Protein AF-A0ABD3SI43-F1 (afdb_monomer)

Mean predicted aligned error: 18.09 Å

Structure (mmCIF, N/CA/C/O backbone):
data_AF-A0ABD3SI43-F1
#
_entry.id   AF-A0ABD3SI43-F1
#
loop_
_atom_site.group_PDB
_atom_site.id
_atom_site.type_symbol
_atom_site.label_atom_id
_atom_site.label_alt_id
_atom_site.label_comp_id
_atom_site.label_asym_id
_atom_site.label_entity_id
_atom_site.label_seq_id
_atom_site.pdbx_PDB_ins_code
_atom_site.Cartn_x
_atom_site.Cartn_y
_atom_site.Cartn_z
_atom_site.occupancy
_atom_site.B_iso_or_equiv
_atom_site.auth_seq_id
_atom_site.auth_comp_id
_atom_site.auth_asym_id
_atom_site.auth_atom_id
_atom_site.pdbx_PDB_model_num
ATOM 1 N N . MET A 1 1 ? -56.851 2.142 -34.578 1.00 46.75 1 MET A N 1
ATOM 2 C CA . MET A 1 1 ? -56.904 3.595 -34.845 1.00 46.75 1 MET A CA 1
ATOM 3 C C . MET A 1 1 ? -57.727 4.233 -33.740 1.00 46.75 1 MET A C 1
ATOM 5 O O . MET A 1 1 ? -58.654 3.576 -33.290 1.00 46.75 1 MET A O 1
ATOM 9 N N . HIS A 1 2 ? -57.343 5.447 -33.327 1.00 30.67 2 HIS A N 1
ATOM 10 C CA . HIS A 1 2 ? -57.846 6.251 -32.196 1.00 30.67 2 HIS A CA 1
ATOM 11 C C . HIS A 1 2 ? -57.227 5.946 -30.823 1.00 30.67 2 HIS A C 1
ATOM 13 O O . HIS A 1 2 ? -57.849 5.326 -29.974 1.00 30.67 2 HIS A O 1
ATOM 19 N N . ASP A 1 3 ? -55.955 6.317 -30.638 1.00 35.25 3 ASP A N 1
ATOM 20 C CA . ASP A 1 3 ? -55.589 7.535 -29.888 1.00 35.25 3 ASP A CA 1
ATOM 21 C C . ASP A 1 3 ? -54.046 7.636 -29.813 1.00 35.25 3 ASP A C 1
ATOM 23 O O . ASP A 1 3 ? -53.387 6.908 -29.071 1.00 35.25 3 ASP A O 1
ATOM 27 N N . ILE A 1 4 ? -53.437 8.461 -30.674 1.00 37.94 4 ILE A N 1
ATOM 28 C CA . ILE A 1 4 ? -51.976 8.684 -30.728 1.00 37.94 4 ILE A CA 1
ATOM 29 C C . ILE A 1 4 ? -51.704 10.134 -30.310 1.00 37.94 4 ILE A C 1
ATOM 31 O O . ILE A 1 4 ? -51.164 10.924 -31.079 1.00 37.94 4 ILE A O 1
ATOM 35 N N . SER A 1 5 ? -52.103 10.507 -29.092 1.00 39.72 5 SER A N 1
ATOM 36 C CA . SER A 1 5 ? -51.704 11.797 -28.507 1.00 39.72 5 SER A CA 1
ATOM 37 C C . SER A 1 5 ? -51.399 11.768 -27.005 1.00 39.72 5 SER A C 1
ATOM 39 O O . SER A 1 5 ? -51.281 12.827 -26.394 1.00 39.72 5 SER A O 1
ATOM 41 N N . SER A 1 6 ? -51.223 10.601 -26.372 1.00 49.31 6 SER A N 1
ATOM 42 C CA . SER A 1 6 ? -50.840 10.569 -24.953 1.00 49.31 6 SER A CA 1
ATOM 43 C C . SER A 1 6 ? -49.326 10.731 -24.773 1.00 49.31 6 SER A C 1
ATOM 45 O O . SER A 1 6 ? -48.555 9.893 -25.241 1.00 49.31 6 SER A O 1
ATOM 47 N N . ASP A 1 7 ? -48.904 11.777 -24.062 1.00 51.19 7 ASP A N 1
ATOM 48 C CA . ASP A 1 7 ? -47.520 11.999 -23.629 1.00 51.19 7 ASP A CA 1
ATOM 49 C C . ASP A 1 7 ? -47.042 10.857 -22.707 1.00 51.19 7 ASP A C 1
ATOM 51 O O . ASP A 1 7 ? -47.444 10.737 -21.547 1.00 51.19 7 ASP A O 1
ATOM 55 N N . TRP A 1 8 ? -46.191 9.984 -23.250 1.00 49.34 8 TRP A N 1
ATOM 56 C CA . TRP A 1 8 ? -45.688 8.772 -22.594 1.00 49.34 8 TRP A CA 1
ATOM 57 C C . TRP A 1 8 ? -44.731 9.051 -21.431 1.00 49.34 8 TRP A C 1
ATOM 59 O O . TRP A 1 8 ? -44.456 8.149 -20.643 1.00 49.34 8 TRP A O 1
ATOM 69 N N . SER A 1 9 ? -44.242 10.286 -21.291 1.00 46.59 9 SER A N 1
ATOM 70 C CA . SER A 1 9 ? -43.282 10.659 -20.247 1.00 46.59 9 SER A CA 1
ATOM 71 C C . SER A 1 9 ? -43.864 10.643 -18.826 1.00 46.59 9 SER A C 1
ATOM 73 O O . SER A 1 9 ? -43.104 10.615 -17.858 1.00 46.59 9 SER A O 1
ATOM 75 N N . LYS A 1 10 ? -45.198 10.617 -18.688 1.00 46.09 10 LYS A N 1
ATOM 76 C CA . LYS A 1 10 ? -45.912 10.690 -17.400 1.00 46.09 10 LYS A CA 1
ATOM 77 C C . LYS A 1 10 ? -46.484 9.357 -16.900 1.00 46.09 10 LYS A C 1
ATOM 79 O O . LYS A 1 10 ? -47.106 9.339 -15.841 1.00 46.09 10 LYS A O 1
ATOM 84 N N . LYS A 1 11 ? -46.321 8.250 -17.635 1.00 52.97 11 LYS A N 1
ATOM 85 C CA . LYS A 1 11 ? -46.872 6.935 -17.247 1.00 52.97 11 LYS A CA 1
ATOM 86 C C . LYS A 1 11 ? -45.864 6.095 -16.460 1.00 52.97 11 LYS A C 1
ATOM 88 O O . LYS A 1 11 ? -44.658 6.192 -16.693 1.00 52.97 11 LYS A O 1
ATOM 93 N N . SER A 1 12 ? -46.360 5.263 -15.539 1.00 51.69 12 SER A N 1
ATOM 94 C CA . SER A 1 12 ? -45.512 4.337 -14.782 1.00 51.69 12 SER A CA 1
ATOM 95 C C . SER A 1 12 ? -45.011 3.197 -15.678 1.00 51.69 12 SER A C 1
ATOM 97 O O . SER A 1 12 ? -45.654 2.827 -16.663 1.00 51.69 12 SER A O 1
ATOM 99 N N . VAL A 1 13 ? -43.871 2.597 -15.320 1.00 48.25 13 VAL A N 1
ATOM 100 C CA . VAL A 1 13 ? -43.300 1.448 -16.050 1.00 48.25 13 VAL A CA 1
ATOM 101 C C . VAL A 1 13 ? -44.293 0.279 -16.112 1.00 48.25 13 VAL A C 1
ATOM 103 O O . VAL A 1 13 ? -44.376 -0.410 -17.127 1.00 48.25 13 VAL A O 1
ATOM 106 N N . HIS A 1 14 ? -45.100 0.096 -15.064 1.00 50.03 14 HIS A N 1
ATOM 107 C CA . HIS A 1 14 ? -46.129 -0.939 -15.004 1.00 50.03 14 HIS A CA 1
ATOM 108 C C . HIS A 1 14 ? -47.232 -0.725 -16.059 1.00 50.03 14 HIS A C 1
ATOM 110 O O . HIS A 1 14 ? -47.604 -1.662 -16.766 1.00 50.03 14 HIS A O 1
ATOM 116 N N . ASP A 1 15 ? -47.681 0.519 -16.253 1.00 52.25 15 ASP A N 1
ATOM 117 C CA . ASP A 1 15 ? -48.722 0.859 -17.236 1.00 52.25 15 ASP A CA 1
ATOM 118 C C . ASP A 1 15 ? -48.244 0.682 -18.683 1.00 52.25 15 ASP A C 1
ATOM 120 O O . ASP A 1 15 ? -49.002 0.247 -19.555 1.00 52.25 15 ASP A O 1
ATOM 124 N N . ILE A 1 16 ? -46.968 0.986 -18.942 1.00 55.47 16 ILE A N 1
ATOM 125 C CA . ILE A 1 16 ? -46.337 0.807 -20.257 1.00 55.47 16 ILE A CA 1
ATOM 126 C C . ILE A 1 16 ? -46.248 -0.687 -20.603 1.00 55.47 16 ILE A C 1
ATOM 128 O O . ILE A 1 16 ? -46.548 -1.080 -21.733 1.00 55.47 16 ILE A O 1
ATOM 132 N N . ILE A 1 17 ? -45.908 -1.531 -19.624 1.00 49.09 17 ILE A N 1
ATOM 133 C CA . ILE A 1 17 ? -45.832 -2.990 -19.787 1.00 49.09 17 ILE A CA 1
ATOM 134 C C . ILE A 1 17 ? -47.222 -3.592 -20.044 1.00 49.09 17 ILE A C 1
ATOM 136 O O . ILE A 1 17 ? -47.374 -4.400 -20.963 1.00 49.09 17 ILE A O 1
ATOM 140 N N . ILE A 1 18 ? -48.256 -3.169 -19.307 1.00 53.69 18 ILE A N 1
ATOM 141 C CA . ILE A 1 18 ? -49.637 -3.631 -19.536 1.00 53.69 18 ILE A CA 1
ATOM 142 C C . ILE A 1 18 ? -50.127 -3.238 -20.937 1.00 53.69 18 ILE A C 1
ATOM 144 O O . ILE A 1 18 ? -50.770 -4.044 -21.617 1.00 53.69 18 ILE A O 1
ATOM 148 N N . TYR A 1 19 ? -49.803 -2.030 -21.406 1.00 55.56 19 TYR A N 1
ATOM 149 C CA . TYR A 1 19 ? -50.163 -1.592 -22.755 1.00 55.56 19 TYR A CA 1
ATOM 150 C C . TYR A 1 19 ? -49.461 -2.424 -23.839 1.00 55.56 19 TYR A C 1
ATOM 152 O O . TYR A 1 19 ? -50.097 -2.838 -24.809 1.00 55.56 19 TYR A O 1
ATOM 160 N N . TYR A 1 20 ? -48.174 -2.735 -23.653 1.00 49.72 20 TYR A N 1
ATOM 161 C CA . TYR A 1 20 ? -47.409 -3.583 -24.569 1.00 49.72 20 TYR A CA 1
ATOM 162 C C . TYR A 1 20 ? -47.972 -5.010 -24.646 1.00 49.72 20 TYR A C 1
ATOM 164 O O . TYR A 1 20 ? -48.139 -5.553 -25.740 1.00 49.72 20 TYR A O 1
ATOM 172 N N . MET A 1 21 ? -48.353 -5.592 -23.504 1.00 45.28 21 MET A N 1
ATOM 173 C CA . MET A 1 21 ? -48.985 -6.916 -23.462 1.00 45.28 21 MET A CA 1
ATOM 174 C C . MET A 1 21 ? -50.360 -6.933 -24.144 1.00 45.28 21 MET A C 1
ATOM 176 O O . MET A 1 21 ? -50.696 -7.904 -24.815 1.00 45.28 21 MET A O 1
ATOM 180 N N . LYS A 1 22 ? -51.138 -5.846 -24.056 1.00 48.97 22 LYS A N 1
ATOM 181 C CA . LYS A 1 22 ? -52.411 -5.722 -24.790 1.00 48.97 22 LYS A CA 1
ATOM 182 C C . LYS A 1 22 ? -52.220 -5.528 -26.299 1.00 48.97 22 LYS A C 1
ATOM 184 O O . LYS A 1 22 ? -53.020 -6.042 -27.074 1.00 48.97 22 LYS A O 1
ATOM 189 N N . ALA A 1 23 ? -51.171 -4.822 -26.725 1.00 51.00 23 ALA A N 1
ATOM 190 C CA . ALA A 1 23 ? -50.883 -4.564 -28.140 1.00 51.00 23 ALA A CA 1
ATOM 191 C C . ALA A 1 23 ? -50.288 -5.775 -28.889 1.00 51.00 23 ALA A C 1
ATOM 193 O O . ALA A 1 23 ? -50.298 -5.798 -30.118 1.00 51.00 23 ALA A O 1
ATOM 194 N N . THR A 1 24 ? -49.768 -6.763 -28.156 1.00 42.84 24 THR A N 1
ATOM 195 C CA . THR A 1 24 ? -49.122 -7.973 -28.693 1.00 42.84 24 THR A CA 1
ATOM 196 C C . THR A 1 24 ? -50.013 -9.217 -28.648 1.00 42.84 24 THR A C 1
ATOM 198 O O . THR A 1 24 ? -49.591 -10.281 -29.104 1.00 42.84 24 THR A O 1
ATOM 201 N N . GLN A 1 25 ? -51.261 -9.102 -28.175 1.00 38.53 25 GLN A N 1
ATOM 202 C CA . GLN A 1 25 ? -52.241 -10.174 -28.346 1.00 38.53 25 GLN A CA 1
ATOM 203 C C . GLN A 1 25 ? -52.621 -10.323 -29.829 1.00 38.53 25 GLN A C 1
ATOM 205 O O . GLN A 1 25 ? -52.860 -9.316 -30.505 1.00 38.53 25 GLN A O 1
ATOM 210 N N . PRO A 1 26 ? -52.696 -11.556 -30.360 1.00 36.06 26 PRO A N 1
ATOM 211 C CA . PRO A 1 26 ? -52.974 -11.772 -31.768 1.00 36.06 26 PRO A CA 1
ATOM 212 C C . PRO A 1 26 ? -54.446 -11.461 -32.049 1.00 36.06 26 PRO A C 1
ATOM 214 O O . PRO A 1 26 ? -55.328 -12.254 -31.731 1.00 36.06 26 PRO A O 1
ATOM 217 N N . LYS A 1 27 ? -54.718 -10.304 -32.661 1.00 38.28 27 LYS A N 1
ATOM 218 C CA . LYS A 1 27 ? -55.961 -10.107 -33.413 1.00 38.28 27 LYS A CA 1
ATOM 219 C C . LYS A 1 27 ? -55.761 -10.623 -34.831 1.00 38.28 27 LYS A C 1
ATOM 221 O O . LYS A 1 27 ? -54.690 -10.469 -35.415 1.00 38.28 27 LYS A O 1
ATOM 226 N N . GLU A 1 28 ? -56.793 -11.299 -35.310 1.00 36.91 28 GLU A N 1
ATOM 227 C CA . GLU A 1 28 ? -56.824 -12.076 -36.539 1.00 36.91 28 GLU A CA 1
ATOM 228 C C . GLU A 1 28 ? -56.229 -11.367 -37.763 1.00 36.91 28 GLU A C 1
ATOM 230 O O . GLU A 1 28 ? -56.337 -10.156 -37.935 1.00 36.91 28 GLU A O 1
ATOM 235 N N . LYS A 1 29 ? -55.603 -12.211 -38.594 1.00 42.16 29 LYS A N 1
ATOM 236 C CA . LYS A 1 29 ? -55.283 -12.092 -40.024 1.00 42.16 29 LYS A CA 1
ATOM 237 C C . LYS A 1 29 ? -55.334 -10.676 -40.632 1.00 42.16 29 LYS A C 1
ATOM 239 O O . LYS A 1 29 ? -56.399 -10.113 -40.846 1.00 42.16 29 LYS A O 1
ATOM 244 N N . ASN A 1 30 ? -54.158 -10.239 -41.100 1.00 40.69 30 ASN A N 1
ATOM 245 C CA . ASN A 1 30 ? -53.905 -9.159 -42.073 1.00 40.69 30 ASN A CA 1
ATOM 246 C C . ASN A 1 30 ? -53.615 -7.746 -41.532 1.00 40.69 30 ASN A C 1
ATOM 248 O O . ASN A 1 30 ? -54.182 -6.767 -42.010 1.00 40.69 30 ASN A O 1
ATOM 252 N N . ALA A 1 31 ? -52.617 -7.602 -40.652 1.00 35.94 31 ALA A N 1
ATOM 253 C CA . ALA A 1 31 ? -51.952 -6.313 -40.436 1.00 35.94 31 ALA A CA 1
ATOM 254 C C . ALA A 1 31 ? -50.440 -6.415 -40.706 1.00 35.94 31 ALA A C 1
ATOM 256 O O . ALA A 1 31 ? -49.729 -7.245 -40.145 1.00 35.94 31 ALA A O 1
ATOM 257 N N . THR A 1 32 ? -49.960 -5.580 -41.623 1.00 39.75 32 THR A N 1
ATOM 258 C CA . THR A 1 32 ? -48.622 -5.579 -42.223 1.00 39.75 32 THR A CA 1
ATOM 259 C C . THR A 1 32 ? -47.488 -5.261 -41.236 1.00 39.75 32 THR A C 1
ATOM 261 O O . THR A 1 32 ? -47.564 -4.342 -40.420 1.00 39.75 32 THR A O 1
ATOM 264 N N . ASN A 1 33 ? -46.373 -5.981 -41.418 1.00 47.91 33 ASN A N 1
ATOM 265 C CA . ASN A 1 33 ? -45.111 -6.016 -40.653 1.00 47.91 33 ASN A CA 1
ATOM 266 C C . ASN A 1 33 ? -44.453 -4.658 -40.283 1.00 47.91 33 ASN A C 1
ATOM 268 O O . ASN A 1 33 ? -43.507 -4.621 -39.499 1.00 47.91 33 ASN A O 1
ATOM 272 N N . ARG A 1 34 ? -44.910 -3.527 -40.838 1.00 38.94 34 ARG A N 1
ATOM 273 C CA . ARG A 1 34 ? -44.328 -2.193 -40.586 1.00 38.94 34 ARG A CA 1
ATOM 274 C C . ARG A 1 34 ? -44.832 -1.531 -39.302 1.00 38.94 34 ARG A C 1
ATOM 276 O O . ARG A 1 34 ? -44.057 -0.825 -38.660 1.00 38.94 34 ARG A O 1
ATOM 283 N N . ASN A 1 35 ? -46.075 -1.782 -38.886 1.00 44.00 35 ASN A N 1
ATOM 284 C CA . ASN A 1 35 ? -46.643 -1.120 -37.703 1.00 44.00 35 ASN A CA 1
ATOM 285 C C . ASN A 1 35 ? -46.072 -1.680 -36.389 1.00 44.00 35 ASN A C 1
ATOM 287 O O . ASN A 1 35 ? -45.771 -0.914 -35.477 1.00 44.00 35 ASN A O 1
ATOM 291 N N . THR A 1 36 ? -45.807 -2.986 -36.318 1.00 47.62 36 THR A N 1
ATOM 292 C CA . THR A 1 36 ? -45.206 -3.643 -35.142 1.00 47.62 36 THR A CA 1
ATOM 293 C C . THR A 1 36 ? -43.758 -3.193 -34.906 1.00 47.62 36 THR A C 1
ATOM 295 O O . THR A 1 36 ? -43.339 -2.991 -33.766 1.00 47.62 36 THR A O 1
ATOM 298 N N . LEU A 1 37 ? -42.997 -2.954 -35.981 1.00 40.56 37 LEU A N 1
ATOM 299 C CA . LEU A 1 37 ? -41.616 -2.466 -35.904 1.00 40.56 37 LEU A CA 1
ATOM 300 C C . LEU A 1 37 ? -41.532 -0.999 -35.452 1.00 40.56 37 LEU A C 1
ATOM 302 O O . LEU A 1 37 ? -40.638 -0.644 -34.683 1.00 40.56 37 LEU A O 1
ATOM 306 N N . LEU A 1 38 ? -42.473 -0.154 -35.890 1.00 41.78 38 LEU A N 1
ATOM 307 C CA . LEU A 1 38 ? -42.519 1.262 -35.512 1.00 41.78 38 LEU A CA 1
ATOM 308 C C . LEU A 1 38 ? -42.953 1.451 -34.046 1.00 41.78 38 LEU A C 1
ATOM 310 O O . LEU A 1 38 ? -42.377 2.275 -33.335 1.00 41.78 38 LEU A O 1
ATOM 314 N N . ILE A 1 39 ? -43.908 0.638 -33.576 1.00 49.59 39 ILE A N 1
ATOM 315 C CA . ILE A 1 39 ? -44.343 0.602 -32.169 1.00 49.59 39 ILE A CA 1
ATOM 316 C C . ILE A 1 39 ? -43.186 0.157 -31.263 1.00 49.59 39 ILE A C 1
ATOM 318 O O . ILE A 1 39 ? -42.906 0.821 -30.264 1.00 49.59 39 ILE A O 1
ATOM 322 N N . ASN A 1 40 ? -42.446 -0.887 -31.653 1.00 49.78 40 ASN A N 1
ATOM 323 C CA . ASN A 1 40 ? -41.258 -1.330 -30.921 1.00 49.78 40 ASN A CA 1
ATOM 324 C C . ASN A 1 40 ? -40.195 -0.229 -30.833 1.00 49.78 40 ASN A C 1
ATOM 326 O O . ASN A 1 40 ? -39.694 0.045 -29.747 1.00 49.78 40 ASN A O 1
ATOM 330 N N . ARG A 1 41 ? -39.908 0.480 -31.932 1.00 45.97 41 ARG A N 1
ATOM 331 C CA . ARG A 1 41 ? -38.877 1.532 -31.940 1.00 45.97 41 ARG A CA 1
ATOM 332 C C . ARG A 1 41 ? -39.218 2.713 -31.026 1.00 45.97 41 ARG A C 1
ATOM 334 O O . ARG A 1 41 ? -38.334 3.234 -30.342 1.00 45.97 41 ARG A O 1
ATOM 341 N N . ASN A 1 42 ? -40.485 3.122 -30.982 1.00 49.69 42 ASN A N 1
ATOM 342 C CA . ASN A 1 42 ? -40.924 4.254 -30.162 1.00 49.69 42 ASN A CA 1
ATOM 343 C C . ASN A 1 42 ? -40.949 3.910 -28.665 1.00 49.69 42 ASN A C 1
ATOM 345 O O . ASN A 1 42 ? -40.532 4.730 -27.848 1.00 49.69 42 ASN A O 1
ATOM 349 N N . ILE A 1 43 ? -41.332 2.681 -28.310 1.00 52.72 43 ILE A N 1
ATOM 350 C CA . ILE A 1 43 ? -41.325 2.197 -26.922 1.00 52.72 43 ILE A CA 1
ATOM 351 C C . ILE A 1 43 ? -39.891 2.021 -26.412 1.00 52.72 43 ILE A C 1
ATOM 353 O O . ILE A 1 43 ? -39.570 2.486 -25.321 1.00 52.72 43 ILE A O 1
ATOM 357 N N . THR A 1 44 ? -38.988 1.459 -27.224 1.00 48.19 44 THR A N 1
ATOM 358 C CA . THR A 1 44 ? -37.562 1.361 -26.874 1.00 48.19 44 THR A CA 1
ATOM 359 C C . THR A 1 44 ? -36.940 2.745 -26.665 1.00 48.19 44 THR A C 1
ATOM 361 O O . THR A 1 44 ? -36.193 2.947 -25.712 1.00 48.19 44 THR A O 1
ATOM 364 N N . THR A 1 45 ? -37.296 3.732 -27.493 1.00 47.97 45 THR A N 1
ATOM 365 C CA . THR A 1 45 ? -36.779 5.106 -27.358 1.00 47.97 45 THR A CA 1
ATOM 366 C C . THR A 1 45 ? -37.319 5.809 -26.104 1.00 47.97 45 THR A C 1
ATOM 368 O O . THR A 1 45 ? -36.574 6.532 -25.441 1.00 47.97 45 THR A O 1
ATOM 371 N N . ALA A 1 46 ? -38.587 5.582 -25.743 1.00 49.72 46 ALA A N 1
ATOM 372 C CA . ALA A 1 46 ? -39.194 6.133 -24.530 1.00 49.72 46 ALA A CA 1
ATOM 373 C C . ALA A 1 46 ? -38.585 5.528 -23.252 1.00 49.72 46 ALA A C 1
ATOM 375 O O . ALA A 1 46 ? -38.215 6.273 -22.345 1.00 49.72 46 ALA A O 1
ATOM 376 N N . ILE A 1 47 ? -38.380 4.206 -23.222 1.00 49.59 47 ILE A N 1
ATOM 377 C CA . ILE A 1 47 ? -37.750 3.497 -22.096 1.00 49.59 47 ILE A CA 1
ATOM 378 C C . ILE A 1 47 ? -36.294 3.950 -21.917 1.00 49.59 47 ILE A C 1
ATOM 380 O O . ILE A 1 47 ? -35.879 4.234 -20.797 1.00 49.59 47 ILE A O 1
ATOM 384 N N . ILE A 1 48 ? -35.533 4.114 -23.007 1.00 48.59 48 ILE A N 1
ATOM 385 C CA . ILE A 1 48 ? -34.150 4.619 -22.952 1.00 48.59 48 ILE A CA 1
ATOM 386 C C . ILE A 1 48 ? -34.096 6.067 -22.435 1.00 48.59 48 ILE A C 1
ATOM 388 O O . ILE A 1 48 ? -33.217 6.401 -21.641 1.00 48.59 48 ILE A O 1
ATOM 392 N N . LYS A 1 49 ? -35.039 6.937 -22.828 1.00 45.06 49 LYS A N 1
ATOM 393 C CA . LYS A 1 49 ? -35.100 8.320 -22.317 1.00 45.06 49 LYS A CA 1
ATOM 394 C C . LYS A 1 49 ? -35.445 8.388 -20.827 1.00 45.06 49 LYS A C 1
ATOM 396 O O . LYS A 1 49 ? -34.853 9.197 -20.121 1.00 45.06 49 LYS A O 1
ATOM 401 N N . GLN A 1 50 ? -36.353 7.541 -20.342 1.00 44.75 50 GLN A N 1
ATOM 402 C CA . GLN A 1 50 ? -36.711 7.472 -18.918 1.00 44.75 50 GLN A CA 1
ATOM 403 C C . GLN A 1 50 ? -35.576 6.847 -18.077 1.00 44.75 50 GLN A C 1
ATOM 405 O O . GLN A 1 50 ? -35.324 7.275 -16.954 1.00 44.75 50 GLN A O 1
ATOM 410 N N . PHE A 1 51 ? -34.821 5.907 -18.660 1.00 47.25 51 PHE A N 1
ATOM 411 C CA . PHE A 1 51 ? -33.643 5.259 -18.070 1.00 47.25 51 PHE A CA 1
ATOM 412 C C . PHE A 1 51 ? -32.463 6.219 -17.849 1.00 47.25 51 PHE A C 1
ATOM 414 O O . PHE A 1 51 ? -31.803 6.158 -16.815 1.00 47.25 51 PHE A O 1
ATOM 421 N N . MET A 1 52 ? -32.230 7.158 -18.775 1.00 43.78 52 MET A N 1
ATOM 422 C CA . MET A 1 52 ? -31.162 8.167 -18.653 1.00 43.78 52 MET A CA 1
ATOM 423 C C . MET A 1 52 ? -31.405 9.181 -17.520 1.00 43.78 52 MET A C 1
ATOM 425 O O . MET A 1 52 ? -30.485 9.907 -17.150 1.00 43.78 52 MET A O 1
ATOM 429 N N . LEU A 1 53 ? -32.620 9.239 -16.961 1.00 42.72 53 LEU A N 1
ATOM 430 C CA . LEU A 1 53 ? -32.991 10.197 -15.916 1.00 42.72 53 LEU A CA 1
ATOM 431 C C . LEU A 1 53 ? -32.860 9.641 -14.487 1.00 42.72 53 LEU A C 1
ATOM 433 O O . LEU A 1 53 ? -32.659 10.432 -13.566 1.00 42.72 53 LEU A O 1
ATOM 437 N N . HIS A 1 54 ? -32.921 8.321 -14.266 1.00 44.44 54 HIS A N 1
ATOM 438 C CA . HIS A 1 54 ? -32.912 7.730 -12.918 1.00 44.44 54 HIS A CA 1
ATOM 439 C C . HIS A 1 54 ? -31.961 6.523 -12.804 1.00 44.44 54 HIS A C 1
ATOM 441 O O . HIS A 1 54 ? -32.343 5.376 -13.031 1.00 44.44 54 HIS A O 1
ATOM 447 N N . ASN A 1 55 ? -30.717 6.797 -12.385 1.00 46.38 55 ASN A N 1
ATOM 448 C CA . ASN A 1 55 ? -29.690 5.814 -12.007 1.00 46.38 55 ASN A CA 1
ATOM 449 C C . ASN A 1 55 ? -30.177 4.892 -10.869 1.00 46.38 55 ASN A C 1
ATOM 451 O O . ASN A 1 55 ? -29.957 5.183 -9.694 1.00 46.38 55 ASN A O 1
ATOM 455 N N . SER A 1 56 ? -30.818 3.765 -11.192 1.00 40.56 56 SER A N 1
ATOM 456 C CA . SER A 1 56 ? -31.197 2.759 -10.193 1.00 40.56 56 SER A CA 1
ATOM 457 C C . SER A 1 56 ? -31.016 1.320 -10.690 1.00 40.56 56 SER A C 1
ATOM 459 O O . SER A 1 56 ? -31.154 1.003 -11.871 1.00 40.56 56 SER A O 1
ATOM 461 N N . VAL A 1 57 ? -30.671 0.447 -9.740 1.00 38.12 57 VAL A N 1
ATOM 462 C CA . VAL A 1 57 ? -30.198 -0.948 -9.883 1.00 38.12 57 VAL A CA 1
ATOM 463 C C . VAL A 1 57 ? -31.227 -1.900 -10.529 1.00 38.12 57 VAL A C 1
ATOM 465 O O . VAL A 1 57 ? -30.877 -3.001 -10.940 1.00 38.12 57 VAL A O 1
ATOM 468 N N . ILE A 1 58 ? -32.470 -1.458 -10.726 1.00 39.84 58 ILE A N 1
ATOM 469 C CA . ILE A 1 58 ? -33.569 -2.239 -11.327 1.00 39.84 58 ILE A CA 1
ATOM 470 C C . ILE A 1 58 ? -33.366 -2.452 -12.850 1.00 39.84 58 ILE A C 1
ATOM 472 O O . ILE A 1 58 ? -33.982 -3.318 -13.467 1.00 39.84 58 ILE A O 1
ATOM 476 N N . GLY A 1 59 ? -32.439 -1.714 -13.474 1.00 39.72 59 GLY A N 1
ATOM 477 C CA . GLY A 1 59 ? -32.178 -1.764 -14.917 1.00 39.72 59 GLY A CA 1
ATOM 478 C C . GLY A 1 59 ? -31.672 -3.099 -15.482 1.00 39.72 59 GLY A C 1
ATOM 479 O O . GLY A 1 59 ? -31.885 -3.376 -16.661 1.00 39.72 59 GLY A O 1
ATOM 480 N N . PHE A 1 60 ? -31.016 -3.942 -14.680 1.00 40.88 60 PHE A N 1
ATOM 481 C CA . PHE A 1 60 ? -30.355 -5.152 -15.195 1.00 40.88 60 PHE A CA 1
ATOM 482 C C . PHE A 1 60 ? -31.312 -6.344 -15.376 1.00 40.88 60 PHE A C 1
ATOM 484 O O . PHE A 1 60 ? -31.158 -7.131 -16.316 1.00 40.88 60 PHE A O 1
ATOM 491 N N . GLU A 1 61 ? -32.342 -6.446 -14.531 1.00 41.19 61 GLU A N 1
ATOM 492 C CA . GLU A 1 61 ? -33.375 -7.488 -14.635 1.00 41.19 61 GLU A CA 1
ATOM 493 C C . GLU A 1 61 ? -34.265 -7.262 -15.865 1.00 41.19 61 GLU A C 1
ATOM 495 O O . GLU A 1 61 ? -34.572 -8.203 -16.596 1.00 41.19 61 GLU A O 1
ATOM 500 N N . ALA A 1 62 ? -34.580 -6.000 -16.175 1.00 45.12 62 ALA A N 1
ATOM 501 C CA . ALA A 1 62 ? -35.354 -5.635 -17.360 1.00 45.12 62 ALA A CA 1
ATOM 502 C C . ALA A 1 62 ? -34.599 -5.926 -18.671 1.00 45.12 62 ALA A C 1
ATOM 504 O O . ALA A 1 62 ? -35.186 -6.457 -19.612 1.00 45.12 62 ALA A O 1
ATOM 505 N N . ILE A 1 63 ? -33.289 -5.645 -18.734 1.00 46.19 63 ILE A N 1
ATOM 506 C CA . ILE A 1 63 ? -32.453 -5.950 -19.912 1.00 46.19 63 ILE A CA 1
ATOM 507 C C . ILE A 1 63 ? -32.346 -7.462 -20.131 1.00 46.19 63 ILE A C 1
ATOM 509 O O . ILE A 1 63 ? -32.433 -7.925 -21.269 1.00 46.19 63 ILE A O 1
ATOM 513 N N . SER A 1 64 ? -32.219 -8.234 -19.050 1.00 47.16 64 SER A N 1
ATOM 514 C CA . SER A 1 64 ? -32.168 -9.698 -19.113 1.00 47.16 64 SER A CA 1
ATOM 515 C C . SER A 1 64 ? -33.484 -10.283 -19.628 1.00 47.16 64 SER A C 1
ATOM 517 O O . SER A 1 64 ? -33.462 -11.170 -20.479 1.00 47.16 64 SER A O 1
ATOM 519 N N . LEU A 1 65 ? -34.628 -9.736 -19.197 1.00 46.84 65 LEU A N 1
ATOM 520 C CA . LEU A 1 65 ? -35.955 -10.157 -19.653 1.00 46.84 65 LEU A CA 1
ATOM 521 C C . LEU A 1 65 ? -36.220 -9.795 -21.126 1.00 46.84 65 LEU A C 1
ATOM 523 O O . LEU A 1 65 ? -36.804 -10.600 -21.854 1.00 46.84 65 LEU A O 1
ATOM 527 N N . ILE A 1 66 ? -35.752 -8.621 -21.577 1.00 51.34 66 ILE A N 1
ATOM 528 C CA . ILE A 1 66 ? -35.814 -8.170 -22.981 1.00 51.34 66 ILE A CA 1
ATOM 529 C C . ILE A 1 66 ? -34.966 -9.079 -23.878 1.00 51.34 66 ILE A C 1
ATOM 531 O O . ILE A 1 66 ? -35.425 -9.492 -24.941 1.00 51.34 66 ILE A O 1
ATOM 535 N N . PHE A 1 67 ? -33.754 -9.448 -23.449 1.00 49.41 67 PHE A N 1
ATOM 536 C CA . PHE A 1 67 ? -32.915 -10.392 -24.194 1.00 49.41 67 PHE A CA 1
ATOM 537 C C . PHE A 1 67 ? -33.548 -11.787 -24.252 1.00 49.41 67 PHE A C 1
ATOM 539 O O . PHE A 1 67 ? -33.540 -12.423 -25.306 1.00 49.41 67 PHE A O 1
ATOM 546 N N . PHE A 1 68 ? -34.158 -12.235 -23.149 1.00 48.22 68 PHE A N 1
ATOM 547 C CA . PHE A 1 68 ? -34.874 -13.510 -23.081 1.00 48.22 68 PHE A CA 1
ATOM 548 C C . PHE A 1 68 ? -36.051 -13.554 -24.063 1.00 48.22 68 PHE A C 1
ATOM 550 O O . PHE A 1 68 ? -36.172 -14.491 -24.850 1.00 48.22 68 PHE A O 1
ATOM 557 N N . THR A 1 69 ? -36.893 -12.518 -24.090 1.00 49.31 69 THR A N 1
ATOM 558 C CA . THR A 1 69 ? -38.047 -12.467 -25.005 1.00 49.31 69 THR A CA 1
ATOM 559 C C . THR A 1 69 ? -37.624 -12.336 -26.466 1.00 49.31 69 THR A C 1
ATOM 561 O O . THR A 1 69 ? -38.210 -12.993 -27.327 1.00 49.31 69 THR A O 1
ATOM 564 N N . TYR A 1 70 ? -36.569 -11.569 -26.758 1.00 49.00 70 TYR A N 1
ATOM 565 C CA . TYR A 1 70 ? -36.048 -11.432 -28.121 1.00 49.00 70 TYR A CA 1
ATOM 566 C C . TYR A 1 70 ? -35.428 -12.739 -28.638 1.00 49.00 70 TYR A C 1
ATOM 568 O O . TYR A 1 70 ? -35.617 -13.101 -29.800 1.00 49.00 70 TYR A O 1
ATOM 576 N N . PHE A 1 71 ? -34.720 -13.482 -27.782 1.00 48.62 71 PHE A N 1
ATOM 577 C CA . PHE A 1 71 ? -34.074 -14.741 -28.154 1.00 48.62 71 PHE A CA 1
ATOM 578 C C . PHE A 1 71 ? -35.088 -15.880 -28.339 1.00 48.62 71 PHE A C 1
ATOM 580 O O . PHE A 1 71 ? -35.078 -16.553 -29.370 1.00 48.62 71 PHE A O 1
ATOM 587 N N . PHE A 1 72 ? -36.026 -16.057 -27.402 1.00 46.28 72 PHE A N 1
ATOM 588 C CA . PHE A 1 72 ? -37.036 -17.119 -27.496 1.00 46.28 72 PHE A CA 1
ATOM 589 C C . PHE A 1 72 ? -38.125 -16.831 -28.538 1.00 46.28 72 PHE A C 1
ATOM 591 O O . PHE A 1 72 ? -38.594 -17.762 -29.194 1.00 46.28 72 PHE A O 1
ATOM 598 N N . GLY A 1 73 ? -38.475 -15.559 -28.769 1.00 45.16 73 GLY A N 1
ATOM 599 C CA . GLY A 1 73 ? -39.407 -15.170 -29.832 1.00 45.16 73 GLY A CA 1
ATOM 600 C C . GLY A 1 73 ? -38.896 -15.528 -31.232 1.00 45.16 73 GLY A C 1
ATOM 601 O O . GLY A 1 73 ? -39.661 -16.031 -32.057 1.00 45.16 73 GLY A O 1
ATOM 602 N N . ASN A 1 74 ? -37.590 -15.355 -31.472 1.00 46.47 74 ASN A N 1
ATOM 603 C CA . ASN A 1 74 ? -36.934 -15.762 -32.719 1.00 46.47 74 ASN A CA 1
ATOM 604 C C . ASN A 1 74 ? -36.730 -17.287 -32.808 1.00 46.47 74 ASN A C 1
ATOM 606 O O . ASN A 1 74 ? -36.846 -17.863 -33.889 1.00 46.47 74 ASN A O 1
ATOM 610 N N . LEU A 1 75 ? -36.493 -17.968 -31.680 1.00 41.62 75 LEU A N 1
ATOM 611 C CA . LEU A 1 75 ? -36.372 -19.429 -31.639 1.00 41.62 75 LEU A CA 1
ATOM 612 C C . LEU A 1 75 ? -37.701 -20.122 -32.002 1.00 41.62 75 LEU A C 1
ATOM 614 O O . LEU A 1 75 ? -37.707 -21.089 -32.761 1.00 41.62 75 LEU A O 1
ATOM 618 N N . TYR A 1 76 ? -38.837 -19.593 -31.535 1.00 41.28 76 TYR A N 1
ATOM 619 C CA . TYR A 1 76 ? -40.169 -20.133 -31.835 1.00 41.28 76 TYR A CA 1
ATOM 620 C C . TYR A 1 76 ? -40.578 -19.948 -33.309 1.00 41.28 76 TYR A C 1
ATOM 622 O O . TYR A 1 76 ? -41.181 -20.840 -33.908 1.00 41.28 76 TYR A O 1
ATOM 630 N N . THR A 1 77 ? -40.208 -18.820 -33.928 1.00 45.56 77 THR A N 1
ATOM 631 C CA . THR A 1 77 ? -40.450 -18.581 -35.365 1.00 45.56 77 THR A CA 1
ATOM 632 C C . THR A 1 77 ? -39.565 -19.454 -36.256 1.00 45.56 77 THR A C 1
ATOM 634 O O . THR A 1 77 ? -40.003 -19.864 -37.329 1.00 45.56 77 THR A O 1
ATOM 637 N N . TYR A 1 78 ? -38.358 -19.803 -35.804 1.00 41.66 78 TYR A N 1
ATOM 638 C CA . TYR A 1 78 ? -37.424 -20.635 -36.566 1.00 41.66 78 TYR A CA 1
ATOM 639 C C . TYR A 1 78 ? -37.764 -22.135 -36.505 1.00 41.66 78 TYR A C 1
ATOM 641 O O . TYR A 1 78 ? -37.651 -22.840 -37.506 1.00 41.66 78 TYR A O 1
ATOM 649 N N . VAL A 1 79 ? -38.248 -22.631 -35.358 1.00 43.16 79 VAL A N 1
ATOM 650 C CA . VAL A 1 79 ? -38.621 -24.051 -35.173 1.00 43.16 79 VAL A CA 1
ATOM 651 C C . VAL A 1 79 ? -39.847 -24.456 -36.009 1.00 43.16 79 VAL A C 1
ATOM 653 O O . VAL A 1 79 ? -39.963 -25.618 -36.399 1.00 43.16 79 VAL A O 1
ATOM 656 N N . ASN A 1 80 ? -40.714 -23.506 -36.374 1.00 44.59 80 ASN A N 1
ATOM 657 C CA . ASN A 1 80 ? -41.886 -23.758 -37.220 1.00 44.59 80 ASN A CA 1
ATOM 658 C C . ASN A 1 80 ? -41.625 -23.628 -38.735 1.00 44.59 80 ASN A C 1
ATOM 660 O O . ASN A 1 80 ? -42.544 -23.828 -39.532 1.00 44.59 80 ASN A O 1
ATOM 664 N N . PHE A 1 81 ? -40.389 -23.356 -39.171 1.00 42.22 81 PHE A N 1
ATOM 665 C CA . PHE A 1 81 ? -40.076 -23.156 -40.589 1.00 42.22 81 PHE A CA 1
ATOM 666 C C . PHE A 1 81 ? -39.452 -24.400 -41.255 1.00 42.22 81 PHE A C 1
ATOM 668 O O . PHE A 1 81 ? -38.243 -24.561 -41.375 1.00 42.22 81 PHE A O 1
ATOM 675 N N . SER A 1 82 ? -40.337 -25.259 -41.765 1.00 43.25 82 SER A N 1
ATOM 676 C CA . SER A 1 82 ? -40.121 -26.339 -42.744 1.00 43.25 82 SER A CA 1
ATOM 677 C C . SER A 1 82 ? -39.206 -27.529 -42.376 1.00 43.25 82 SER A C 1
ATOM 679 O O . SER A 1 82 ? -38.048 -27.434 -41.977 1.00 43.25 82 SER A O 1
ATOM 681 N N . ARG A 1 83 ? -39.732 -28.724 -42.657 1.00 45.72 83 ARG A N 1
ATOM 682 C CA . ARG A 1 83 ? -39.121 -30.052 -42.472 1.00 45.72 83 ARG A CA 1
ATOM 683 C C . ARG A 1 83 ? -37.923 -30.338 -43.407 1.00 45.72 83 ARG A C 1
ATOM 685 O O . ARG A 1 83 ? -37.382 -31.436 -43.357 1.00 45.72 83 ARG A O 1
ATOM 692 N N . LYS A 1 84 ? -37.509 -29.377 -44.249 1.00 41.66 84 LYS A N 1
ATOM 693 C CA . LYS A 1 84 ? -36.611 -29.584 -45.406 1.00 41.66 84 LYS A CA 1
ATOM 694 C C . LYS A 1 84 ? -35.172 -29.059 -45.228 1.00 41.66 84 LYS A C 1
ATOM 696 O O . LYS A 1 84 ? -34.352 -29.261 -46.109 1.00 41.66 84 LYS A O 1
ATOM 701 N N . MET A 1 85 ? -34.842 -28.443 -44.087 1.00 41.97 85 MET A N 1
ATOM 702 C CA . MET A 1 85 ? -33.496 -27.903 -43.782 1.00 41.97 85 MET A CA 1
ATOM 703 C C . MET A 1 85 ? -32.741 -28.662 -42.675 1.00 41.97 85 MET A C 1
ATOM 705 O O . MET A 1 85 ? -31.659 -28.256 -42.254 1.00 41.97 85 MET A O 1
ATOM 709 N N . ARG A 1 86 ? -33.294 -29.779 -42.185 1.00 46.84 86 ARG A N 1
ATOM 710 C CA . ARG A 1 86 ? -32.768 -30.488 -41.005 1.00 46.84 86 ARG A CA 1
ATOM 711 C C . ARG A 1 86 ? -31.491 -31.307 -41.275 1.00 46.84 86 ARG A C 1
ATOM 713 O O . ARG A 1 86 ? -30.795 -31.635 -40.324 1.00 46.84 86 ARG A O 1
ATOM 720 N N . SER A 1 87 ? -31.151 -31.597 -42.534 1.00 45.25 87 SER A N 1
ATOM 721 C CA . SER A 1 87 ? -29.983 -32.421 -42.898 1.00 45.25 87 SER A CA 1
ATOM 722 C C . SER A 1 87 ? -28.712 -31.633 -43.238 1.00 45.25 87 SER A C 1
ATOM 724 O O . SER A 1 87 ? -27.653 -32.239 -43.345 1.00 45.25 87 SER A O 1
ATOM 726 N N . THR A 1 88 ? -28.780 -30.305 -43.389 1.00 46.50 88 THR A N 1
ATOM 727 C CA . THR A 1 88 ? -27.648 -29.509 -43.916 1.00 46.50 88 THR A CA 1
ATOM 728 C C . THR A 1 88 ? -26.907 -28.697 -42.842 1.00 46.50 88 THR A C 1
ATOM 730 O O . THR A 1 88 ? -25.770 -28.297 -43.059 1.00 46.50 88 THR A O 1
ATOM 733 N N . PHE A 1 89 ? -27.503 -28.478 -41.662 1.00 44.06 89 PHE A N 1
ATOM 734 C CA . PHE A 1 89 ? -26.974 -27.548 -40.642 1.00 44.06 89 PHE A CA 1
ATOM 735 C C . PHE A 1 89 ? -26.756 -28.156 -39.242 1.00 44.06 89 PHE A C 1
ATOM 737 O O . PHE A 1 89 ? -26.553 -27.426 -38.269 1.00 44.06 89 PHE A O 1
ATOM 744 N N . ALA A 1 90 ? -26.754 -29.486 -39.116 1.00 45.44 90 ALA A N 1
ATOM 745 C CA . ALA A 1 90 ? -26.535 -30.169 -37.835 1.00 45.44 90 ALA A CA 1
ATOM 746 C C . ALA A 1 90 ? -25.214 -29.787 -37.111 1.00 45.44 90 ALA A C 1
ATOM 748 O O . ALA A 1 90 ? -25.257 -29.607 -35.891 1.00 45.44 90 ALA A O 1
ATOM 749 N N . PRO A 1 91 ? -24.068 -29.561 -37.796 1.00 44.09 91 PRO A N 1
ATOM 750 C CA . PRO A 1 91 ? -22.825 -29.164 -37.121 1.00 44.09 91 PRO A CA 1
ATOM 751 C C . PRO A 1 91 ? -22.868 -27.729 -36.570 1.00 44.09 91 PRO A C 1
ATOM 753 O O . PRO A 1 91 ? -22.298 -27.440 -35.520 1.00 44.09 91 PRO A O 1
ATOM 756 N N . SER A 1 92 ? -23.580 -26.821 -37.244 1.00 47.72 92 SER A N 1
ATOM 757 C CA . SER A 1 92 ? -23.660 -25.400 -36.875 1.00 47.72 92 SER A CA 1
ATOM 758 C C . SER A 1 92 ? -24.516 -25.164 -35.625 1.00 47.72 92 SER A C 1
ATOM 760 O O . SER A 1 92 ? -24.277 -24.217 -34.878 1.00 47.72 92 SER A O 1
ATOM 762 N N . PHE A 1 93 ? -25.482 -26.048 -35.359 1.00 47.78 93 PHE A N 1
ATOM 763 C CA . PHE A 1 93 ? -26.387 -25.943 -34.211 1.00 47.78 93 PHE A CA 1
ATOM 764 C C . PHE A 1 93 ? -25.694 -26.289 -32.882 1.00 47.78 93 PHE A C 1
ATOM 766 O O . PHE A 1 93 ? -25.922 -25.626 -31.872 1.00 47.78 93 PHE A O 1
ATOM 773 N N . HIS A 1 94 ? -24.781 -27.269 -32.886 1.00 52.06 94 HIS A N 1
ATOM 774 C CA . HIS A 1 94 ? -23.955 -27.594 -31.715 1.00 52.06 94 HIS A CA 1
ATOM 775 C C . HIS A 1 94 ? -22.987 -26.465 -31.355 1.00 52.06 94 HIS A C 1
ATOM 777 O O . HIS A 1 94 ? -22.824 -26.151 -30.176 1.00 52.06 94 HIS A O 1
ATOM 783 N N . VAL A 1 95 ? -22.395 -25.804 -32.354 1.00 50.31 95 VAL A N 1
ATOM 784 C CA . VAL A 1 95 ? -21.511 -24.652 -32.124 1.00 50.31 95 VAL A CA 1
ATOM 785 C C . VAL A 1 95 ? -22.290 -23.491 -31.504 1.00 50.31 95 VAL A C 1
ATOM 787 O O . VAL A 1 95 ? -21.833 -22.914 -30.523 1.00 50.31 95 VAL A O 1
ATOM 790 N N . LEU A 1 96 ? -23.498 -23.198 -31.992 1.00 49.28 96 LEU A N 1
ATOM 791 C CA . LEU A 1 96 ? -24.350 -22.135 -31.447 1.00 49.28 96 LEU A CA 1
ATOM 792 C C . LEU A 1 96 ? -24.817 -22.407 -30.010 1.00 49.28 96 LEU A C 1
ATOM 794 O O . LEU A 1 96 ? -24.766 -21.500 -29.184 1.00 49.28 96 LEU A O 1
ATOM 798 N N . ILE A 1 97 ? -25.204 -23.644 -29.680 1.00 53.41 97 ILE A N 1
ATOM 799 C CA . ILE A 1 97 ? -25.556 -24.026 -28.299 1.00 53.41 97 ILE A CA 1
ATOM 800 C C . ILE A 1 97 ? -24.329 -23.948 -27.385 1.00 53.41 97 ILE A C 1
ATOM 802 O O . ILE A 1 97 ? -24.424 -23.440 -26.271 1.00 53.41 97 ILE A O 1
ATOM 806 N N . THR A 1 98 ? -23.164 -24.387 -27.863 1.00 50.84 98 THR A N 1
ATOM 807 C CA . THR A 1 98 ? -21.915 -24.325 -27.091 1.00 50.84 98 THR A CA 1
ATOM 808 C C . THR A 1 98 ? -21.506 -22.879 -26.830 1.00 50.84 98 THR A C 1
ATOM 810 O O . THR A 1 98 ? -21.163 -22.544 -25.700 1.00 50.84 98 THR A O 1
ATOM 813 N N . VAL A 1 99 ? -21.603 -22.001 -27.832 1.00 52.62 99 VAL A N 1
ATOM 814 C CA . VAL A 1 99 ? -21.344 -20.562 -27.684 1.00 52.62 99 VAL A CA 1
ATOM 815 C C . VAL A 1 99 ? -22.359 -19.923 -26.738 1.00 52.62 99 VAL A C 1
ATOM 817 O O . VAL A 1 99 ? -21.957 -19.171 -25.858 1.00 52.62 99 VAL A O 1
ATOM 820 N N . ALA A 1 100 ? -23.646 -20.268 -26.831 1.00 52.31 100 ALA A N 1
ATOM 821 C CA . ALA A 1 100 ? -24.669 -19.762 -25.917 1.00 52.31 100 ALA A CA 1
ATOM 822 C C . ALA A 1 100 ? -24.426 -20.208 -24.464 1.00 52.31 100 ALA A C 1
ATOM 824 O O . ALA A 1 100 ? -24.496 -19.382 -23.558 1.00 52.31 100 ALA A O 1
ATOM 825 N N . LEU A 1 101 ? -24.064 -21.474 -24.233 1.00 54.31 101 LEU A N 1
ATOM 826 C CA . LEU A 1 101 ? -23.702 -21.985 -22.906 1.00 54.31 101 LEU A CA 1
ATOM 827 C C . LEU A 1 101 ? -22.422 -21.331 -22.366 1.00 54.31 101 LEU A C 1
ATOM 829 O O . LEU A 1 101 ? -22.369 -21.003 -21.183 1.00 54.31 101 LEU A O 1
ATOM 833 N N . HIS A 1 102 ? -21.426 -21.065 -23.218 1.00 54.44 102 HIS A N 1
ATOM 834 C CA . HIS A 1 102 ? -20.226 -20.317 -22.831 1.00 54.44 102 HIS A CA 1
ATOM 835 C C . HIS A 1 102 ? -20.544 -18.854 -22.516 1.00 54.44 102 HIS A C 1
ATOM 837 O O . HIS A 1 102 ? -20.025 -18.326 -21.541 1.00 54.44 102 HIS A O 1
ATOM 843 N N . CYS A 1 103 ? -21.430 -18.204 -23.274 1.00 49.59 103 CYS A N 1
ATOM 844 C CA . CYS A 1 103 ? -21.892 -16.851 -22.978 1.00 49.59 103 CYS A CA 1
ATOM 845 C C . CYS A 1 103 ? -22.694 -16.803 -21.671 1.00 49.59 103 CYS A C 1
ATOM 847 O O . CYS A 1 103 ? -22.486 -15.889 -20.883 1.00 49.59 103 CYS A O 1
ATOM 849 N N . ILE A 1 104 ? -23.545 -17.796 -21.391 1.00 52.00 104 ILE A N 1
ATOM 850 C CA . ILE A 1 104 ? -24.272 -17.916 -20.116 1.00 52.00 104 ILE A CA 1
ATOM 851 C C . ILE A 1 104 ? -23.291 -18.137 -18.956 1.00 52.00 104 ILE A C 1
ATOM 853 O O . ILE A 1 104 ? -23.386 -17.446 -17.946 1.00 52.00 104 ILE A O 1
ATOM 857 N N . ALA A 1 105 ? -22.301 -19.023 -19.102 1.00 47.88 105 ALA A N 1
ATOM 858 C CA . ALA A 1 105 ? -21.260 -19.247 -18.095 1.00 47.88 105 ALA A CA 1
ATOM 859 C C . ALA A 1 105 ? -20.375 -18.006 -17.872 1.00 47.88 105 ALA A C 1
ATOM 861 O O . ALA A 1 105 ? -19.986 -17.709 -16.741 1.00 47.88 105 ALA A O 1
ATOM 862 N N . MET A 1 106 ? -20.093 -17.252 -18.938 1.00 46.00 106 MET A N 1
ATOM 863 C CA . MET A 1 106 ? -19.335 -16.003 -18.899 1.00 46.00 106 MET A CA 1
ATOM 864 C C . MET A 1 106 ? -20.141 -14.887 -18.225 1.00 46.00 106 MET A C 1
ATOM 866 O O . MET A 1 106 ? -19.601 -14.183 -17.381 1.00 46.00 106 MET A O 1
ATOM 870 N N . VAL A 1 107 ? -21.443 -14.771 -18.502 1.00 46.31 107 VAL A N 1
ATOM 871 C CA . VAL A 1 107 ? -22.344 -13.821 -17.826 1.00 46.31 107 VAL A CA 1
ATOM 872 C C . VAL A 1 107 ? -22.530 -14.192 -16.352 1.00 46.31 107 VAL A C 1
ATOM 874 O O . VAL A 1 107 ? -22.433 -13.316 -15.501 1.00 46.31 107 VAL A O 1
ATOM 877 N N . LEU A 1 108 ? -22.677 -15.479 -16.014 1.00 40.75 108 LEU A N 1
ATOM 878 C CA . LEU A 1 108 ? -22.720 -15.950 -14.622 1.00 40.75 108 LEU A CA 1
ATOM 879 C C . LEU A 1 108 ? -21.395 -15.704 -13.875 1.00 40.75 108 LEU A C 1
ATOM 881 O O . LEU A 1 108 ? -21.415 -15.410 -12.684 1.00 40.75 108 LEU A O 1
ATOM 885 N N . SER A 1 109 ? -20.257 -15.749 -14.576 1.00 42.66 109 SER A N 1
ATOM 886 C CA . SER A 1 109 ? -18.929 -15.444 -14.019 1.00 42.66 109 SER A CA 1
ATOM 887 C C . SER A 1 109 ? -18.651 -13.937 -13.901 1.00 42.66 109 SER A C 1
ATOM 889 O O . SER A 1 109 ? -17.918 -13.526 -13.008 1.00 42.66 109 SER A O 1
ATOM 891 N N . ILE A 1 110 ? -19.257 -13.099 -14.750 1.00 39.62 110 ILE A N 1
ATOM 892 C CA . ILE A 1 110 ? -19.202 -11.625 -14.664 1.00 39.62 110 ILE A CA 1
ATOM 893 C C . ILE A 1 110 ? -20.188 -11.096 -13.601 1.00 39.62 110 ILE A C 1
ATOM 895 O O . ILE A 1 110 ? -19.942 -10.057 -12.991 1.00 39.62 110 ILE A O 1
ATOM 899 N N . CYS A 1 111 ? -21.272 -11.830 -13.327 1.00 31.47 111 CYS A N 1
ATOM 900 C CA . CYS A 1 111 ? -22.222 -11.560 -12.243 1.00 31.47 111 CYS A CA 1
ATOM 901 C C . CYS A 1 111 ? -21.811 -12.160 -10.891 1.00 31.47 111 CYS A C 1
ATOM 903 O O . CYS A 1 111 ? -22.487 -11.902 -9.891 1.00 31.47 111 CYS A O 1
ATOM 905 N N . ALA A 1 112 ? -20.708 -12.911 -10.822 1.00 29.84 112 ALA A N 1
ATOM 906 C CA . ALA A 1 112 ? -20.076 -13.215 -9.551 1.00 29.84 112 ALA A CA 1
ATOM 907 C C . ALA A 1 112 ? -19.510 -11.906 -8.993 1.00 29.84 112 ALA A C 1
ATOM 909 O O . ALA A 1 112 ? -18.367 -11.525 -9.248 1.00 29.84 112 ALA A O 1
ATOM 910 N N . VAL A 1 113 ? -20.346 -11.199 -8.226 1.00 30.05 113 VAL A N 1
ATOM 911 C CA . VAL A 1 113 ? -19.887 -10.244 -7.219 1.00 30.05 113 VAL A CA 1
ATOM 912 C C . VAL A 1 113 ? -18.682 -10.909 -6.553 1.00 30.05 113 VAL A C 1
ATOM 914 O O . VAL A 1 113 ? -18.826 -12.064 -6.131 1.00 30.05 113 VAL A O 1
ATOM 917 N N . PRO A 1 114 ? -17.497 -10.263 -6.506 1.00 30.58 114 PRO A N 1
ATOM 918 C CA . PRO A 1 114 ? -16.362 -10.845 -5.804 1.00 30.58 114 PRO A CA 1
ATOM 919 C C . PRO A 1 114 ? -16.881 -11.291 -4.441 1.00 30.58 114 PRO A C 1
ATOM 921 O O . PRO A 1 114 ? -17.603 -10.502 -3.816 1.00 30.58 114 PRO A O 1
ATOM 924 N N . PRO A 1 115 ? -16.631 -12.544 -4.017 1.00 28.69 115 PRO A N 1
ATOM 925 C CA . PRO A 1 115 ? -17.203 -13.040 -2.781 1.00 28.69 115 PRO A CA 1
ATOM 926 C C . PRO A 1 115 ? -16.924 -11.986 -1.707 1.00 28.69 115 PRO A C 1
ATOM 928 O O . PRO A 1 115 ? -15.767 -11.565 -1.576 1.00 28.69 115 PRO A O 1
ATOM 931 N N . PRO A 1 116 ? -17.954 -11.470 -1.007 1.00 34.69 116 PRO A N 1
ATOM 932 C CA . PRO A 1 116 ? -17.704 -10.576 0.107 1.00 34.69 116 PRO A CA 1
ATOM 933 C C . PRO A 1 116 ? -16.708 -11.300 1.001 1.00 34.69 116 PRO A C 1
ATOM 935 O O . PRO A 1 116 ? -16.909 -12.488 1.259 1.00 34.69 116 PRO A O 1
ATOM 938 N N . LEU A 1 117 ? -15.628 -10.598 1.370 1.00 40.84 117 LEU A N 1
ATOM 939 C CA . LEU A 1 117 ? -14.565 -11.046 2.274 1.00 40.84 117 LEU A CA 1
ATOM 940 C C . LEU A 1 117 ? -15.130 -12.135 3.191 1.00 40.84 117 LEU A C 1
ATOM 942 O O . LEU A 1 117 ? -16.018 -11.799 3.973 1.00 40.84 117 LEU A O 1
ATOM 946 N N . SER A 1 118 ? -14.758 -13.405 2.961 1.00 42.03 118 SER A N 1
ATOM 947 C CA . SER A 1 118 ? -15.494 -14.605 3.411 1.00 42.03 118 SER A CA 1
ATOM 948 C C . SER A 1 118 ? -16.266 -14.344 4.708 1.00 42.03 118 SER A C 1
ATOM 950 O O . SER A 1 118 ? -15.652 -14.282 5.777 1.00 42.03 118 SER A O 1
ATOM 952 N N . ARG A 1 119 ? -17.578 -14.070 4.612 1.00 55.84 119 ARG A N 1
ATOM 953 C CA . ARG A 1 119 ? -18.364 -13.645 5.781 1.00 55.84 119 ARG A CA 1
ATOM 954 C C . ARG A 1 119 ? -18.247 -14.737 6.838 1.00 55.84 119 ARG A C 1
ATOM 956 O O . ARG A 1 119 ? -18.600 -15.882 6.571 1.00 55.84 119 ARG A O 1
ATOM 963 N N . LEU A 1 120 ? -17.705 -14.388 8.007 1.00 70.19 120 LEU A N 1
ATOM 964 C CA . LEU A 1 120 ? -17.554 -15.318 9.123 1.00 70.19 120 LEU A CA 1
ATOM 965 C C . LEU A 1 120 ? -18.915 -15.957 9.425 1.00 70.19 120 LEU A C 1
ATOM 967 O O . LEU A 1 120 ? -19.903 -15.238 9.600 1.00 70.19 120 LEU A O 1
ATOM 971 N N . THR A 1 121 ? -18.969 -17.286 9.504 1.00 84.38 121 THR A N 1
ATOM 972 C CA . THR A 1 121 ? -20.199 -17.995 9.868 1.00 84.38 121 THR A CA 1
ATOM 973 C C . THR A 1 121 ? -20.622 -17.572 11.280 1.00 84.38 121 THR A C 1
ATOM 975 O O . THR A 1 121 ? -19.840 -17.745 12.223 1.00 84.38 121 THR A O 1
ATOM 978 N N . PRO A 1 122 ? -21.810 -16.965 11.457 1.00 91.81 122 PRO A N 1
ATOM 979 C CA . PRO A 1 122 ? -22.250 -16.510 12.765 1.00 91.81 122 PRO A CA 1
ATOM 980 C C . PRO A 1 122 ? -22.736 -17.684 13.618 1.00 91.81 122 PRO A C 1
ATOM 982 O O . PRO A 1 122 ? -23.378 -18.603 13.122 1.00 91.81 122 PRO A O 1
ATOM 985 N N . HIS A 1 123 ? -22.454 -17.616 14.915 1.00 94.75 123 HIS A N 1
ATOM 986 C CA . HIS A 1 123 ? -23.019 -18.509 15.928 1.00 94.75 123 HIS A CA 1
ATOM 987 C C . HIS A 1 123 ? -24.393 -18.007 16.374 1.00 94.75 123 HIS A C 1
ATOM 989 O O . HIS A 1 123 ? -25.295 -18.795 16.632 1.00 94.75 123 HIS A O 1
ATOM 995 N N . ILE A 1 124 ? -24.540 -16.681 16.455 1.00 96.38 124 ILE A N 1
ATOM 996 C CA . ILE A 1 124 ? -25.775 -15.994 16.824 1.00 96.38 124 ILE A CA 1
ATOM 997 C C . ILE A 1 124 ? -26.042 -14.869 15.825 1.00 96.38 124 ILE A C 1
ATOM 999 O O . ILE A 1 124 ? -25.130 -14.139 15.433 1.00 96.38 124 ILE A O 1
ATOM 1003 N N . ILE A 1 125 ? -27.310 -14.700 15.460 1.00 97.44 125 ILE A N 1
ATOM 1004 C CA . ILE A 1 125 ? -27.819 -13.570 14.688 1.00 97.44 125 ILE A CA 1
ATOM 1005 C C . ILE A 1 125 ? -28.666 -12.688 15.607 1.00 97.44 125 ILE A C 1
ATOM 1007 O O . ILE A 1 125 ? -29.588 -13.165 16.266 1.00 97.44 125 ILE A O 1
ATOM 1011 N N . VAL A 1 126 ? -28.376 -11.391 15.620 1.00 98.12 126 VAL A N 1
ATOM 1012 C CA . VAL A 1 126 ? -29.170 -10.363 16.292 1.00 98.12 126 VAL A CA 1
ATOM 1013 C C . VAL A 1 126 ? -29.909 -9.558 15.235 1.00 98.12 126 VAL A C 1
ATOM 1015 O O . VAL A 1 126 ? -29.285 -8.972 14.350 1.00 98.12 126 VAL A O 1
ATOM 1018 N N . ALA A 1 127 ? -31.234 -9.508 15.324 1.00 97.06 127 ALA A N 1
ATOM 1019 C CA . ALA A 1 127 ? -32.074 -8.815 14.358 1.00 97.06 127 ALA A CA 1
ATOM 1020 C C . ALA A 1 127 ? -33.240 -8.116 15.059 1.00 97.06 127 ALA A C 1
ATOM 1022 O O . ALA A 1 127 ? -34.053 -8.758 15.723 1.00 97.06 127 ALA A O 1
ATOM 1023 N N . LYS A 1 128 ? -33.320 -6.788 14.915 1.00 89.50 128 LYS A N 1
ATOM 1024 C CA . LYS A 1 128 ? -34.346 -5.975 15.585 1.00 89.50 128 LYS A CA 1
ATOM 1025 C C . LYS A 1 128 ? -35.767 -6.299 15.099 1.00 89.50 128 LYS A C 1
ATOM 1027 O O . LYS A 1 128 ? -36.717 -6.138 15.853 1.00 89.50 128 LYS A O 1
ATOM 1032 N N . ASP A 1 129 ? -35.893 -6.792 13.869 1.00 91.06 129 ASP A N 1
ATOM 1033 C CA . ASP A 1 129 ? -37.146 -7.235 13.243 1.00 91.06 129 ASP A CA 1
ATOM 1034 C C . ASP A 1 129 ? -37.621 -8.631 13.704 1.00 91.06 129 ASP A C 1
ATOM 1036 O O . ASP A 1 129 ? -38.648 -9.112 13.236 1.00 91.06 129 ASP A O 1
ATOM 1040 N N . GLY A 1 130 ? -36.880 -9.297 14.597 1.00 94.12 130 GLY A N 1
ATOM 1041 C CA . GLY A 1 130 ? -37.203 -10.639 15.089 1.00 94.12 130 GLY A CA 1
ATOM 1042 C C . GLY A 1 130 ? -36.754 -11.787 14.177 1.00 94.12 130 GLY A C 1
ATOM 1043 O O . GLY A 1 130 ? -36.925 -12.944 14.539 1.00 94.12 130 GLY A O 1
ATOM 1044 N N . SER A 1 131 ? -36.117 -11.510 13.035 1.00 94.81 131 SER A N 1
ATOM 1045 C CA . SER A 1 131 ? -35.647 -12.534 12.081 1.00 94.81 131 SER A CA 1
ATOM 1046 C C . SER A 1 131 ? -34.331 -13.232 12.478 1.00 94.81 131 SER A C 1
ATOM 1048 O O . SER A 1 131 ? -33.692 -13.888 11.651 1.00 94.81 131 SER A O 1
ATOM 1050 N N . GLY A 1 132 ? -33.876 -13.036 13.716 1.00 95.38 132 GLY A N 1
ATOM 1051 C CA . GLY A 1 132 ? -32.636 -13.571 14.277 1.00 95.38 132 GLY A CA 1
ATOM 1052 C C . GLY A 1 132 ? -32.896 -14.329 15.577 1.00 95.38 132 GLY A C 1
ATOM 1053 O O . GLY A 1 132 ? -34.031 -14.454 16.022 1.00 95.38 132 GLY A O 1
ATOM 1054 N N . ASN A 1 133 ? -31.837 -14.819 16.214 1.00 98.00 133 ASN A N 1
ATOM 1055 C CA . ASN A 1 133 ? -31.940 -15.521 17.495 1.00 98.00 133 ASN A CA 1
ATOM 1056 C C . ASN A 1 133 ? -32.326 -14.578 18.645 1.00 98.00 133 ASN A C 1
ATOM 1058 O O . ASN A 1 133 ? -33.035 -14.983 19.561 1.00 98.00 133 ASN A O 1
ATOM 1062 N N . PHE A 1 134 ? -31.853 -13.327 18.604 1.00 98.06 134 PHE A N 1
ATOM 1063 C CA . PHE A 1 134 ? -32.155 -12.305 19.608 1.00 98.06 134 PHE A CA 1
ATOM 1064 C C . PHE A 1 134 ? -32.513 -10.975 18.949 1.00 98.06 134 PHE A C 1
ATOM 1066 O O . PHE A 1 134 ? -32.032 -10.652 17.864 1.00 98.06 134 PHE A O 1
ATOM 1073 N N . THR A 1 135 ? -33.316 -10.168 19.639 1.00 97.12 135 THR A N 1
ATOM 1074 C CA . THR A 1 135 ? -33.653 -8.800 19.214 1.00 97.12 135 THR A CA 1
ATOM 1075 C C . THR A 1 135 ? -32.698 -7.743 19.766 1.00 97.12 135 THR A C 1
ATOM 1077 O O . THR A 1 135 ? -32.662 -6.631 19.245 1.00 97.12 135 THR A O 1
ATOM 1080 N N . THR A 1 136 ? -31.906 -8.090 20.785 1.00 97.62 136 THR A N 1
ATOM 1081 C CA . THR A 1 136 ? -30.962 -7.189 21.455 1.00 97.62 136 THR A CA 1
ATOM 1082 C C . THR A 1 136 ? -29.566 -7.795 21.532 1.00 97.62 136 THR A C 1
ATOM 1084 O O . THR A 1 136 ? -29.392 -9.018 21.569 1.00 97.62 136 THR A O 1
ATOM 1087 N N . ILE A 1 137 ? -28.555 -6.931 21.564 1.00 98.00 137 ILE A N 1
ATOM 1088 C CA . ILE A 1 137 ? -27.144 -7.332 21.598 1.00 98.00 137 ILE A CA 1
ATOM 1089 C C . ILE A 1 137 ? -26.796 -7.891 22.975 1.00 98.00 137 ILE A C 1
ATOM 1091 O O . ILE A 1 137 ? -26.096 -8.897 23.073 1.00 98.00 137 ILE A O 1
ATOM 1095 N N . SER A 1 138 ? -27.329 -7.282 24.035 1.00 97.69 138 SER A N 1
ATOM 1096 C CA . SER A 1 138 ? -27.065 -7.702 25.414 1.00 97.69 138 SER A CA 1
ATOM 1097 C C . SER A 1 138 ? -27.509 -9.150 25.658 1.00 97.69 138 SER A C 1
ATOM 1099 O O . SER A 1 138 ? -26.723 -9.955 26.150 1.00 97.69 138 SER A O 1
ATOM 1101 N N . LYS A 1 139 ? -28.701 -9.538 25.174 1.00 97.44 139 LYS A N 1
ATOM 1102 C CA . LYS A 1 139 ? -29.188 -10.928 25.272 1.00 97.44 139 LYS A CA 1
ATOM 1103 C C . LYS A 1 139 ? -28.321 -11.915 24.488 1.00 97.44 139 LYS A C 1
ATOM 1105 O O . LYS A 1 139 ? -28.090 -13.028 24.948 1.00 97.44 139 LYS A O 1
ATOM 1110 N N . ALA A 1 140 ? -27.822 -11.512 23.319 1.00 97.56 140 ALA A N 1
ATOM 1111 C CA . ALA A 1 140 ? -26.912 -12.344 22.538 1.00 97.56 140 ALA A CA 1
ATOM 1112 C C . ALA A 1 140 ? -25.563 -12.557 23.237 1.00 97.56 140 ALA A C 1
ATOM 1114 O O . ALA A 1 140 ? -24.997 -13.645 23.147 1.00 97.56 140 ALA A O 1
ATOM 1115 N N . LEU A 1 141 ? -25.056 -11.545 23.946 1.00 97.44 141 LEU A N 1
ATOM 1116 C CA . LEU A 1 141 ? -23.847 -11.669 24.758 1.00 97.44 141 LEU A CA 1
ATOM 1117 C C 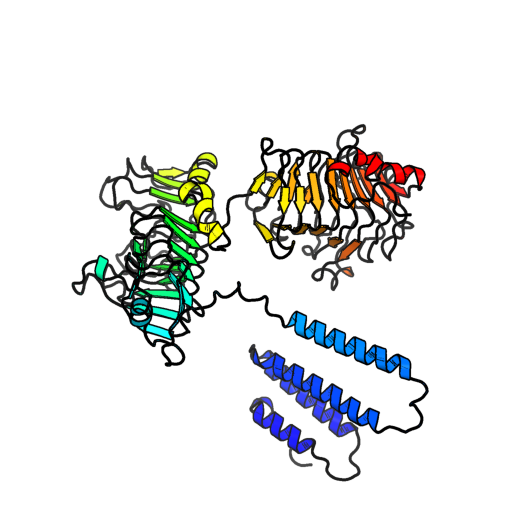. LEU A 1 141 ? -24.074 -12.561 25.986 1.00 97.44 141 LEU A C 1
ATOM 1119 O O . LEU A 1 141 ? -23.227 -13.404 26.277 1.00 97.44 141 LEU A O 1
ATOM 1123 N N . ASP A 1 142 ? -25.216 -12.430 26.665 1.00 96.38 142 ASP A N 1
ATOM 1124 C CA . ASP A 1 142 ? -25.580 -13.272 27.815 1.00 96.38 142 ASP A CA 1
ATOM 1125 C C . ASP A 1 142 ? -25.712 -14.756 27.440 1.00 96.38 142 ASP A C 1
ATOM 1127 O O . ASP A 1 142 ? -25.436 -15.638 28.256 1.00 96.38 142 ASP A O 1
ATOM 1131 N N . ALA A 1 143 ? -26.082 -15.038 26.188 1.00 95.81 143 ALA A N 1
ATOM 1132 C CA . ALA A 1 143 ? -26.193 -16.387 25.643 1.00 95.81 143 ALA A CA 1
ATOM 1133 C C . ALA A 1 143 ? -24.844 -17.035 25.276 1.00 95.81 143 ALA A C 1
ATOM 1135 O O . ALA A 1 143 ? -24.809 -18.227 24.959 1.00 95.81 143 ALA A O 1
ATOM 1136 N N . ILE A 1 144 ? -23.726 -16.295 25.315 1.00 94.62 144 ILE A N 1
ATOM 1137 C CA . ILE A 1 144 ? -22.405 -16.872 25.040 1.00 94.62 144 ILE A CA 1
ATOM 1138 C C . ILE A 1 144 ? -22.086 -17.928 26.113 1.00 94.62 144 ILE A C 1
ATOM 1140 O O . ILE A 1 144 ? -22.118 -17.623 27.312 1.00 94.62 144 ILE A O 1
ATOM 1144 N N . PRO A 1 145 ? -21.719 -19.165 25.721 1.00 93.00 145 PRO A N 1
ATOM 1145 C CA . PRO A 1 145 ? -21.403 -20.217 26.672 1.00 93.00 145 PRO A CA 1
ATOM 1146 C C . PRO A 1 145 ? -20.333 -19.803 27.679 1.00 93.00 145 PRO A C 1
ATOM 1148 O O . PRO A 1 145 ? -19.321 -19.182 27.351 1.00 93.00 145 PRO A O 1
ATOM 1151 N N . ARG A 1 146 ? -20.524 -20.238 28.929 1.00 88.12 146 ARG A N 1
ATOM 1152 C CA . ARG A 1 146 ? -19.613 -19.952 30.045 1.00 88.12 146 ARG A CA 1
ATOM 1153 C C . ARG A 1 146 ? -18.154 -20.331 29.767 1.00 88.12 146 ARG A C 1
ATOM 1155 O O . ARG A 1 146 ? -17.269 -19.687 30.334 1.00 88.12 146 ARG A O 1
ATOM 1162 N N . LYS A 1 147 ? -17.944 -21.375 28.960 1.00 85.19 147 LYS A N 1
ATOM 1163 C CA . LYS A 1 147 ? -16.665 -21.843 28.422 1.00 85.19 147 LYS A CA 1
ATOM 1164 C C . LYS A 1 147 ? -16.836 -21.997 26.910 1.00 85.19 147 LYS A C 1
ATOM 1166 O O . LYS A 1 147 ? -17.717 -22.734 26.479 1.00 85.19 147 LYS A O 1
ATOM 1171 N N . TYR A 1 148 ? -16.001 -21.322 26.130 1.00 86.38 148 TYR A N 1
ATOM 1172 C CA . TYR A 1 148 ? -15.968 -21.444 24.676 1.00 86.38 148 TYR A CA 1
ATOM 1173 C C . TYR A 1 148 ? -14.517 -21.352 24.199 1.00 86.38 148 TYR A C 1
ATOM 1175 O O . TYR A 1 148 ? -13.766 -20.491 24.661 1.00 86.38 148 TYR A O 1
ATOM 1183 N N . THR A 1 149 ? -14.112 -22.250 23.303 1.00 83.56 149 THR A N 1
ATOM 1184 C CA . THR A 1 149 ? -12.778 -22.264 22.697 1.00 83.56 149 THR A CA 1
ATOM 1185 C C . THR A 1 149 ? -12.858 -21.739 21.266 1.00 83.56 149 THR A C 1
ATOM 1187 O O . THR A 1 149 ? -13.717 -22.137 20.488 1.00 83.56 149 THR A O 1
ATOM 1190 N N . GLY A 1 150 ? -11.954 -20.828 20.903 1.00 84.50 150 GLY A N 1
ATOM 1191 C CA . GLY A 1 150 ? -11.943 -20.192 19.582 1.00 84.50 150 GLY A CA 1
ATOM 1192 C C . GLY A 1 150 ? -12.629 -18.823 19.557 1.00 84.50 150 GLY A C 1
ATOM 1193 O O . GLY A 1 150 ? -12.671 -18.123 20.568 1.00 84.50 150 GLY A O 1
ATOM 1194 N N . ARG A 1 151 ? -13.103 -18.411 18.373 1.00 88.31 151 ARG A N 1
ATOM 1195 C CA . ARG A 1 151 ? -13.729 -17.102 18.114 1.00 88.31 151 ARG A CA 1
ATOM 1196 C C . ARG A 1 151 ? -15.245 -17.251 18.033 1.00 88.31 151 ARG A C 1
ATOM 1198 O O . ARG A 1 151 ? -15.739 -18.000 17.195 1.00 88.31 151 ARG A O 1
ATOM 1205 N N . TYR A 1 152 ? -15.966 -16.551 18.905 1.00 93.00 152 TYR A N 1
ATOM 1206 C CA . TYR A 1 152 ? -17.430 -16.564 18.926 1.00 93.00 152 TYR A CA 1
ATOM 1207 C C . TYR A 1 152 ? -17.953 -15.420 18.060 1.00 93.00 152 TYR A C 1
ATOM 1209 O O . TYR A 1 152 ? -17.532 -14.278 18.234 1.00 93.00 152 TYR A O 1
ATOM 1217 N N . VAL A 1 153 ? -18.827 -15.708 17.100 1.00 94.38 153 VAL A N 1
ATOM 1218 C CA . VAL A 1 153 ? -19.210 -14.750 16.048 1.00 94.38 153 VAL A CA 1
ATOM 1219 C C . VAL A 1 153 ? -20.686 -14.393 16.163 1.00 94.38 153 VAL A C 1
ATOM 1221 O O . VAL A 1 153 ? -21.540 -15.273 16.105 1.00 94.38 153 VAL A O 1
ATOM 1224 N N . ILE A 1 154 ? -20.977 -13.101 16.276 1.00 96.62 154 ILE A N 1
ATOM 1225 C CA . ILE A 1 154 ? -22.319 -12.526 16.304 1.00 96.62 154 ILE A CA 1
ATOM 1226 C C . ILE A 1 154 ? -22.521 -11.711 15.023 1.00 96.62 154 ILE A C 1
ATOM 1228 O O . ILE A 1 154 ? -21.722 -10.829 14.705 1.00 96.62 154 ILE A O 1
ATOM 1232 N N . TYR A 1 155 ? -23.597 -11.993 14.294 1.00 96.88 155 TYR A N 1
ATOM 1233 C CA . TYR A 1 155 ? -24.040 -11.175 13.168 1.00 96.88 155 TYR A CA 1
ATOM 1234 C C . TYR A 1 155 ? -25.133 -10.212 13.626 1.00 96.88 155 TYR A C 1
ATOM 1236 O O . TYR A 1 155 ? -26.173 -10.643 14.114 1.00 96.88 155 TYR A O 1
ATOM 1244 N N . LEU A 1 156 ? -24.900 -8.912 13.467 1.00 97.19 156 LEU A N 1
ATOM 1245 C CA . LEU A 1 156 ? -25.839 -7.846 13.786 1.00 97.19 156 LEU A CA 1
ATOM 1246 C C . LEU A 1 156 ? -26.487 -7.330 12.497 1.00 97.19 156 LEU A C 1
ATOM 1248 O O . LEU A 1 156 ? -25.867 -6.573 11.748 1.00 97.19 156 LEU A O 1
ATOM 1252 N N . LYS A 1 157 ? -27.737 -7.715 12.231 1.00 96.50 157 LYS A N 1
ATOM 1253 C CA . LYS A 1 157 ? -28.464 -7.214 11.057 1.00 96.50 157 LYS A CA 1
ATOM 1254 C C . LYS A 1 157 ? -28.625 -5.691 11.097 1.00 96.50 157 LYS A C 1
ATOM 1256 O O . LYS A 1 157 ? -28.403 -5.034 12.114 1.00 96.50 157 LYS A O 1
ATOM 1261 N N . SER A 1 158 ? -28.981 -5.123 9.953 1.00 96.06 158 SER A N 1
ATOM 1262 C CA . SER A 1 158 ? -29.317 -3.708 9.808 1.00 96.06 158 SER A CA 1
ATOM 1263 C C . SER A 1 158 ? -30.393 -3.294 10.820 1.00 96.06 158 SER A C 1
ATOM 1265 O O . SER A 1 158 ? -31.406 -3.970 10.980 1.00 96.06 158 SER A O 1
ATOM 1267 N N . GLY A 1 159 ? -30.178 -2.167 11.492 1.00 94.19 159 GLY A N 1
ATOM 1268 C CA . GLY A 1 159 ? -31.057 -1.646 12.528 1.00 94.19 159 GLY A CA 1
ATOM 1269 C C . GLY A 1 159 ? -30.347 -0.634 13.428 1.00 94.19 159 GLY A C 1
ATOM 1270 O O . GLY A 1 159 ? -29.118 -0.586 13.495 1.00 94.19 159 GLY A O 1
ATOM 1271 N N . ILE A 1 160 ? -31.141 0.173 14.134 1.00 97.81 160 ILE A N 1
ATOM 1272 C CA . ILE A 1 160 ? -30.668 1.067 15.198 1.00 97.81 160 ILE A CA 1
ATOM 1273 C C . ILE A 1 160 ? -30.946 0.385 16.538 1.00 97.81 160 ILE A C 1
ATOM 1275 O O . ILE A 1 160 ? -32.103 0.177 16.893 1.00 97.81 160 ILE A O 1
ATOM 1279 N N . TYR A 1 161 ? -29.903 0.025 17.270 1.00 98.12 161 TYR A N 1
ATOM 1280 C CA . TYR A 1 161 ? -29.945 -0.679 18.547 1.00 98.12 161 TYR A CA 1
ATOM 1281 C C . TYR A 1 161 ? -29.659 0.319 19.670 1.00 98.12 161 TYR A C 1
ATOM 1283 O O . TYR A 1 161 ? -28.521 0.748 19.856 1.00 98.12 161 TYR A O 1
ATOM 1291 N N . GLU A 1 162 ? -30.710 0.726 20.380 1.00 98.06 162 GLU A N 1
ATOM 1292 C CA . GLU A 1 162 ? -30.641 1.667 21.504 1.00 98.06 162 GLU A CA 1
ATOM 1293 C C . GLU A 1 162 ? -30.307 0.908 22.790 1.00 98.06 162 GLU A C 1
ATOM 1295 O O . GLU A 1 162 ? -31.189 0.504 23.544 1.00 98.06 162 GLU A O 1
ATOM 1300 N N . GLU A 1 163 ? -29.018 0.640 22.998 1.00 95.81 163 GLU A N 1
ATOM 1301 C CA . GLU A 1 163 ? -28.518 -0.173 24.107 1.00 95.81 163 GLU A CA 1
ATOM 1302 C C . GLU A 1 163 ? -27.154 0.337 24.591 1.00 95.81 163 GLU A C 1
ATOM 1304 O O . GLU A 1 163 ? -26.282 0.671 23.788 1.00 95.81 163 GLU A O 1
ATOM 1309 N N . ASN A 1 164 ? -26.932 0.309 25.910 1.00 97.31 164 ASN A N 1
ATOM 1310 C CA . ASN A 1 164 ? -25.587 0.383 26.481 1.00 97.31 164 ASN A CA 1
ATOM 1311 C C . ASN A 1 164 ? -25.041 -1.037 26.658 1.00 97.31 164 ASN A C 1
ATOM 1313 O O . ASN A 1 164 ? -25.504 -1.774 27.525 1.00 97.31 164 ASN A O 1
ATOM 1317 N N . VAL A 1 165 ? -24.055 -1.415 25.850 1.00 98.38 165 VAL A N 1
ATOM 1318 C CA . VAL A 1 165 ? -23.565 -2.797 25.768 1.00 98.38 165 VAL A CA 1
ATOM 1319 C C . VAL A 1 165 ? -22.180 -2.926 26.394 1.00 98.38 165 VAL A C 1
ATOM 1321 O O . VAL A 1 165 ? -21.293 -2.115 26.128 1.00 98.38 165 VAL A O 1
ATOM 1324 N N . VAL A 1 166 ? -21.960 -3.986 27.178 1.00 98.44 166 VAL A N 1
ATOM 1325 C CA . VAL A 1 166 ? -20.652 -4.307 27.767 1.00 98.44 166 VAL A CA 1
ATOM 1326 C C . VAL A 1 166 ? -20.220 -5.720 27.378 1.00 98.44 166 VAL A C 1
ATOM 1328 O O . VAL A 1 166 ? -20.797 -6.708 27.821 1.00 98.44 166 VAL A O 1
ATOM 1331 N N . VAL A 1 167 ? -19.141 -5.827 26.602 1.00 98.06 167 VAL A N 1
ATOM 1332 C CA . VAL A 1 167 ? -18.442 -7.096 26.360 1.00 98.06 167 VAL A CA 1
ATOM 1333 C C . VAL A 1 167 ? -17.470 -7.324 27.512 1.00 98.06 167 VAL A C 1
ATOM 1335 O O . VAL A 1 167 ? -16.397 -6.720 27.566 1.00 98.06 167 VAL A O 1
ATOM 1338 N N . THR A 1 168 ? -17.862 -8.159 28.469 1.00 97.19 168 THR A N 1
ATOM 1339 C CA . THR A 1 168 ? -17.114 -8.373 29.718 1.00 97.19 168 THR A CA 1
ATOM 1340 C C . THR A 1 168 ? -15.767 -9.076 29.498 1.00 97.19 168 THR A C 1
ATOM 1342 O O . THR A 1 168 ? -15.525 -9.695 28.464 1.00 97.19 168 THR A O 1
ATOM 1345 N N . SER A 1 169 ? -14.881 -9.041 30.499 1.00 94.25 169 SER A N 1
ATOM 1346 C CA . SER A 1 169 ? -13.575 -9.723 30.456 1.00 94.25 169 SER A CA 1
ATOM 1347 C C . SER A 1 169 ? -13.676 -11.248 30.320 1.00 94.25 169 SER A C 1
ATOM 1349 O O . SER A 1 169 ? -12.715 -11.889 29.908 1.00 94.25 169 SER A O 1
ATOM 1351 N N . ARG A 1 170 ? -14.842 -11.830 30.623 1.00 93.62 170 ARG A N 1
ATOM 1352 C CA . ARG A 1 170 ? -15.149 -13.252 30.421 1.00 93.62 170 ARG A CA 1
ATOM 1353 C C . ARG A 1 170 ? -15.300 -13.620 28.938 1.00 93.62 170 ARG A C 1
ATOM 1355 O O . ARG A 1 170 ? -15.165 -14.782 28.569 1.00 93.62 170 ARG A O 1
ATOM 1362 N N . MET A 1 171 ? -15.625 -12.650 28.090 1.00 94.88 171 MET A N 1
ATOM 1363 C CA . MET A 1 171 ? -15.993 -12.858 26.692 1.00 94.88 171 MET A CA 1
ATOM 1364 C C . MET A 1 171 ? -14.754 -12.733 25.793 1.00 94.88 171 MET A C 1
ATOM 1366 O O . MET A 1 171 ? -14.498 -11.690 25.192 1.00 94.88 171 MET A O 1
ATOM 1370 N N . PHE A 1 172 ? -13.957 -13.802 25.726 1.00 92.75 172 PHE A N 1
ATOM 1371 C CA . PHE A 1 172 ? -12.741 -13.863 24.907 1.00 92.75 172 PHE A CA 1
ATOM 1372 C C . PHE A 1 172 ? -13.065 -14.068 23.424 1.00 92.75 172 PHE A C 1
ATOM 1374 O O . PHE A 1 172 ? -13.938 -14.857 23.072 1.00 92.75 172 PHE A O 1
ATOM 1381 N N . ASN A 1 173 ? -12.310 -13.400 22.547 1.00 90.88 173 ASN A N 1
ATOM 1382 C CA . ASN A 1 173 ? -12.366 -13.564 21.091 1.00 90.88 173 ASN A CA 1
ATOM 1383 C C . ASN A 1 173 ? -13.777 -13.422 20.492 1.00 90.88 173 ASN A C 1
ATOM 1385 O O . ASN A 1 173 ? -14.111 -14.103 19.523 1.00 90.88 173 ASN A O 1
ATOM 1389 N N . VAL A 1 174 ? -14.613 -12.539 21.039 1.00 95.25 174 VAL A N 1
ATOM 1390 C CA . VAL A 1 174 ? -15.922 -12.244 20.443 1.00 95.25 174 VAL A CA 1
ATOM 1391 C C . VAL A 1 174 ? -15.744 -11.385 19.194 1.00 95.25 174 VAL A C 1
ATOM 1393 O O . VAL A 1 174 ? -14.980 -10.422 19.192 1.00 95.25 174 VAL A O 1
ATOM 1396 N N . THR A 1 175 ? -16.448 -11.737 18.123 1.00 94.88 175 THR A N 1
ATOM 1397 C CA . THR A 1 175 ? -16.571 -10.931 16.905 1.00 94.88 175 THR A CA 1
ATOM 1398 C C . THR A 1 175 ? -18.005 -10.505 16.731 1.00 94.88 175 THR A C 1
ATOM 1400 O O . THR A 1 175 ? -18.883 -11.359 16.767 1.00 94.88 175 THR A O 1
ATOM 1403 N N . ILE A 1 176 ? -18.237 -9.225 16.476 1.00 95.94 176 ILE A N 1
ATOM 1404 C CA . ILE A 1 176 ? -19.540 -8.733 16.036 1.00 95.94 176 ILE A CA 1
ATOM 1405 C C . ILE A 1 176 ? -19.355 -8.096 14.662 1.00 95.94 176 ILE A C 1
ATOM 1407 O O . ILE A 1 176 ? -18.504 -7.221 14.503 1.00 95.94 176 ILE A O 1
ATOM 1411 N N . TYR A 1 177 ? -20.115 -8.529 13.659 1.00 93.44 177 TYR A N 1
ATOM 1412 C CA . TYR A 1 177 ? -20.122 -7.867 12.354 1.00 93.44 177 TYR A CA 1
ATOM 1413 C C . TYR A 1 177 ? -21.521 -7.419 11.953 1.00 93.44 177 TYR A C 1
ATOM 1415 O O . TYR A 1 177 ? -22.498 -8.093 12.267 1.00 93.44 177 TYR A O 1
ATOM 1423 N N . GLY A 1 178 ? -21.602 -6.273 11.281 1.00 90.12 178 GLY A N 1
ATOM 1424 C CA . GLY A 1 178 ? -22.847 -5.684 10.802 1.00 90.12 178 GLY A CA 1
ATOM 1425 C C . GLY A 1 178 ? -23.009 -5.726 9.284 1.00 90.12 178 GLY A C 1
ATOM 1426 O O . GLY A 1 178 ? -22.124 -6.172 8.554 1.00 90.12 178 GLY A O 1
ATOM 1427 N N . ASP A 1 179 ? -24.133 -5.199 8.802 1.00 84.56 179 ASP A N 1
ATOM 1428 C CA . ASP A 1 179 ? -24.424 -5.029 7.368 1.00 84.56 179 ASP A CA 1
ATOM 1429 C C . ASP A 1 179 ? -23.764 -3.780 6.750 1.00 84.56 179 ASP A C 1
ATOM 1431 O O . ASP A 1 179 ? -23.869 -3.536 5.543 1.00 84.56 179 ASP A O 1
ATOM 1435 N N . GLY A 1 180 ? -23.119 -2.955 7.575 1.00 75.88 180 GLY A N 1
ATOM 1436 C CA . GLY A 1 180 ? -22.544 -1.666 7.204 1.00 75.88 180 GLY A CA 1
ATOM 1437 C C . GLY A 1 180 ? -22.561 -0.709 8.392 1.00 75.88 180 GLY A C 1
ATOM 1438 O O . GLY A 1 180 ? -23.537 -0.671 9.141 1.00 75.88 180 GLY A O 1
ATOM 1439 N N . TYR A 1 181 ? -21.519 0.114 8.550 1.00 85.25 181 TYR A N 1
ATOM 1440 C CA . TYR A 1 181 ? -21.396 1.023 9.701 1.00 85.25 181 TYR A CA 1
ATOM 1441 C C . TYR A 1 181 ? -22.509 2.081 9.791 1.00 85.25 181 TYR A C 1
ATOM 1443 O O . TYR A 1 181 ? -22.708 2.691 10.837 1.00 85.25 181 TYR A O 1
ATOM 1451 N N . ASN A 1 182 ? -23.218 2.326 8.687 1.00 84.44 182 ASN A N 1
ATOM 1452 C CA . ASN A 1 182 ? -24.370 3.221 8.592 1.00 84.44 182 ASN A CA 1
ATOM 1453 C C . ASN A 1 182 ? -25.717 2.475 8.562 1.00 84.44 182 ASN A C 1
ATOM 1455 O O . ASN A 1 182 ? -26.750 3.116 8.394 1.00 84.44 182 ASN A O 1
ATOM 1459 N N . LYS A 1 183 ? -25.709 1.144 8.696 1.00 88.38 183 LYS A N 1
ATOM 1460 C CA . LYS A 1 183 ? -26.900 0.285 8.685 1.00 88.38 183 LYS A CA 1
ATOM 1461 C C . LYS A 1 183 ? -27.111 -0.413 10.021 1.00 88.38 183 LYS A C 1
ATOM 1463 O O . LYS A 1 183 ? -28.221 -0.387 10.535 1.00 88.38 183 LYS A O 1
ATOM 1468 N N . SER A 1 184 ? -26.060 -1.006 10.582 1.00 95.62 184 SER A N 1
ATOM 1469 C CA . SER A 1 184 ? -26.066 -1.640 11.904 1.00 95.62 184 SER A CA 1
ATOM 1470 C C . SER A 1 184 ? -25.454 -0.666 12.910 1.00 95.62 184 SER A C 1
ATOM 1472 O O . SER A 1 184 ? -24.230 -0.543 13.004 1.00 95.62 184 SER A O 1
ATOM 1474 N N . ILE A 1 185 ? -26.304 0.081 13.612 1.00 98.25 185 ILE A N 1
ATOM 1475 C CA . ILE A 1 185 ? -25.907 1.189 14.487 1.00 98.25 185 ILE A CA 1
ATOM 1476 C C . ILE A 1 185 ? -26.276 0.850 15.926 1.00 98.25 185 ILE A C 1
ATOM 1478 O O . ILE A 1 185 ? -27.432 0.570 16.209 1.00 98.25 185 ILE A O 1
ATOM 1482 N N . ILE A 1 186 ? -25.315 0.936 16.837 1.00 98.62 186 ILE A N 1
ATOM 1483 C CA . ILE A 1 186 ? -25.515 0.856 18.283 1.00 98.62 186 ILE A CA 1
ATOM 1484 C C . ILE A 1 186 ? -25.436 2.279 18.826 1.00 98.62 186 ILE A C 1
ATOM 1486 O O . ILE A 1 186 ? -24.453 2.977 18.566 1.00 98.62 186 ILE A O 1
ATOM 1490 N N . THR A 1 187 ? -26.468 2.725 19.536 1.00 98.56 187 THR A N 1
ATOM 1491 C CA . THR A 1 187 ? -26.597 4.121 19.961 1.00 98.56 187 THR A CA 1
ATOM 1492 C C . THR A 1 187 ? -27.022 4.253 21.421 1.00 98.56 187 THR A C 1
ATOM 1494 O O . THR A 1 187 ? -27.798 3.451 21.931 1.00 98.56 187 THR A O 1
ATOM 1497 N N . GLY A 1 188 ? -26.524 5.297 22.078 1.00 98.06 188 GLY A N 1
ATOM 1498 C CA . GLY A 1 188 ? -26.892 5.706 23.431 1.00 98.06 188 GLY A CA 1
ATOM 1499 C C . GLY A 1 188 ? -26.706 7.215 23.609 1.00 98.06 188 GLY A C 1
ATOM 1500 O O . GLY A 1 188 ? -26.287 7.903 22.682 1.00 98.06 188 GLY A O 1
ATOM 1501 N N . ASN A 1 189 ? -27.032 7.752 24.784 1.00 98.25 189 ASN A N 1
ATOM 1502 C CA . ASN A 1 189 ? -26.985 9.199 25.058 1.00 98.25 189 ASN A CA 1
ATOM 1503 C C . ASN A 1 189 ? -26.525 9.557 26.488 1.00 98.25 189 ASN A C 1
ATOM 1505 O O . ASN A 1 189 ? -26.682 10.701 26.926 1.00 98.25 189 ASN A O 1
ATOM 1509 N N . LYS A 1 190 ? -25.964 8.593 27.231 1.00 98.44 190 LYS A N 1
ATOM 1510 C CA . LYS A 1 190 ? -25.431 8.831 28.581 1.00 98.44 190 LYS A CA 1
ATOM 1511 C C . LYS A 1 190 ? -24.241 9.790 28.525 1.00 98.44 190 LYS A C 1
ATOM 1513 O O . LYS A 1 190 ? -23.425 9.711 27.606 1.00 98.44 190 LYS A O 1
ATOM 1518 N N . ASN A 1 191 ? -24.155 10.687 29.504 1.00 98.44 191 ASN A N 1
ATOM 1519 C CA . ASN A 1 191 ? -23.194 11.789 29.533 1.00 98.44 191 ASN A CA 1
ATOM 1520 C C . ASN A 1 191 ? -22.943 12.290 30.965 1.00 98.44 191 ASN A C 1
ATOM 1522 O O . ASN A 1 191 ? -23.779 12.084 31.847 1.00 98.44 191 ASN A O 1
ATOM 1526 N N . CYS A 1 192 ? -21.814 12.964 31.182 1.00 97.38 192 CYS A N 1
ATOM 1527 C CA . CYS A 1 192 ? -21.427 13.442 32.512 1.00 97.38 192 CYS A CA 1
ATOM 1528 C C . CYS A 1 192 ? -22.339 14.541 33.068 1.00 97.38 192 CYS A C 1
ATOM 1530 O O . CYS A 1 192 ? -22.584 14.580 34.273 1.00 97.38 192 CYS A O 1
ATOM 1532 N N . LYS A 1 193 ? -22.883 15.408 32.207 1.00 96.81 193 LYS A N 1
ATOM 1533 C CA . LYS A 1 193 ? -23.741 16.519 32.639 1.00 96.81 193 LYS A CA 1
ATOM 1534 C C . LYS A 1 193 ? -25.048 16.059 33.283 1.00 96.81 193 LYS A C 1
ATOM 1536 O O . LYS A 1 193 ? -25.552 16.721 34.183 1.00 96.81 193 LYS A O 1
ATOM 1541 N N . ASP A 1 194 ? -25.561 14.911 32.854 1.00 97.69 194 ASP A N 1
ATOM 1542 C CA . ASP A 1 194 ? -26.755 14.281 33.421 1.00 97.69 194 ASP A CA 1
ATOM 1543 C C . ASP A 1 194 ? -26.432 13.367 34.624 1.00 97.69 194 ASP A C 1
ATOM 1545 O O . ASP A 1 194 ? -27.266 12.566 35.038 1.00 97.69 194 ASP A O 1
ATOM 1549 N N . GLY A 1 195 ? -25.226 13.474 35.197 1.00 96.50 195 GLY A N 1
ATOM 1550 C CA . GLY A 1 195 ? -24.832 12.808 36.444 1.00 96.50 195 GLY A CA 1
ATOM 1551 C C . GLY A 1 195 ? -24.177 11.433 36.285 1.00 96.50 195 GLY A C 1
ATOM 1552 O O . GLY A 1 195 ? -23.822 10.814 37.289 1.00 96.50 195 GLY A O 1
ATOM 1553 N N . PHE A 1 196 ? -23.976 10.939 35.057 1.00 97.69 196 PHE A N 1
ATOM 1554 C CA . PHE A 1 196 ? -23.248 9.684 34.841 1.00 97.69 196 PHE A CA 1
ATOM 1555 C C . PHE A 1 196 ? -21.745 9.877 35.045 1.00 97.69 196 PHE A C 1
ATOM 1557 O O . PHE A 1 196 ? -21.164 10.869 34.618 1.00 97.69 196 PHE A O 1
ATOM 1564 N N . GLN A 1 197 ? -21.075 8.890 35.634 1.00 96.94 197 GLN A N 1
ATOM 1565 C CA . GLN A 1 197 ? -19.614 8.880 35.642 1.00 96.94 197 GLN A CA 1
ATOM 1566 C C . GLN A 1 197 ? -19.094 8.557 34.237 1.00 96.94 197 GLN A C 1
ATOM 1568 O O . GLN A 1 197 ? -19.704 7.775 33.508 1.00 96.94 197 GLN A O 1
ATOM 1573 N N . LEU A 1 198 ? -17.933 9.105 33.860 1.00 95.06 198 LEU A N 1
ATOM 1574 C CA . LEU A 1 198 ? -17.360 8.943 32.515 1.00 95.06 198 LEU A CA 1
ATOM 1575 C C . LEU A 1 198 ? -17.341 7.477 32.010 1.00 95.06 198 LEU A C 1
ATOM 1577 O O . LEU A 1 198 ? -17.777 7.244 30.880 1.00 95.06 198 LEU A O 1
ATOM 1581 N N . PRO A 1 199 ? -16.912 6.468 32.806 1.00 95.69 199 PRO A N 1
ATOM 1582 C CA . PRO A 1 199 ? -17.024 5.043 32.466 1.00 95.69 199 PRO A CA 1
ATOM 1583 C C . PRO A 1 199 ? -18.400 4.579 31.988 1.00 95.69 199 PRO A C 1
ATOM 1585 O O . PRO A 1 199 ? -18.462 3.742 31.085 1.00 95.69 199 PRO A O 1
ATOM 1588 N N . ASP A 1 200 ? -19.455 5.120 32.593 1.00 96.56 200 ASP A N 1
ATOM 1589 C CA . ASP A 1 200 ? -20.847 4.703 32.427 1.00 96.56 200 ASP A CA 1
ATOM 1590 C C . ASP A 1 200 ? -21.540 5.448 31.281 1.00 96.56 200 ASP A C 1
ATOM 1592 O O . ASP A 1 200 ? -22.635 5.070 30.863 1.00 96.56 200 ASP A O 1
ATOM 1596 N N . THR A 1 201 ? -20.883 6.474 30.726 1.00 98.25 201 THR A N 1
ATOM 1597 C CA . THR A 1 201 ? -21.352 7.180 29.524 1.00 98.25 201 THR A CA 1
ATOM 1598 C C . THR A 1 201 ? -21.203 6.350 28.247 1.00 98.25 201 THR A C 1
ATOM 1600 O O . THR A 1 201 ? -21.860 6.638 27.248 1.00 98.25 201 THR A O 1
ATOM 1603 N N . ALA A 1 202 ? -20.362 5.309 28.267 1.00 98.44 202 ALA A N 1
ATOM 1604 C CA . ALA A 1 202 ? -20.051 4.501 27.096 1.00 98.44 202 ALA A CA 1
ATOM 1605 C C . ALA A 1 202 ? -21.296 3.801 26.529 1.00 98.44 202 ALA A C 1
ATOM 1607 O O . ALA A 1 202 ? -21.942 2.992 27.199 1.00 98.44 202 ALA A O 1
ATOM 1608 N N . THR A 1 203 ? -21.601 4.060 25.256 1.00 98.75 203 THR A N 1
ATOM 1609 C CA . THR A 1 203 ? -22.630 3.300 24.523 1.00 98.75 203 THR A CA 1
ATOM 1610 C C . THR A 1 203 ? -22.195 1.849 24.327 1.00 98.75 203 THR A C 1
ATOM 1612 O O . THR A 1 203 ? -22.972 0.928 24.552 1.00 98.75 203 THR A O 1
ATOM 1615 N N . PHE A 1 204 ? -20.929 1.626 23.977 1.00 98.81 204 PHE A N 1
ATOM 1616 C CA . PHE A 1 204 ? -20.369 0.285 23.856 1.00 98.81 204 PHE A CA 1
ATOM 1617 C C . PHE A 1 204 ? -19.035 0.196 24.598 1.00 98.81 204 PHE A C 1
ATOM 1619 O O . PHE A 1 204 ? -18.128 0.990 24.344 1.00 98.81 204 PHE A O 1
ATOM 1626 N N . ALA A 1 205 ? -18.897 -0.766 25.508 1.00 98.75 205 ALA A N 1
ATOM 1627 C CA . ALA A 1 205 ? -17.681 -0.991 26.281 1.00 98.75 205 ALA A CA 1
ATOM 1628 C C . ALA A 1 205 ? -17.100 -2.386 26.022 1.00 98.75 205 ALA A C 1
ATOM 1630 O O . ALA A 1 205 ? -17.786 -3.398 26.141 1.00 98.75 205 ALA A O 1
ATOM 1631 N N . VAL A 1 206 ? -15.806 -2.447 25.712 1.00 98.62 206 VAL A N 1
ATOM 1632 C CA . VAL A 1 206 ? -15.071 -3.688 25.441 1.00 98.62 206 VAL A CA 1
ATOM 1633 C C . VAL A 1 206 ? -14.033 -3.925 26.526 1.00 98.62 206 VAL A C 1
ATOM 1635 O O . VAL A 1 206 ? -13.079 -3.158 26.650 1.00 98.62 206 VAL A O 1
ATOM 1638 N N . LEU A 1 207 ? -14.204 -5.006 27.283 1.00 98.12 207 LEU A N 1
ATOM 1639 C CA . LEU A 1 207 ? -13.279 -5.477 28.319 1.00 98.12 207 LEU A CA 1
ATOM 1640 C C . LEU A 1 207 ? -12.653 -6.844 27.971 1.00 98.12 207 LEU A C 1
ATOM 1642 O O . LEU A 1 207 ? -11.644 -7.229 28.559 1.00 98.12 207 LEU A O 1
ATOM 1646 N N . GLY A 1 208 ? -13.254 -7.592 27.040 1.00 93.06 208 GLY A N 1
ATOM 1647 C CA . GLY A 1 208 ? -12.806 -8.922 26.614 1.00 93.06 208 GLY A CA 1
ATOM 1648 C C . GLY A 1 208 ? -11.590 -8.901 25.682 1.00 93.06 208 GLY A C 1
ATOM 1649 O O . GLY A 1 208 ? -11.529 -8.121 24.731 1.00 93.06 208 GLY A O 1
ATOM 1650 N N . PHE A 1 209 ? -10.621 -9.787 25.930 1.00 94.38 209 PHE A N 1
ATOM 1651 C CA . PHE A 1 209 ? -9.435 -9.962 25.083 1.00 94.38 209 PHE A CA 1
ATOM 1652 C C . PHE A 1 209 ? -9.807 -10.444 23.674 1.00 94.38 209 PHE A C 1
ATOM 1654 O O . PHE A 1 209 ? -10.659 -11.319 23.516 1.00 94.38 209 PHE A O 1
ATOM 1661 N N . GLY A 1 210 ? -9.121 -9.935 22.648 1.00 89.62 210 GLY A N 1
ATOM 1662 C CA . GLY A 1 210 ? -9.256 -10.428 21.273 1.00 89.62 210 GLY A CA 1
ATOM 1663 C C . GLY A 1 210 ? -10.570 -10.045 20.583 1.00 89.62 210 GLY A C 1
ATOM 1664 O O . GLY A 1 210 ? -10.922 -10.646 19.559 1.00 89.62 210 GLY A O 1
ATOM 1665 N N . PHE A 1 211 ? -11.313 -9.087 21.148 1.00 96.44 211 PHE A N 1
ATOM 1666 C CA . PHE A 1 211 ? -12.565 -8.593 20.582 1.00 96.44 211 PHE A CA 1
ATOM 1667 C C . PHE A 1 211 ? -12.372 -8.044 19.164 1.00 96.44 211 PHE A C 1
ATOM 1669 O O . PHE A 1 211 ? -11.365 -7.402 18.862 1.00 96.44 211 PHE A O 1
ATOM 1676 N N . MET A 1 212 ? -13.356 -8.262 18.296 1.00 95.19 212 MET A N 1
ATOM 1677 C CA . MET A 1 212 ? -13.373 -7.698 16.954 1.00 95.19 212 MET A CA 1
ATOM 1678 C C . MET A 1 212 ? -14.747 -7.134 16.597 1.00 95.19 212 MET A C 1
ATOM 1680 O O . MET A 1 212 ? -15.759 -7.803 16.782 1.00 95.19 212 MET A O 1
ATOM 1684 N N . ALA A 1 213 ? -14.772 -5.943 16.005 1.00 94.88 213 ALA A N 1
ATOM 1685 C CA . ALA A 1 213 ? -15.959 -5.391 15.361 1.00 94.88 213 ALA A CA 1
ATOM 1686 C C . ALA A 1 213 ? -15.706 -5.125 13.873 1.00 94.88 213 ALA A C 1
ATOM 1688 O O . ALA A 1 213 ? -14.631 -4.642 13.506 1.00 94.88 213 ALA A O 1
ATOM 1689 N N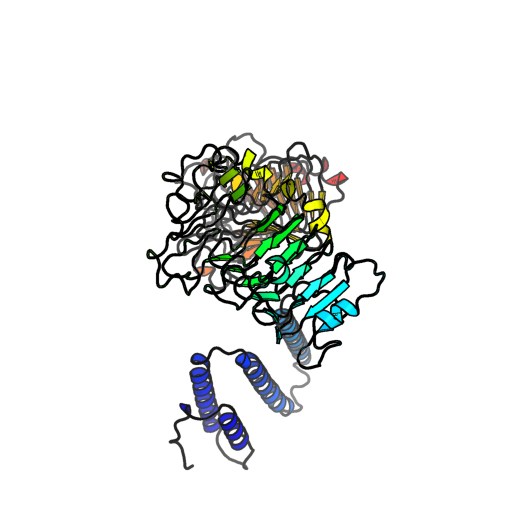 . GLN A 1 214 ? -16.694 -5.411 13.021 1.00 90.12 214 GLN A N 1
ATOM 1690 C CA . GLN A 1 214 ? -16.638 -5.091 11.593 1.00 90.12 214 GLN A CA 1
ATOM 1691 C C . GLN A 1 214 ? -17.945 -4.470 11.100 1.00 90.12 214 GLN A C 1
ATOM 1693 O O . GLN A 1 214 ? -19.009 -4.998 11.396 1.00 90.12 214 GLN A O 1
ATOM 1698 N N . TYR A 1 215 ? -17.883 -3.406 10.298 1.00 88.00 215 TYR A N 1
ATOM 1699 C CA . TYR A 1 215 ? -19.069 -2.838 9.633 1.00 88.00 215 TYR A CA 1
ATOM 1700 C C . TYR A 1 215 ? -20.204 -2.433 10.596 1.00 88.00 215 TYR A C 1
ATOM 1702 O O . TYR A 1 215 ? -21.378 -2.653 10.305 1.00 88.00 215 TYR A O 1
ATOM 1710 N N . ILE A 1 216 ? -19.857 -1.847 11.746 1.00 93.88 216 ILE A N 1
ATOM 1711 C CA . ILE A 1 216 ? -20.805 -1.400 12.782 1.00 93.88 216 ILE A CA 1
ATOM 1712 C C . ILE A 1 216 ? -20.567 0.077 13.099 1.00 93.88 216 ILE A C 1
ATOM 1714 O O . ILE A 1 216 ? -19.425 0.544 13.094 1.00 93.88 216 ILE A O 1
ATOM 1718 N N . GLY A 1 217 ? -21.645 0.812 13.366 1.00 98.00 217 GLY A N 1
ATOM 1719 C CA . GLY A 1 217 ? -21.589 2.163 13.918 1.00 98.00 217 GLY A CA 1
ATOM 1720 C C . GLY A 1 217 ? -21.811 2.171 15.427 1.00 98.00 217 GLY A C 1
ATOM 1721 O O . GLY A 1 217 ? -22.775 1.587 15.904 1.00 98.00 217 GLY A O 1
ATOM 1722 N N . PHE A 1 218 ? -20.951 2.861 16.168 1.00 98.81 218 PHE A N 1
ATOM 1723 C CA . PHE A 1 218 ? -21.093 3.152 17.593 1.00 98.81 218 PHE A CA 1
ATOM 1724 C C . PHE A 1 218 ? -21.348 4.649 17.751 1.00 98.81 218 PHE A C 1
ATOM 1726 O O . PHE A 1 218 ? -20.515 5.458 17.331 1.00 98.81 218 PHE A O 1
ATOM 1733 N N . LYS A 1 219 ? -22.491 5.026 18.328 1.00 98.56 219 LYS A N 1
ATOM 1734 C CA . LYS A 1 219 ? -22.904 6.427 18.441 1.00 98.56 219 LYS A CA 1
ATOM 1735 C C . LYS A 1 219 ? -23.242 6.821 19.870 1.00 98.56 219 LYS A C 1
ATOM 1737 O O . LYS A 1 219 ? -23.950 6.090 20.549 1.00 98.56 219 LYS A O 1
ATOM 1742 N N . ASN A 1 220 ? -22.808 8.009 20.282 1.00 98.44 220 ASN A N 1
ATOM 1743 C CA . ASN A 1 220 ? -23.375 8.695 21.439 1.00 98.44 220 ASN A CA 1
ATOM 1744 C C . ASN A 1 220 ? -24.033 10.011 20.993 1.00 98.44 220 ASN A C 1
ATOM 1746 O O . ASN A 1 220 ? -23.372 10.896 20.447 1.00 98.44 220 ASN A O 1
ATOM 1750 N N . THR A 1 221 ? -25.344 10.128 21.196 1.00 97.81 221 THR A N 1
ATOM 1751 C CA . THR A 1 221 ? -26.178 11.228 20.690 1.00 97.81 221 THR A CA 1
ATOM 1752 C C . THR A 1 221 ? -26.436 12.331 21.717 1.00 97.81 221 THR A C 1
ATOM 1754 O O . THR A 1 221 ? -27.277 13.191 21.468 1.00 97.81 221 THR A O 1
ATOM 1757 N N . ALA A 1 222 ? -25.724 12.353 22.852 1.00 97.25 222 ALA A N 1
ATOM 1758 C CA . ALA A 1 222 ? -25.928 13.350 23.910 1.00 97.25 222 ALA A CA 1
ATOM 1759 C C . ALA A 1 222 ? -25.783 14.808 23.421 1.00 97.25 222 ALA A C 1
ATOM 1761 O O . ALA A 1 222 ? -26.505 15.700 23.866 1.00 97.25 222 ALA A O 1
ATOM 1762 N N . GLY A 1 223 ? -24.879 15.054 22.470 1.00 93.31 223 GLY A N 1
ATOM 1763 C CA . GLY A 1 223 ? -24.638 16.387 21.916 1.00 93.31 223 GLY A CA 1
ATOM 1764 C C . GLY A 1 223 ? -23.559 17.186 22.664 1.00 93.31 223 GLY A C 1
ATOM 1765 O O . GLY A 1 223 ? -23.137 16.814 23.756 1.00 93.31 223 GLY A O 1
ATOM 1766 N N . PRO A 1 224 ? -23.103 18.320 22.105 1.00 91.56 224 PRO A N 1
ATOM 1767 C CA . PRO A 1 224 ? -21.937 19.047 22.615 1.00 91.56 224 PRO A CA 1
ATOM 1768 C C . PRO A 1 224 ? -22.206 19.839 23.906 1.00 91.56 224 PRO A C 1
ATOM 1770 O O . PRO A 1 224 ? -21.266 20.246 24.581 1.00 91.56 224 PRO A O 1
ATOM 1773 N N . ILE A 1 225 ? -23.478 20.074 24.252 1.00 93.06 225 ILE A N 1
ATOM 1774 C CA . ILE A 1 225 ? -23.897 20.770 25.486 1.00 93.06 225 ILE A CA 1
ATOM 1775 C C . ILE A 1 225 ? -23.796 19.849 26.711 1.00 93.06 225 ILE A C 1
ATOM 1777 O O . ILE A 1 225 ? -23.766 20.341 27.841 1.00 93.06 225 ILE A O 1
ATOM 1781 N N . LYS A 1 226 ? -23.768 18.531 26.482 1.00 95.38 226 LYS A N 1
ATOM 1782 C CA . LYS A 1 226 ? -23.802 17.476 27.500 1.00 95.38 226 LYS A CA 1
ATOM 1783 C C . LYS A 1 226 ? -22.418 17.037 27.993 1.00 95.38 226 LYS A C 1
ATOM 1785 O O . LYS A 1 226 ? -22.329 16.096 28.773 1.00 95.38 226 LYS A O 1
ATOM 1790 N N . GLU A 1 227 ? -21.371 17.759 27.595 1.00 92.88 227 GLU A N 1
ATOM 1791 C CA . GLU A 1 227 ? -19.982 17.495 27.992 1.00 92.88 227 GLU A CA 1
ATOM 1792 C C . GLU A 1 227 ? -19.531 16.085 27.565 1.00 92.88 227 GLU A C 1
ATOM 1794 O O . GLU A 1 227 ? -19.849 15.665 26.450 1.00 92.88 227 GLU A O 1
ATOM 1799 N N . GLN A 1 228 ? -18.754 15.370 28.385 1.00 97.31 228 GLN A N 1
ATOM 1800 C CA . GLN A 1 228 ? -18.172 14.080 28.012 1.00 97.31 228 GLN A CA 1
ATOM 1801 C C . GLN A 1 228 ? -19.252 13.008 27.810 1.00 97.31 228 GLN A C 1
ATOM 1803 O O . GLN A 1 228 ? -20.078 12.759 28.695 1.00 97.31 228 GLN A O 1
ATOM 1808 N N . ALA A 1 229 ? -19.217 12.345 26.651 1.00 98.25 229 ALA A N 1
ATOM 1809 C CA . ALA A 1 229 ? -20.191 11.326 26.281 1.00 98.25 229 ALA A CA 1
ATOM 1810 C C . ALA A 1 229 ? -19.568 10.285 25.334 1.00 98.25 229 ALA A C 1
ATOM 1812 O O . ALA A 1 229 ? -19.434 10.499 24.126 1.00 98.25 229 ALA A O 1
ATOM 1813 N N . VAL A 1 230 ? -19.191 9.127 25.884 1.00 98.75 230 VAL A N 1
ATOM 1814 C CA . VAL A 1 230 ? -18.405 8.125 25.152 1.00 98.75 230 VAL A CA 1
ATOM 1815 C C . VAL A 1 230 ? -19.289 7.279 24.226 1.00 98.75 230 VAL A C 1
ATOM 1817 O O . VAL A 1 230 ? -20.285 6.686 24.646 1.00 98.75 230 VAL A O 1
ATOM 1820 N N . ALA A 1 231 ? -18.916 7.166 22.950 1.00 98.75 231 ALA A N 1
ATOM 1821 C CA . ALA A 1 231 ? -19.561 6.247 22.006 1.00 98.75 231 ALA A CA 1
ATOM 1822 C C . ALA A 1 231 ? -18.971 4.837 22.129 1.00 98.75 231 ALA A C 1
ATOM 1824 O O . ALA A 1 231 ? -19.702 3.855 22.255 1.00 98.75 231 ALA A O 1
ATOM 1825 N N . LEU A 1 232 ? -17.641 4.737 22.157 1.00 98.88 232 LEU A N 1
ATOM 1826 C CA . LEU A 1 232 ? -16.931 3.468 22.276 1.00 98.88 232 LEU A CA 1
ATOM 1827 C C . LEU A 1 232 ? -15.812 3.568 23.314 1.00 98.88 232 LEU A C 1
ATOM 1829 O O . LEU A 1 232 ? -14.926 4.414 23.211 1.00 98.88 232 LEU A O 1
ATOM 1833 N N . ARG A 1 233 ? -15.822 2.653 24.285 1.00 98.75 233 ARG A N 1
ATOM 1834 C CA . ARG A 1 233 ? -14.757 2.475 25.276 1.00 98.75 233 ARG A CA 1
ATOM 1835 C C . ARG A 1 233 ? -14.087 1.122 25.091 1.00 98.75 233 ARG A C 1
ATOM 1837 O O . ARG A 1 233 ? -14.755 0.094 25.111 1.00 98.75 233 ARG A O 1
ATOM 1844 N N . VAL A 1 234 ? -12.760 1.101 25.000 1.00 98.69 234 VAL A N 1
ATOM 1845 C CA . VAL A 1 234 ? -11.994 -0.139 24.804 1.00 98.69 234 VAL A CA 1
ATOM 1846 C C . VAL A 1 234 ? -10.899 -0.260 25.853 1.00 98.69 234 VAL A C 1
ATOM 1848 O O . VAL A 1 234 ? -9.917 0.478 25.839 1.00 98.69 234 VAL A O 1
ATOM 1851 N N . LYS A 1 235 ? -11.068 -1.216 26.767 1.00 98.25 235 LYS A N 1
ATOM 1852 C CA . LYS A 1 235 ? -10.108 -1.616 27.802 1.00 98.25 235 LYS A CA 1
ATOM 1853 C C . LYS A 1 235 ? -9.769 -3.097 27.603 1.00 98.25 235 LYS A C 1
ATOM 1855 O O . LYS A 1 235 ? -10.113 -3.939 28.427 1.00 98.25 235 LYS A O 1
ATOM 1860 N N . ALA A 1 236 ? -9.141 -3.413 26.474 1.00 95.31 236 ALA A N 1
ATOM 1861 C CA . ALA A 1 236 ? -8.881 -4.785 26.056 1.00 95.31 236 ALA A CA 1
ATOM 1862 C C . ALA A 1 236 ? -7.584 -4.897 25.251 1.00 95.31 236 ALA A C 1
ATOM 1864 O O . ALA A 1 236 ? -7.239 -4.013 24.468 1.00 95.31 236 ALA A O 1
ATOM 1865 N N . ASN A 1 237 ? -6.891 -6.024 25.420 1.00 94.25 237 ASN A N 1
ATOM 1866 C CA . ASN A 1 237 ? -5.768 -6.397 24.568 1.00 94.25 237 ASN A CA 1
ATOM 1867 C C . ASN A 1 237 ? -6.258 -7.084 23.293 1.00 94.25 237 ASN A C 1
ATOM 1869 O O . ASN A 1 237 ? -7.212 -7.864 23.318 1.00 94.25 237 ASN A O 1
ATOM 1873 N N . ASN A 1 238 ? -5.544 -6.829 22.201 1.00 91.75 238 ASN A N 1
ATOM 1874 C CA . ASN A 1 238 ? -5.780 -7.386 20.874 1.00 91.75 238 ASN A CA 1
ATOM 1875 C C . ASN A 1 238 ? -7.179 -7.068 20.318 1.00 91.75 238 ASN A C 1
ATOM 1877 O O . ASN A 1 238 ? -7.784 -7.899 19.641 1.00 91.75 238 ASN A O 1
ATOM 1881 N N . ALA A 1 239 ? -7.699 -5.873 20.611 1.00 95.81 239 ALA A N 1
ATOM 1882 C CA . ALA A 1 239 ? -8.987 -5.422 20.093 1.00 95.81 239 ALA A CA 1
ATOM 1883 C C . ALA A 1 239 ? -8.847 -4.875 18.660 1.00 95.81 239 ALA A C 1
ATOM 1885 O O . ALA A 1 239 ? -7.939 -4.088 18.379 1.00 95.81 239 ALA A O 1
ATOM 1886 N N . VAL A 1 240 ? -9.748 -5.274 17.757 1.00 94.25 240 VAL A N 1
ATOM 1887 C CA . VAL A 1 240 ? -9.713 -4.900 16.332 1.00 94.25 240 VAL A CA 1
ATOM 1888 C C . VAL A 1 240 ? -11.033 -4.278 15.882 1.00 94.25 240 VAL A C 1
ATOM 1890 O O . VAL A 1 240 ? -12.102 -4.825 16.137 1.00 94.25 240 VAL A O 1
ATOM 1893 N N . PHE A 1 241 ? -10.964 -3.179 15.135 1.00 95.88 241 PHE A N 1
ATOM 1894 C CA . PHE A 1 241 ? -12.130 -2.520 14.544 1.00 95.88 241 PHE A CA 1
ATOM 1895 C C . PHE A 1 241 ? -11.892 -2.283 13.051 1.00 95.88 241 PHE A C 1
ATOM 1897 O O . PHE A 1 241 ? -10.912 -1.629 12.687 1.00 95.88 241 PHE A O 1
ATOM 1904 N N . LEU A 1 242 ? -12.765 -2.820 12.191 1.00 85.88 242 LEU A N 1
ATOM 1905 C CA . LEU A 1 242 ? -12.631 -2.757 10.730 1.00 85.88 242 LEU A CA 1
ATOM 1906 C C . LEU A 1 242 ? -13.865 -2.136 10.081 1.00 85.88 242 LEU A C 1
ATOM 1908 O O . LEU A 1 242 ? -14.969 -2.657 10.222 1.00 85.88 242 LEU A O 1
ATOM 1912 N N . ASN A 1 243 ? -13.681 -1.078 9.293 1.00 83.38 243 ASN A N 1
ATOM 1913 C CA . ASN A 1 243 ? -14.789 -0.419 8.588 1.00 83.38 243 ASN A CA 1
ATOM 1914 C C . ASN A 1 243 ? -15.926 0.006 9.540 1.00 83.38 243 ASN A C 1
ATOM 1916 O O . ASN A 1 243 ? -17.101 -0.129 9.203 1.00 83.38 243 ASN A O 1
ATOM 1920 N N . CYS A 1 244 ? -15.579 0.452 10.750 1.00 93.44 244 CYS A N 1
ATOM 1921 C CA . CYS A 1 244 ? -16.539 0.888 11.762 1.00 93.44 244 CYS A CA 1
ATOM 1922 C C . CYS A 1 244 ? -16.689 2.413 11.772 1.00 93.44 244 CYS A C 1
ATOM 1924 O O . CYS A 1 244 ? -15.791 3.142 11.345 1.00 93.44 244 CYS A O 1
ATOM 1926 N N . LEU A 1 245 ? -17.805 2.890 12.315 1.00 97.50 245 LEU A N 1
ATOM 1927 C CA . LEU A 1 245 ? -18.035 4.300 12.616 1.00 97.50 245 LEU A CA 1
ATOM 1928 C C . LEU A 1 245 ? -18.020 4.494 14.134 1.00 97.50 245 LEU A C 1
ATOM 1930 O O . LEU A 1 245 ? -18.689 3.755 14.848 1.00 97.50 245 LEU A O 1
ATOM 1934 N N . MET A 1 246 ? -17.295 5.496 14.618 1.00 98.50 246 MET A N 1
ATOM 1935 C CA . MET A 1 246 ? -17.398 6.005 15.983 1.00 98.50 246 MET A CA 1
ATOM 1936 C C . MET A 1 246 ? -17.829 7.465 15.899 1.00 98.50 246 MET A C 1
ATOM 1938 O O . MET A 1 246 ? -17.118 8.286 15.319 1.00 98.50 246 MET A O 1
ATOM 1942 N N . GLU A 1 247 ? -18.999 7.786 16.437 1.00 97.69 247 GLU A N 1
ATOM 1943 C CA . GLU A 1 247 ? -19.600 9.111 16.292 1.00 97.69 247 GLU A CA 1
ATOM 1944 C C . GLU A 1 247 ? -20.113 9.647 17.629 1.00 97.69 247 GLU A C 1
ATOM 1946 O O . GLU A 1 247 ? -20.927 9.020 18.303 1.00 97.69 247 GLU A O 1
ATOM 1951 N N . GLY A 1 248 ? -19.657 10.841 17.993 1.00 96.50 248 GLY A N 1
ATOM 1952 C CA . GLY A 1 248 ? -20.076 11.548 19.197 1.00 96.50 248 GLY A CA 1
ATOM 1953 C C . GLY A 1 248 ? -19.674 13.016 19.125 1.00 96.50 248 GLY A C 1
ATOM 1954 O O . GLY A 1 248 ? -19.493 13.562 18.037 1.00 96.50 248 GLY A O 1
ATOM 1955 N N . TYR A 1 249 ? -19.556 13.679 20.270 1.00 95.75 249 TYR A N 1
ATOM 1956 C CA . TYR A 1 249 ? -19.006 15.033 20.359 1.00 95.75 249 TYR A CA 1
ATOM 1957 C C . TYR A 1 249 ? -17.731 14.989 21.201 1.00 95.75 249 TYR A C 1
ATOM 1959 O O . TYR A 1 249 ? -16.692 14.547 20.702 1.00 95.75 249 TYR A O 1
ATOM 1967 N N . GLN A 1 250 ? -17.808 15.394 22.466 1.00 96.94 250 GLN A N 1
ATOM 1968 C CA . GLN A 1 250 ? -16.691 15.304 23.394 1.00 96.94 250 GLN A CA 1
ATOM 1969 C C . GLN A 1 250 ? -16.495 13.850 23.855 1.00 96.94 250 GLN A C 1
ATOM 1971 O O . GLN A 1 250 ? -17.470 13.164 24.159 1.00 96.94 250 GLN A O 1
ATOM 1976 N N . ASP A 1 251 ? -15.241 13.391 23.890 1.00 97.44 251 ASP A N 1
ATOM 1977 C CA . ASP A 1 251 ? -14.832 12.067 24.391 1.00 97.44 251 ASP A CA 1
ATOM 1978 C C . ASP A 1 251 ? -15.408 10.867 23.599 1.00 97.44 251 ASP A C 1
ATOM 1980 O O . ASP A 1 251 ? -15.688 9.805 24.149 1.00 97.44 251 ASP A O 1
ATOM 1984 N N . THR A 1 252 ? -15.565 10.997 22.275 1.00 98.56 252 THR A N 1
ATOM 1985 C CA . THR A 1 252 ? -16.206 9.973 21.415 1.00 98.56 252 THR A CA 1
ATOM 1986 C C . THR A 1 252 ? -15.595 8.565 21.544 1.00 98.56 252 THR A C 1
ATOM 1988 O O . THR A 1 252 ? -16.326 7.586 21.724 1.00 98.56 252 THR A O 1
ATOM 1991 N N . LEU A 1 253 ? -14.270 8.441 21.424 1.00 98.69 253 LEU A N 1
ATOM 1992 C CA . LEU A 1 253 ? -13.533 7.180 21.476 1.00 98.69 253 LEU A CA 1
ATOM 1993 C C . LEU A 1 253 ? -12.563 7.173 22.656 1.00 98.69 253 LEU A C 1
ATOM 1995 O O . LEU A 1 253 ? -11.501 7.798 22.616 1.00 98.69 253 LEU A O 1
ATOM 1999 N N . TRP A 1 254 ? -12.887 6.362 23.661 1.00 98.56 254 TRP A N 1
ATOM 2000 C CA . TRP A 1 254 ? -11.995 6.081 24.774 1.00 98.56 254 TRP A CA 1
ATOM 2001 C C . TRP A 1 254 ? -11.168 4.819 24.504 1.00 98.56 254 TRP A C 1
ATOM 2003 O O . TRP A 1 254 ? -11.534 3.705 24.903 1.00 98.56 254 TRP A O 1
ATOM 2013 N N . ALA A 1 255 ? -10.014 4.992 23.859 1.00 98.06 255 ALA A N 1
ATOM 2014 C CA . ALA A 1 255 ? -8.979 3.968 23.712 1.00 98.06 255 ALA A CA 1
ATOM 2015 C C . ALA A 1 255 ? -8.237 3.781 25.052 1.00 98.06 255 ALA A C 1
ATOM 2017 O O . ALA A 1 255 ? -7.087 4.179 25.227 1.00 98.06 255 ALA A O 1
ATOM 2018 N N . ASN A 1 256 ? -8.945 3.220 26.036 1.00 97.56 256 ASN A N 1
ATOM 2019 C CA . ASN A 1 256 ? -8.583 3.234 27.452 1.00 97.56 256 ASN A CA 1
ATOM 2020 C C . ASN A 1 256 ? -7.242 2.537 27.741 1.00 97.56 256 ASN A C 1
ATOM 2022 O O . ASN A 1 256 ? -6.330 3.196 28.221 1.00 97.56 256 ASN A O 1
ATOM 2026 N N . THR A 1 257 ? -7.095 1.243 27.433 1.00 96.94 257 THR A N 1
ATOM 2027 C CA . THR A 1 257 ? -5.819 0.521 27.614 1.00 96.94 257 THR A CA 1
ATOM 2028 C C . THR A 1 257 ? -5.713 -0.708 26.705 1.00 96.94 257 THR A C 1
ATOM 2030 O O . THR A 1 257 ? -6.703 -1.130 26.098 1.00 96.94 257 THR A O 1
ATOM 2033 N N . GLY A 1 258 ? -4.523 -1.308 26.659 1.00 95.56 258 GLY A N 1
ATOM 2034 C CA . GLY A 1 258 ? -4.210 -2.516 25.896 1.00 95.56 258 GLY A CA 1
ATOM 2035 C C . GLY A 1 258 ? -3.806 -2.255 24.442 1.00 95.56 258 GLY A C 1
ATOM 2036 O O . GLY A 1 258 ? -3.723 -1.108 24.003 1.00 95.56 258 GLY A O 1
ATOM 2037 N N . TYR A 1 259 ? -3.521 -3.328 23.700 1.00 94.62 259 TYR A N 1
ATOM 2038 C CA . TYR A 1 259 ? -3.223 -3.268 22.264 1.00 94.62 259 TYR A CA 1
ATOM 2039 C C . TYR A 1 259 ? -4.496 -3.180 21.424 1.00 94.62 259 TYR A C 1
ATOM 2041 O O . TYR A 1 259 ? -5.348 -4.068 21.491 1.00 94.62 259 TYR A O 1
ATOM 2049 N N . GLN A 1 260 ? -4.604 -2.139 20.599 1.00 97.44 260 GLN A N 1
ATOM 2050 C CA . GLN A 1 260 ? -5.797 -1.880 19.792 1.00 97.44 260 GLN A CA 1
ATOM 2051 C C . GLN A 1 260 ? -5.432 -1.507 18.353 1.00 97.44 260 GLN A C 1
ATOM 2053 O O . GLN A 1 260 ? -4.458 -0.792 18.109 1.00 97.44 260 GLN A O 1
ATOM 2058 N N . PHE A 1 261 ? -6.226 -1.969 17.390 1.00 94.56 261 PHE A N 1
ATOM 2059 C CA . PHE A 1 261 ? -6.025 -1.670 15.975 1.00 94.56 261 PHE A CA 1
ATOM 2060 C C . PHE A 1 261 ? -7.335 -1.261 15.300 1.00 94.56 261 PHE A C 1
ATOM 2062 O O . PHE A 1 261 ? -8.306 -2.016 15.302 1.00 94.56 261 PHE A O 1
ATOM 2069 N N . TYR A 1 262 ? -7.341 -0.076 14.694 1.00 95.12 262 TYR A N 1
ATOM 2070 C CA . TYR A 1 262 ? -8.484 0.478 13.972 1.00 95.12 262 TYR A CA 1
ATOM 2071 C C . TYR A 1 262 ? -8.087 0.665 12.511 1.00 95.12 262 TYR A C 1
ATOM 2073 O O . TYR A 1 262 ? -7.072 1.308 12.228 1.00 95.12 262 TYR A O 1
ATOM 2081 N N . ARG A 1 263 ? -8.868 0.111 11.579 1.00 84.50 263 ARG A N 1
ATOM 2082 C CA . ARG A 1 263 ? -8.569 0.198 10.148 1.00 84.50 263 ARG A CA 1
ATOM 2083 C C . ARG A 1 263 ? -9.798 0.493 9.308 1.00 84.50 263 ARG A C 1
ATOM 2085 O O . ARG A 1 263 ? -10.827 -0.161 9.467 1.00 84.50 263 ARG A O 1
ATOM 2092 N N . ASN A 1 264 ? -9.655 1.424 8.363 1.00 80.69 264 ASN A N 1
ATOM 2093 C CA . ASN A 1 264 ? -10.751 1.884 7.502 1.00 80.69 264 ASN A CA 1
ATOM 2094 C C . ASN A 1 264 ? -11.951 2.409 8.303 1.00 80.69 264 ASN A C 1
ATOM 2096 O O . ASN A 1 264 ? -13.085 2.343 7.840 1.00 80.69 264 ASN A O 1
ATOM 2100 N N . CYS A 1 265 ? -11.722 2.877 9.529 1.00 86.88 265 CYS A N 1
ATOM 2101 C CA . CYS A 1 265 ? -12.783 3.397 10.378 1.00 86.88 265 CYS A CA 1
ATOM 2102 C C . CYS A 1 265 ? -12.995 4.886 10.120 1.00 86.88 265 CYS A C 1
ATOM 2104 O O . CYS A 1 265 ? -12.069 5.597 9.730 1.00 86.88 265 CYS A O 1
ATOM 2106 N N . ARG A 1 266 ? -14.201 5.361 10.420 1.00 93.06 266 ARG A N 1
ATOM 2107 C CA . ARG A 1 266 ? -14.514 6.784 10.514 1.00 93.06 266 ARG A CA 1
ATOM 2108 C C . ARG A 1 266 ? -14.725 7.156 11.972 1.00 93.06 266 ARG A C 1
ATOM 2110 O O . ARG A 1 266 ? -15.512 6.508 12.654 1.00 93.06 266 ARG A O 1
ATOM 2117 N N . ILE A 1 267 ? -14.030 8.182 12.445 1.00 97.69 267 ILE A N 1
ATOM 2118 C CA . ILE A 1 267 ? -14.121 8.661 13.826 1.00 97.69 267 ILE A CA 1
ATOM 2119 C C . ILE A 1 267 ? -14.440 10.148 13.782 1.00 97.69 267 ILE A C 1
ATOM 2121 O O . ILE A 1 267 ? -13.705 10.910 13.154 1.00 97.69 267 ILE A O 1
ATOM 2125 N N . THR A 1 268 ? -15.528 10.556 14.433 1.00 95.12 268 THR A N 1
ATOM 2126 C CA . THR A 1 268 ? -15.957 11.955 14.447 1.00 95.12 268 THR A CA 1
ATOM 2127 C C . THR A 1 268 ? -16.336 12.458 15.832 1.00 95.12 268 THR A C 1
ATOM 2129 O O . THR A 1 268 ? -17.020 11.766 16.583 1.00 95.12 268 THR A O 1
ATOM 2132 N N . GLY A 1 269 ? -15.890 13.674 16.153 1.00 94.94 269 GLY A N 1
ATOM 2133 C CA . GLY A 1 269 ? -16.117 14.325 17.439 1.00 94.94 269 GLY A CA 1
ATOM 2134 C C . GLY A 1 269 ? -15.585 15.760 17.488 1.00 94.94 269 GLY A C 1
ATOM 2135 O O . GLY A 1 269 ? -15.248 16.345 16.455 1.00 94.94 269 GLY A O 1
ATOM 2136 N N . THR A 1 270 ? -15.557 16.341 18.689 1.00 92.88 270 THR A N 1
ATOM 2137 C CA . THR A 1 270 ? -15.136 17.731 18.944 1.00 92.88 270 THR A CA 1
ATOM 2138 C C . THR A 1 270 ? -13.899 17.808 19.844 1.00 92.88 270 THR A C 1
ATOM 2140 O O . THR A 1 270 ? -12.780 17.938 19.350 1.00 92.88 270 THR A O 1
ATOM 2143 N N . ILE A 1 271 ? -14.094 17.724 21.160 1.00 92.38 271 ILE A N 1
ATOM 2144 C CA . ILE A 1 271 ? -13.061 17.872 22.192 1.00 92.38 271 ILE A CA 1
ATOM 2145 C C . ILE A 1 271 ? -12.606 16.485 22.638 1.00 92.38 271 ILE A C 1
ATOM 2147 O O . ILE A 1 271 ? -13.447 15.646 22.949 1.00 92.38 271 ILE A O 1
ATOM 2151 N N . ASP A 1 272 ? -11.293 16.253 22.671 1.00 93.56 272 ASP A N 1
ATOM 2152 C CA . ASP A 1 272 ? -10.636 15.030 23.154 1.00 93.56 272 ASP A CA 1
ATOM 2153 C C . ASP A 1 272 ? -11.277 13.743 22.607 1.00 93.56 272 ASP A C 1
ATOM 2155 O O . ASP A 1 272 ? -11.332 12.703 23.260 1.00 93.56 272 ASP A O 1
ATOM 2159 N N . PHE A 1 273 ? -11.791 13.796 21.376 1.00 96.50 273 PHE A N 1
ATOM 2160 C CA . PHE A 1 273 ? -12.692 12.759 20.879 1.00 96.50 273 PHE A CA 1
ATOM 2161 C C . PHE A 1 273 ? -11.991 11.429 20.569 1.00 96.50 273 PHE A C 1
ATOM 2163 O O . PHE A 1 273 ? -12.661 10.428 20.326 1.00 96.50 273 PHE A O 1
ATOM 2170 N N . ILE A 1 274 ? -10.658 11.407 20.605 1.00 98.06 274 ILE A N 1
ATOM 2171 C CA . ILE A 1 274 ? -9.840 10.202 20.730 1.00 98.06 274 ILE A CA 1
ATOM 2172 C C . ILE A 1 274 ? -8.922 10.416 21.932 1.00 98.06 274 ILE A C 1
ATOM 2174 O O . ILE A 1 274 ? -8.062 11.298 21.894 1.00 98.06 274 ILE A O 1
ATOM 2178 N N . PHE A 1 275 ? -9.085 9.607 22.978 1.00 97.75 275 PHE A N 1
ATOM 2179 C CA . PHE A 1 275 ? -8.326 9.746 24.223 1.00 97.75 275 PHE A CA 1
ATOM 2180 C C . PHE A 1 275 ? -8.104 8.401 24.930 1.00 97.75 275 PHE A C 1
ATOM 2182 O O . PHE A 1 275 ? -8.798 7.416 24.665 1.00 97.75 275 PHE A O 1
ATOM 2189 N N . GLY A 1 276 ? -7.133 8.358 25.848 1.00 96.31 276 GLY A N 1
ATOM 2190 C CA . GLY A 1 276 ? -6.813 7.188 26.673 1.00 96.31 276 GLY A CA 1
ATOM 2191 C C . GLY A 1 276 ? -5.323 6.833 26.690 1.00 96.31 276 GLY A C 1
ATOM 2192 O O . GLY A 1 276 ? -4.481 7.642 26.307 1.00 96.31 276 GLY A O 1
ATOM 2193 N N . GLU A 1 277 ? -5.008 5.627 27.167 1.00 96.56 277 GLU A N 1
ATOM 2194 C CA . GLU A 1 277 ? -3.641 5.149 27.439 1.00 96.56 277 GLU A CA 1
ATOM 2195 C C . GLU A 1 277 ? -3.302 3.858 26.666 1.00 96.56 277 GLU A C 1
ATOM 2197 O O . GLU A 1 277 ? -2.303 3.188 26.937 1.00 96.56 277 GLU A O 1
ATOM 2202 N N . ALA A 1 278 ? -4.137 3.462 25.701 1.00 97.38 278 ALA A N 1
ATOM 2203 C CA . ALA A 1 278 ? -3.891 2.278 24.888 1.00 97.38 278 ALA A CA 1
ATOM 2204 C C . ALA A 1 278 ? -2.639 2.407 24.007 1.00 97.38 278 ALA A C 1
ATOM 2206 O O . ALA A 1 278 ? -2.311 3.468 23.477 1.00 97.38 278 ALA A O 1
ATOM 2207 N N . SER A 1 279 ? -1.999 1.267 23.744 1.00 97.25 279 SER A N 1
ATOM 2208 C CA . SER A 1 279 ? -1.100 1.138 22.598 1.00 97.25 279 SER A CA 1
ATOM 2209 C C . SER A 1 279 ? -1.962 0.920 21.358 1.00 97.25 279 SER A C 1
ATOM 2211 O O . SER A 1 279 ? -2.408 -0.197 21.090 1.00 97.25 279 SER A O 1
ATOM 2213 N N . VAL A 1 280 ? -2.239 1.998 20.625 1.00 97.31 280 VAL A N 1
ATOM 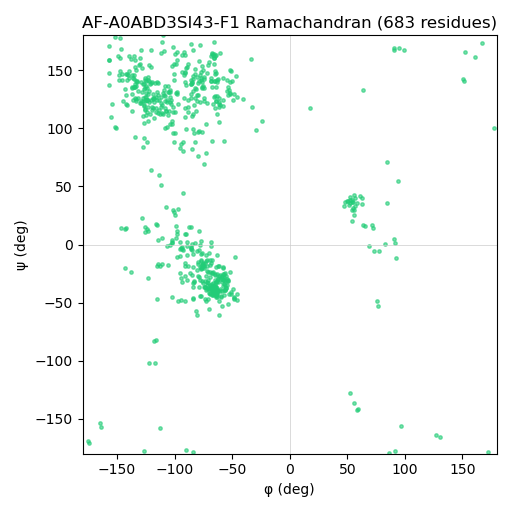2214 C CA . VAL A 1 280 ? -3.212 2.005 19.527 1.00 97.31 280 VAL A CA 1
ATOM 2215 C C . VAL A 1 280 ? -2.612 2.505 18.214 1.00 97.31 280 VAL A C 1
ATOM 2217 O O . VAL A 1 280 ? -1.821 3.445 18.199 1.00 97.31 280 VAL A O 1
ATOM 2220 N N . VAL A 1 281 ? -3.000 1.877 17.096 1.00 95.94 281 VAL A N 1
ATOM 2221 C CA . VAL A 1 281 ? -2.737 2.389 15.739 1.00 95.94 281 VAL A CA 1
ATOM 2222 C C . VAL A 1 281 ? -4.048 2.539 14.975 1.00 95.94 281 VAL A C 1
ATOM 2224 O O . VAL A 1 281 ? -4.834 1.594 14.878 1.00 95.94 281 VAL A O 1
ATOM 2227 N N . PHE A 1 282 ? -4.231 3.719 14.384 1.00 94.81 282 PHE A N 1
ATOM 2228 C CA . PHE A 1 282 ? -5.274 4.024 13.409 1.00 94.81 282 PHE A CA 1
ATOM 2229 C C . PHE A 1 282 ? -4.644 3.991 12.012 1.00 94.81 282 PHE A C 1
ATOM 2231 O O . PHE A 1 282 ? -3.763 4.795 11.713 1.00 94.81 282 PHE A O 1
ATOM 2238 N N . GLN A 1 283 ? -5.042 3.040 11.166 1.00 83.19 283 GLN A N 1
ATOM 2239 C CA . GLN A 1 283 ? -4.482 2.863 9.823 1.00 83.19 283 GLN A CA 1
ATOM 2240 C C . GLN A 1 283 ? -5.566 3.066 8.765 1.00 83.19 283 GLN A C 1
ATOM 2242 O O . GLN A 1 283 ? -6.555 2.340 8.741 1.00 83.19 283 GLN A O 1
ATOM 2247 N N . ASN A 1 284 ? -5.347 4.009 7.846 1.00 78.12 284 ASN A N 1
ATOM 2248 C CA . ASN A 1 284 ? -6.306 4.339 6.787 1.00 78.12 284 ASN A CA 1
ATOM 2249 C C . ASN A 1 284 ? -7.699 4.709 7.338 1.00 78.12 284 ASN A C 1
ATOM 2251 O O . ASN A 1 284 ? -8.710 4.231 6.840 1.00 78.12 284 ASN A O 1
ATOM 2255 N N . CYS A 1 285 ? -7.746 5.498 8.413 1.00 80.69 285 CYS A N 1
ATOM 2256 C CA . CYS A 1 285 ? -8.995 5.967 9.012 1.00 80.69 285 CYS A CA 1
ATOM 2257 C C . CYS A 1 285 ? -9.304 7.408 8.592 1.00 80.69 285 CYS A C 1
ATOM 2259 O O . CYS A 1 285 ? -8.395 8.232 8.491 1.00 80.69 285 CYS A O 1
ATOM 2261 N N . ASP A 1 286 ? -10.593 7.711 8.459 1.00 83.12 286 ASP A N 1
ATOM 2262 C CA . ASP A 1 286 ? -11.099 9.078 8.375 1.00 83.12 286 ASP A CA 1
ATOM 2263 C C . ASP A 1 286 ? -11.276 9.611 9.799 1.00 83.12 286 ASP A C 1
ATOM 2265 O O . ASP A 1 286 ? -12.155 9.160 10.537 1.00 83.12 286 ASP A O 1
ATOM 2269 N N . ILE A 1 287 ? -10.445 10.567 10.198 1.00 91.50 287 ILE A N 1
ATOM 2270 C CA . ILE A 1 287 ? -10.573 11.265 11.478 1.00 91.50 287 ILE A CA 1
ATOM 2271 C C . ILE A 1 287 ? -11.104 12.661 11.160 1.00 91.50 287 ILE A C 1
ATOM 2273 O O . ILE A 1 287 ? -10.418 13.430 10.482 1.00 91.50 287 ILE A O 1
ATOM 2277 N N . LEU A 1 288 ? -12.353 12.917 11.566 1.00 86.06 288 LEU A N 1
ATOM 2278 C CA . LEU A 1 288 ? -13.167 14.044 11.110 1.00 86.06 288 LEU A CA 1
ATOM 2279 C C . LEU A 1 288 ? -13.681 14.873 12.290 1.00 86.06 288 LEU A C 1
ATOM 2281 O O . LEU A 1 288 ? -14.516 14.415 13.072 1.00 86.06 288 LEU A O 1
ATOM 2285 N N . MET A 1 289 ? -13.267 16.130 12.388 1.00 83.62 289 MET A N 1
ATOM 2286 C CA . MET A 1 289 ? -13.883 17.043 13.352 1.00 83.62 289 MET A CA 1
ATOM 2287 C C . MET A 1 289 ? -15.256 17.492 12.906 1.00 83.62 289 MET A C 1
ATOM 2289 O O . MET A 1 289 ? -15.454 17.848 11.746 1.00 83.62 289 MET A O 1
ATOM 2293 N N . ARG A 1 290 ? -16.129 17.651 13.893 1.00 84.56 290 ARG A N 1
ATOM 2294 C CA . ARG A 1 290 ? -17.425 18.294 13.723 1.00 84.56 290 ARG A CA 1
ATOM 2295 C C . ARG A 1 290 ? -17.493 19.660 14.388 1.00 84.56 290 ARG A C 1
ATOM 2297 O O . ARG A 1 290 ? -16.621 20.029 15.182 1.00 84.56 290 ARG A O 1
ATOM 2304 N N . LYS A 1 291 ? -18.525 20.429 14.047 1.00 81.56 291 LYS A N 1
ATOM 2305 C CA . LYS A 1 291 ? -18.747 21.771 14.596 1.00 81.56 291 LYS A CA 1
ATOM 2306 C C . LYS A 1 291 ? -18.936 21.723 16.128 1.00 81.56 291 LYS A C 1
ATOM 2308 O O . LYS A 1 291 ? -19.872 21.064 16.590 1.00 81.56 291 LYS A O 1
ATOM 2313 N N . PRO A 1 292 ? -18.092 22.418 16.918 1.00 79.31 292 PRO A N 1
ATOM 2314 C CA . PRO A 1 292 ? -18.264 22.527 18.364 1.00 79.31 292 PRO A CA 1
ATOM 2315 C C . PRO A 1 292 ? -19.130 23.743 18.744 1.00 79.31 292 PRO A C 1
ATOM 2317 O O . PRO A 1 292 ? -19.628 24.468 17.879 1.00 79.31 292 PRO A O 1
ATOM 2320 N N . LEU A 1 293 ? -19.313 23.996 20.045 1.00 75.75 293 LEU A N 1
ATOM 2321 C CA . LEU A 1 293 ? -19.923 25.245 20.523 1.00 75.75 293 LEU A CA 1
ATOM 2322 C C . LEU A 1 293 ? -18.975 26.444 20.309 1.00 75.75 293 LEU A C 1
ATOM 2324 O O . LEU A 1 293 ? -17.759 26.280 20.249 1.00 75.75 293 LEU A O 1
ATOM 2328 N N . LYS A 1 294 ? -19.522 27.672 20.245 1.00 59.16 294 LYS A N 1
ATOM 2329 C CA . LYS A 1 294 ? -18.825 28.926 19.855 1.00 59.16 294 LYS A CA 1
ATOM 2330 C C . LYS A 1 294 ? -17.508 29.226 20.609 1.00 59.16 294 LYS A C 1
ATOM 2332 O O . LYS A 1 294 ? -16.666 29.935 20.071 1.00 59.16 294 LYS A O 1
ATOM 2337 N N . TYR A 1 295 ? -17.316 28.685 21.815 1.00 63.06 295 TYR A N 1
ATOM 2338 C CA . TYR A 1 295 ? -16.147 28.931 22.681 1.00 63.06 295 TYR A CA 1
ATOM 2339 C C . TYR A 1 295 ? -15.257 27.698 22.908 1.00 63.06 295 TYR A C 1
ATOM 2341 O O . TYR A 1 295 ? -14.306 27.750 23.684 1.00 63.06 295 TYR A O 1
ATOM 2349 N N . GLN A 1 296 ? -15.563 26.581 22.252 1.00 63.00 296 GLN A N 1
ATOM 2350 C CA . GLN A 1 296 ? -14.824 25.332 22.393 1.00 63.00 296 GLN A CA 1
ATOM 2351 C C . GLN A 1 296 ? -13.714 25.228 21.337 1.00 63.00 296 GLN A C 1
ATOM 2353 O O . GLN A 1 296 ? -13.861 25.691 20.205 1.00 63.00 296 GLN A O 1
ATOM 2358 N N . GLN A 1 297 ? -12.597 24.606 21.716 1.00 57.75 297 GLN A N 1
ATOM 2359 C CA . GLN A 1 297 ? -11.481 24.305 20.818 1.00 57.75 297 GLN A CA 1
ATOM 2360 C C . GLN A 1 297 ? -11.408 22.798 20.593 1.00 57.75 297 GLN A C 1
ATOM 2362 O O . GLN A 1 297 ? -11.411 22.029 21.552 1.00 57.75 297 GLN A O 1
ATOM 2367 N N . ASN A 1 298 ? -11.324 22.389 19.330 1.00 61.16 298 ASN A N 1
ATOM 2368 C CA . ASN A 1 298 ? -11.254 20.980 18.962 1.00 61.16 298 ASN A CA 1
ATOM 2369 C C . ASN A 1 298 ? -9.804 20.488 18.909 1.00 61.16 298 ASN A C 1
ATOM 2371 O O . ASN A 1 298 ? -8.884 21.250 18.591 1.00 61.16 298 ASN A O 1
ATOM 2375 N N . ASN A 1 299 ? -9.595 19.194 19.134 1.00 46.88 299 ASN A N 1
ATOM 2376 C CA . ASN A 1 299 ? -8.293 18.552 18.976 1.00 46.88 299 ASN A CA 1
ATOM 2377 C C . ASN A 1 299 ? -8.421 17.089 18.494 1.00 46.88 299 ASN A C 1
ATOM 2379 O O . ASN A 1 299 ? -9.521 16.556 18.499 1.00 46.88 299 ASN A O 1
ATOM 2383 N N . CYS A 1 300 ? -7.309 16.463 18.075 1.00 48.72 300 CYS A N 1
ATOM 2384 C CA . CYS A 1 300 ? -7.196 15.071 17.585 1.00 48.72 300 CYS A CA 1
ATOM 2385 C C . CYS A 1 300 ? -7.508 14.810 16.092 1.00 48.72 300 CYS A C 1
ATOM 2387 O O . CYS A 1 300 ? -8.046 13.752 15.785 1.00 48.72 300 CYS A O 1
ATOM 2389 N N . ASN A 1 301 ? -7.173 15.706 15.144 1.00 54.22 301 ASN A N 1
ATOM 2390 C CA . ASN A 1 301 ? -7.802 15.671 13.808 1.00 54.22 301 ASN A CA 1
ATOM 2391 C C . ASN A 1 301 ? -6.901 15.717 12.544 1.00 54.22 301 ASN A C 1
ATOM 2393 O O . ASN A 1 301 ? -5.771 16.194 12.580 1.00 54.22 301 ASN A O 1
ATOM 2397 N N . PHE A 1 302 ? -7.464 15.285 11.402 1.00 48.50 302 PHE A N 1
ATOM 2398 C CA . PHE A 1 302 ? -6.894 15.402 10.053 1.00 48.50 302 PHE A CA 1
ATOM 2399 C C . PHE A 1 302 ? -7.786 16.144 9.042 1.00 48.50 302 PHE A C 1
ATOM 2401 O O . PHE A 1 302 ? -7.234 16.753 8.131 1.00 48.50 302 PHE A O 1
ATOM 2408 N N . LEU A 1 303 ? -9.122 16.134 9.163 1.00 37.62 303 LEU A N 1
ATOM 2409 C CA . LEU A 1 303 ? -10.055 16.693 8.160 1.00 37.62 303 LEU A CA 1
ATOM 2410 C C . LEU A 1 303 ? -11.336 17.268 8.802 1.00 37.62 303 LEU A C 1
ATOM 2412 O O . LEU A 1 303 ? -11.668 16.929 9.935 1.00 37.62 303 LEU A O 1
ATOM 2416 N N . ALA A 1 304 ? -12.071 18.141 8.108 1.00 46.03 304 ALA A N 1
ATOM 2417 C CA . ALA A 1 304 ? -13.397 18.573 8.569 1.00 46.03 304 ALA A CA 1
ATOM 2418 C C . ALA A 1 304 ? -14.466 17.550 8.167 1.00 46.03 304 ALA A C 1
ATOM 2420 O O . ALA A 1 304 ? -14.332 16.900 7.131 1.00 46.03 304 ALA A O 1
ATOM 2421 N N . ASP A 1 305 ? -15.544 17.447 8.940 1.00 66.62 305 ASP A N 1
ATOM 2422 C CA . ASP A 1 305 ? -16.802 16.886 8.451 1.00 66.62 305 ASP A CA 1
ATOM 2423 C C . ASP A 1 305 ? -17.672 17.956 7.758 1.00 66.62 305 ASP A C 1
ATOM 2425 O O . ASP A 1 305 ? -17.390 19.160 7.811 1.00 66.62 305 ASP A O 1
ATOM 2429 N N . ASP A 1 306 ? -18.773 17.514 7.145 1.00 53.56 306 ASP A N 1
ATOM 2430 C CA . ASP A 1 306 ? -19.710 18.378 6.413 1.00 53.56 306 ASP A CA 1
ATOM 2431 C C . ASP A 1 306 ? -20.311 19.507 7.275 1.00 53.56 306 ASP A C 1
ATOM 2433 O O . ASP A 1 306 ? -20.716 20.547 6.747 1.00 53.56 306 ASP A O 1
ATOM 2437 N N . THR A 1 307 ? -20.378 19.326 8.600 1.00 62.22 307 THR A N 1
ATOM 2438 C CA . THR A 1 307 ? -20.912 20.335 9.528 1.00 62.22 307 THR A CA 1
ATOM 2439 C C . THR A 1 307 ? -19.921 21.468 9.770 1.00 62.22 307 THR A C 1
ATOM 2441 O O . THR A 1 307 ? -20.340 22.607 9.982 1.00 62.22 307 THR A O 1
ATOM 2444 N N . LEU A 1 308 ? -18.618 21.173 9.723 1.00 70.94 308 LEU A N 1
ATOM 2445 C CA . LEU A 1 308 ? -17.554 22.140 9.970 1.00 70.94 308 LEU A CA 1
ATOM 2446 C C . LEU A 1 308 ? -17.018 22.788 8.686 1.00 70.94 308 LEU A C 1
ATOM 2448 O O . LEU A 1 308 ? -16.613 23.949 8.745 1.00 70.94 308 LEU A O 1
ATOM 2452 N N . GLU A 1 309 ? -17.057 22.113 7.529 1.00 66.12 309 GLU A N 1
ATOM 2453 C CA . GLU A 1 309 ? -16.597 22.704 6.254 1.00 66.12 309 GLU A CA 1
ATOM 2454 C C . GLU A 1 309 ? -17.288 24.046 5.944 1.00 66.12 309 GLU A C 1
ATOM 2456 O O . GLU A 1 309 ? -16.659 24.975 5.442 1.00 66.12 309 GLU A O 1
ATOM 2461 N N . ARG A 1 310 ? -18.568 24.202 6.313 1.00 60.12 310 ARG A N 1
ATOM 2462 C CA . ARG A 1 310 ? -19.345 25.437 6.077 1.00 60.12 310 ARG A CA 1
ATOM 2463 C C . ARG A 1 310 ? -18.948 26.618 6.972 1.00 60.12 310 ARG A C 1
ATOM 2465 O O . ARG A 1 310 ? -19.347 27.746 6.698 1.00 60.12 310 ARG A O 1
ATOM 2472 N N . GLU A 1 311 ? -18.186 26.381 8.040 1.00 62.78 311 GLU A N 1
ATOM 2473 C CA . GLU A 1 311 ? -17.768 27.400 9.023 1.00 62.78 311 GLU A CA 1
ATOM 2474 C C . GLU A 1 311 ? -16.252 27.410 9.259 1.00 62.78 311 GLU A C 1
ATOM 2476 O O . GLU A 1 311 ? -15.741 27.881 10.283 1.00 62.78 311 GLU A O 1
ATOM 2481 N N . LYS A 1 312 ? -15.523 26.892 8.277 1.00 63.41 312 LYS A N 1
ATOM 2482 C CA . LYS A 1 312 ? -14.072 26.833 8.246 1.00 63.41 312 LYS A CA 1
ATOM 2483 C C . LYS A 1 312 ? -13.442 28.201 8.518 1.00 63.41 312 LYS A C 1
ATOM 2485 O O . LYS A 1 312 ? -13.837 29.209 7.942 1.00 63.41 312 LYS A O 1
ATOM 2490 N N . GLY A 1 313 ? -12.479 28.239 9.440 1.00 63.19 313 GLY A N 1
ATOM 2491 C CA . GLY A 1 313 ? -11.804 29.471 9.872 1.00 63.19 313 GLY A CA 1
ATOM 2492 C C . GLY A 1 313 ? -12.427 30.178 11.084 1.00 63.19 313 GLY A C 1
ATOM 2493 O O . GLY A 1 313 ? -11.773 31.035 11.671 1.00 63.19 313 GLY A O 1
ATOM 2494 N N . ARG A 1 314 ? -13.637 29.796 11.527 1.00 70.69 314 ARG A N 1
ATOM 2495 C CA . ARG A 1 314 ? -14.246 30.335 12.764 1.00 70.69 314 ARG A CA 1
ATOM 2496 C C . ARG A 1 314 ? -13.790 29.627 14.042 1.00 70.69 314 ARG A C 1
ATOM 2498 O O . ARG A 1 314 ? -13.911 30.194 15.124 1.00 70.69 314 ARG A O 1
ATOM 2505 N N . PHE A 1 315 ? -13.253 28.413 13.921 1.00 74.94 315 PHE A N 1
ATOM 2506 C CA . PHE A 1 315 ? -12.842 27.574 15.047 1.00 74.94 315 PHE A CA 1
ATOM 2507 C C . PHE A 1 315 ? -11.379 27.160 14.921 1.00 74.94 315 PHE A C 1
ATOM 2509 O O . PHE A 1 315 ? -10.919 26.767 13.847 1.00 74.94 315 PHE A O 1
ATOM 2516 N N . LYS A 1 316 ? -10.647 27.232 16.037 1.00 81.06 316 LYS A N 1
ATOM 2517 C CA . LYS A 1 316 ? -9.266 26.746 16.119 1.00 81.06 316 LYS A CA 1
ATOM 2518 C C . LYS A 1 316 ? -9.254 25.254 16.417 1.00 81.06 316 LYS A C 1
ATOM 2520 O O . LYS A 1 316 ? -10.026 24.774 17.247 1.00 81.06 316 LYS A O 1
ATOM 2525 N N . SER A 1 317 ? -8.336 24.560 15.756 1.00 86.94 317 SER A N 1
ATOM 2526 C CA . SER A 1 317 ? -8.277 23.104 15.760 1.00 86.94 317 SER A CA 1
ATOM 2527 C C . SER A 1 317 ? -6.846 22.614 15.859 1.00 86.94 317 SER A C 1
ATOM 2529 O O . SER A 1 317 ? -5.945 23.217 15.272 1.00 86.94 317 SER A O 1
ATOM 2531 N N . TYR A 1 318 ? -6.641 21.522 16.585 1.00 94.12 318 TYR A N 1
ATOM 2532 C CA . TYR A 1 318 ? -5.312 21.028 16.931 1.00 94.12 318 TYR A CA 1
ATOM 2533 C C . TYR A 1 318 ? -5.203 19.507 16.738 1.00 94.12 318 TYR A C 1
ATOM 2535 O O . TYR A 1 318 ? -6.194 18.788 16.655 1.00 94.12 318 TYR A O 1
ATOM 2543 N N . LEU A 1 319 ? -3.984 18.987 16.663 1.00 93.69 319 LEU A N 1
ATOM 2544 C CA . LEU A 1 319 ? -3.690 17.557 16.561 1.00 93.69 319 LEU A CA 1
ATOM 2545 C C . LEU A 1 319 ? -3.845 16.831 17.902 1.00 93.69 319 LEU A C 1
ATOM 2547 O O . LEU A 1 319 ? -4.035 15.623 17.913 1.00 93.69 319 LEU A O 1
ATOM 2551 N N . GLY A 1 320 ? -3.786 17.542 19.029 1.00 95.56 320 GLY A N 1
ATOM 2552 C CA . GLY A 1 320 ? -3.899 16.952 20.364 1.00 95.56 320 GLY A CA 1
ATOM 2553 C C . GLY A 1 320 ? -3.477 17.916 21.473 1.00 95.56 320 GLY A C 1
ATOM 2554 O O . GLY A 1 320 ? -2.972 19.008 21.188 1.00 95.56 320 GLY A O 1
ATOM 2555 N N . ARG A 1 321 ? -3.679 17.490 22.726 1.00 95.31 321 ARG A N 1
ATOM 2556 C CA . ARG A 1 321 ? -3.214 18.166 23.948 1.00 95.31 321 ARG A CA 1
ATOM 2557 C C . ARG A 1 321 ? -2.836 17.158 25.046 1.00 95.31 321 ARG A C 1
ATOM 2559 O O . ARG A 1 321 ? -3.471 16.103 25.130 1.00 95.31 321 ARG A O 1
ATOM 2566 N N . PRO A 1 322 ? -1.834 17.449 25.895 1.00 96.12 322 PRO A N 1
ATOM 2567 C CA . PRO A 1 322 ? -1.278 16.466 26.821 1.00 96.12 322 PRO A CA 1
ATOM 2568 C C . PRO A 1 322 ? -2.111 16.332 28.102 1.00 96.12 322 PRO A C 1
ATOM 2570 O O . PRO A 1 322 ? -1.819 16.964 29.110 1.00 96.12 322 PRO A O 1
ATOM 2573 N N . TRP A 1 323 ? -3.119 15.453 28.097 1.00 93.38 323 TRP A N 1
ATOM 2574 C CA . TRP A 1 323 ? -3.917 15.148 29.300 1.00 93.38 323 TRP A CA 1
ATOM 2575 C C . TRP A 1 323 ? -3.068 14.645 30.489 1.00 93.38 323 TRP A C 1
ATOM 2577 O O . TRP A 1 323 ? -3.424 14.836 31.653 1.00 93.38 323 TRP A O 1
ATOM 2587 N N . LYS A 1 324 ? -1.926 14.005 30.205 1.00 93.88 324 LYS A N 1
ATOM 2588 C CA . LYS A 1 324 ? -0.954 13.490 31.182 1.00 93.88 324 LYS A CA 1
ATOM 2589 C C . LYS A 1 324 ? 0.459 13.935 30.802 1.00 93.88 324 LYS A C 1
ATOM 2591 O O . LYS A 1 324 ? 0.740 14.128 29.621 1.00 93.88 324 LYS A O 1
ATOM 2596 N N . ASN A 1 325 ? 1.359 14.023 31.786 1.00 93.94 325 ASN A N 1
ATOM 2597 C CA . ASN A 1 325 ? 2.704 14.593 31.605 1.00 93.94 325 ASN A CA 1
ATOM 2598 C C . ASN A 1 325 ? 3.525 13.884 30.509 1.00 93.94 325 ASN A C 1
ATOM 2600 O O . ASN A 1 325 ? 4.158 14.538 29.694 1.00 93.94 325 ASN A O 1
ATOM 2604 N N . TYR A 1 326 ? 3.433 12.555 30.414 1.00 96.25 326 TYR A N 1
ATOM 2605 C CA . TYR A 1 326 ? 4.162 11.749 29.424 1.00 96.25 326 TYR A CA 1
ATOM 2606 C C . TYR A 1 326 ? 3.324 11.408 28.177 1.00 96.25 326 TYR A C 1
ATOM 2608 O O . TYR A 1 326 ? 3.484 10.342 27.576 1.00 96.25 326 TYR A O 1
ATOM 2616 N N . SER A 1 327 ? 2.383 12.282 27.799 1.00 97.00 327 SER A N 1
ATOM 2617 C CA . SER A 1 327 ? 1.500 12.060 26.647 1.00 97.00 327 SER A CA 1
ATOM 2618 C C . SER A 1 327 ? 2.307 11.768 25.378 1.00 97.00 327 SER A C 1
ATOM 2620 O O . SER A 1 327 ? 3.268 12.469 25.067 1.00 97.00 327 SER A O 1
ATOM 2622 N N . THR A 1 328 ? 1.925 10.726 24.638 1.00 97.19 328 THR A N 1
ATOM 2623 C CA . THR A 1 328 ? 2.614 10.305 23.414 1.00 97.19 328 THR A CA 1
ATOM 2624 C C . THR A 1 328 ? 1.623 10.198 22.265 1.00 97.19 328 THR A C 1
ATOM 2626 O O . THR A 1 328 ? 0.715 9.374 22.312 1.00 97.19 328 THR A O 1
ATOM 2629 N N . THR A 1 329 ? 1.842 10.985 21.212 1.00 97.69 329 THR A N 1
ATOM 2630 C CA . THR A 1 329 ? 1.017 10.981 19.998 1.00 97.69 329 THR A CA 1
ATOM 2631 C C . THR A 1 329 ? 1.910 11.179 18.783 1.00 97.69 329 THR A C 1
ATOM 2633 O O . THR A 1 329 ? 2.702 12.118 18.722 1.00 97.69 329 THR A O 1
ATOM 2636 N N . VAL A 1 330 ? 1.781 10.299 17.790 1.00 97.69 330 VAL A N 1
ATOM 2637 C CA . VAL A 1 330 ? 2.537 10.387 16.537 1.00 97.69 330 VAL A CA 1
ATOM 2638 C C . VAL A 1 330 ? 1.569 10.427 15.367 1.00 97.69 330 VAL A C 1
ATOM 2640 O O . VAL A 1 330 ? 0.758 9.522 15.196 1.00 97.69 330 VAL A O 1
ATOM 2643 N N . VAL A 1 331 ? 1.690 11.464 14.545 1.00 97.06 331 VAL A N 1
ATOM 2644 C CA . VAL A 1 331 ? 0.962 11.612 13.286 1.00 97.06 331 VAL A CA 1
ATOM 2645 C C . VAL A 1 331 ? 1.940 11.385 12.143 1.00 97.06 331 VAL A C 1
ATOM 2647 O O . VAL A 1 331 ? 2.872 12.172 11.960 1.00 97.06 331 VAL A O 1
ATOM 2650 N N . MET A 1 332 ? 1.750 10.323 11.364 1.00 90.00 332 MET A N 1
ATOM 2651 C CA . MET A 1 332 ? 2.690 9.978 10.302 1.00 90.00 332 MET A CA 1
ATOM 2652 C C . MET A 1 332 ? 2.026 9.471 9.029 1.00 90.00 332 MET A C 1
ATOM 2654 O O . MET A 1 332 ? 1.071 8.705 9.094 1.00 90.00 332 MET A O 1
ATOM 2658 N N . GLU A 1 333 ? 2.587 9.869 7.884 1.00 81.88 333 GLU A N 1
ATOM 2659 C CA . GLU A 1 333 ? 2.128 9.500 6.538 1.00 81.88 333 GLU A CA 1
ATOM 2660 C C . GLU A 1 333 ? 0.634 9.809 6.296 1.00 81.88 333 GLU A C 1
ATOM 2662 O O . GLU A 1 333 ? -0.037 9.155 5.494 1.00 81.88 333 GLU A O 1
ATOM 2667 N N . SER A 1 334 ? 0.117 10.844 6.966 1.00 80.88 334 SER A N 1
ATOM 2668 C CA . SER A 1 334 ? -1.287 11.264 6.909 1.00 80.88 334 SER A CA 1
ATOM 2669 C C . SER A 1 334 ? -1.497 12.465 5.985 1.00 80.88 334 SER A C 1
ATOM 2671 O O . SER A 1 334 ? -0.595 13.276 5.769 1.00 80.88 334 SER A O 1
ATOM 2673 N N . TYR A 1 335 ? -2.717 12.613 5.460 1.00 81.88 335 TYR A N 1
ATOM 2674 C CA . TYR A 1 335 ? -3.177 13.889 4.908 1.00 81.88 335 TYR A CA 1
ATOM 2675 C C . TYR A 1 335 ? -3.759 14.748 6.034 1.00 81.88 335 TYR A C 1
ATOM 2677 O O . TYR A 1 335 ? -4.609 14.263 6.767 1.00 81.88 335 TYR A O 1
ATOM 2685 N N . ILE A 1 336 ? -3.324 16.000 6.156 1.00 88.12 336 ILE A N 1
ATOM 2686 C CA . ILE A 1 336 ? -3.793 16.972 7.145 1.00 88.12 336 ILE A CA 1
ATOM 2687 C C . ILE A 1 336 ? -4.389 18.169 6.397 1.00 88.12 336 ILE A C 1
ATOM 2689 O O . ILE A 1 336 ? -3.692 18.888 5.677 1.00 88.12 336 ILE A O 1
ATOM 2693 N N . GLY A 1 337 ? -5.689 18.376 6.566 1.00 81.56 337 GLY A N 1
ATOM 2694 C CA . GLY A 1 337 ? -6.428 19.522 6.059 1.00 81.56 337 GLY A CA 1
ATOM 2695 C C . GLY A 1 337 ? -6.018 20.831 6.732 1.00 81.56 337 GLY A C 1
ATOM 2696 O O . GLY A 1 337 ? -5.429 20.869 7.807 1.00 81.56 337 GLY A O 1
ATOM 2697 N N . ASP A 1 338 ? -6.380 21.926 6.090 1.00 85.25 338 ASP A N 1
ATOM 2698 C CA . ASP A 1 338 ? -6.126 23.334 6.428 1.00 85.25 338 ASP A CA 1
ATOM 2699 C C . ASP A 1 338 ? -6.859 23.828 7.683 1.00 85.25 338 ASP A C 1
ATOM 2701 O O . ASP A 1 338 ? -6.679 24.970 8.096 1.00 85.25 338 ASP A O 1
ATOM 2705 N N . LEU A 1 339 ? -7.662 22.978 8.325 1.00 85.19 339 LEU A N 1
ATOM 2706 C CA . LEU A 1 339 ? -8.270 23.287 9.618 1.00 85.19 339 LEU A CA 1
ATOM 2707 C C . LEU A 1 339 ? -7.271 23.333 10.772 1.00 85.19 339 LEU A C 1
ATOM 2709 O O . LEU A 1 339 ? -7.537 23.987 11.783 1.00 85.19 339 LEU A O 1
ATOM 2713 N N . ILE A 1 340 ? -6.175 22.582 10.670 1.00 89.25 340 ILE A N 1
ATOM 2714 C CA . ILE A 1 340 ? -5.217 22.469 11.765 1.00 89.25 340 ILE A CA 1
ATOM 2715 C C . ILE A 1 340 ? -4.452 23.781 11.896 1.00 89.25 340 ILE A C 1
ATOM 2717 O O . ILE A 1 340 ? -3.794 24.241 10.965 1.00 89.25 340 ILE A O 1
ATOM 2721 N N . SER A 1 341 ? -4.537 24.372 13.089 1.00 92.56 341 SER A N 1
ATOM 2722 C CA . SER A 1 341 ? -3.799 25.572 13.467 1.00 92.56 341 SER A CA 1
ATOM 2723 C C . SER A 1 341 ? -2.312 25.404 13.144 1.00 92.56 341 SER A C 1
ATOM 2725 O O . SER A 1 341 ? -1.760 24.342 13.436 1.00 92.56 341 SER A O 1
ATOM 2727 N N . PRO A 1 342 ? -1.608 26.438 12.644 1.00 94.31 342 PRO A N 1
ATOM 2728 C CA . PRO A 1 342 ? -0.167 26.357 12.394 1.00 94.31 342 PRO A CA 1
ATOM 2729 C C . PRO A 1 342 ? 0.650 25.914 13.619 1.00 94.31 342 PRO A C 1
ATOM 2731 O O . PRO A 1 342 ? 1.639 25.199 13.451 1.00 94.31 342 PRO A O 1
ATOM 2734 N N . LYS A 1 343 ? 0.182 26.234 14.842 1.00 95.38 343 LYS A N 1
ATOM 2735 C CA . LYS A 1 343 ? 0.753 25.735 16.109 1.00 95.38 343 LYS A CA 1
ATOM 2736 C C . LYS A 1 343 ? 0.774 24.200 16.186 1.00 95.38 343 LYS A C 1
ATOM 2738 O O . LYS A 1 343 ? 1.662 23.627 16.815 1.00 95.38 343 LYS A O 1
ATOM 2743 N N . GLY A 1 344 ? -0.178 23.532 15.539 1.00 95.94 344 GLY A N 1
ATOM 2744 C CA . GLY A 1 344 ? -0.351 22.080 15.484 1.00 95.94 344 GLY A CA 1
ATOM 2745 C C . GLY A 1 344 ? -0.947 21.502 16.759 1.00 95.94 344 GLY A C 1
ATOM 2746 O O . GLY A 1 344 ? -1.968 20.834 16.699 1.00 95.94 344 GLY A O 1
ATOM 2747 N N . TRP A 1 345 ? -0.358 21.798 17.913 1.00 96.56 345 TRP A N 1
ATOM 2748 C CA . TRP A 1 345 ? -0.684 21.182 19.201 1.00 96.56 345 TRP A CA 1
ATOM 2749 C C . TRP A 1 345 ? -1.153 22.239 20.208 1.00 96.56 345 TRP A C 1
ATOM 2751 O O . TRP A 1 345 ? -0.802 23.414 20.070 1.00 96.56 345 TRP A O 1
ATOM 2761 N N . LEU A 1 346 ? -1.975 21.831 21.178 1.00 95.56 346 LEU A N 1
ATOM 2762 C CA . LEU A 1 346 ? -2.570 22.712 22.189 1.00 95.56 346 LEU A CA 1
ATOM 2763 C C . LEU A 1 346 ? -2.100 22.336 23.598 1.00 95.56 346 LEU A C 1
ATOM 2765 O O . LEU A 1 346 ? -1.980 21.155 23.920 1.00 95.56 346 LEU A O 1
ATOM 2769 N N . GLU A 1 347 ? -1.816 23.333 24.430 1.00 94.81 347 GLU A N 1
ATOM 2770 C CA . GLU A 1 347 ? -1.484 23.135 25.838 1.00 94.81 347 GLU A CA 1
ATOM 2771 C C . GLU A 1 347 ? -2.680 22.529 26.605 1.00 94.81 347 GLU A C 1
ATOM 2773 O O . GLU A 1 347 ? -3.840 22.798 26.291 1.00 94.81 347 GLU A O 1
ATOM 2778 N N . TRP A 1 348 ? -2.420 21.707 27.629 1.00 91.88 348 TRP A N 1
ATOM 2779 C CA . TRP A 1 348 ? -3.481 21.268 28.548 1.00 91.88 348 TRP A CA 1
ATOM 2780 C C . TRP A 1 348 ? -3.771 22.346 29.595 1.00 91.88 348 TRP A C 1
ATOM 2782 O O . TRP A 1 348 ? -4.875 22.881 29.655 1.00 91.88 348 TRP A O 1
ATOM 2792 N N . SER A 1 349 ? -2.754 22.686 30.392 1.00 90.69 349 SER A N 1
ATOM 2793 C CA . SER A 1 349 ? -2.778 23.770 31.372 1.00 90.69 349 SER A CA 1
ATOM 2794 C C . SER A 1 349 ? -1.352 24.266 31.619 1.00 90.69 349 SER A C 1
ATOM 2796 O O . SER A 1 349 ? -0.479 23.486 32.007 1.00 90.69 349 SER A O 1
ATOM 2798 N N . GLY A 1 350 ? -1.098 25.552 31.358 1.00 91.38 350 GLY A N 1
ATOM 2799 C CA . GLY A 1 350 ? 0.228 26.157 31.510 1.00 91.38 350 GLY A CA 1
ATOM 2800 C C . GLY A 1 350 ? 1.325 25.381 30.769 1.00 91.38 350 GLY A C 1
ATOM 2801 O O . GLY A 1 350 ? 1.201 25.088 29.582 1.00 91.38 350 GLY A O 1
ATOM 2802 N N . THR A 1 351 ? 2.400 25.041 31.484 1.00 91.62 351 THR A N 1
ATOM 2803 C CA . THR A 1 351 ? 3.562 24.302 30.958 1.00 91.62 351 THR A CA 1
ATOM 2804 C C . THR A 1 351 ? 3.525 22.798 31.246 1.00 91.62 351 THR A C 1
ATOM 2806 O O . THR A 1 351 ? 4.506 22.098 30.987 1.00 91.62 351 THR A O 1
ATOM 2809 N N . GLN A 1 352 ? 2.408 22.274 31.761 1.00 92.62 352 GLN A N 1
ATOM 2810 C CA . GLN A 1 352 ? 2.297 20.877 32.170 1.00 92.62 352 GLN A CA 1
ATOM 2811 C C . GLN A 1 352 ? 2.602 19.911 31.011 1.00 92.62 352 GLN A C 1
ATOM 2813 O O . GLN A 1 352 ? 1.963 19.951 29.959 1.00 92.62 352 GLN A O 1
ATOM 2818 N N . GLY A 1 353 ? 3.564 19.011 31.233 1.00 93.25 353 GLY A N 1
ATOM 2819 C CA . GLY A 1 353 ? 3.925 17.937 30.306 1.00 93.25 353 GLY A CA 1
ATOM 2820 C C . GLY A 1 353 ? 4.694 18.379 29.060 1.00 93.25 353 GLY A C 1
ATOM 2821 O O . GLY A 1 353 ? 5.126 17.525 28.294 1.00 93.25 353 GLY A O 1
ATOM 2822 N N . LEU A 1 354 ? 4.887 19.682 28.822 1.00 96.62 354 LEU A N 1
ATOM 2823 C CA . LEU A 1 354 ? 5.480 20.182 27.572 1.00 96.62 354 LEU A CA 1
ATOM 2824 C C . LEU A 1 354 ? 6.948 19.756 27.384 1.00 96.62 354 LEU A C 1
ATOM 2826 O O . LEU A 1 354 ? 7.435 19.674 26.254 1.00 96.62 354 LEU A O 1
ATOM 2830 N N . ASP A 1 355 ? 7.645 19.477 28.482 1.00 95.88 355 ASP A N 1
ATOM 2831 C CA . ASP A 1 355 ? 9.029 19.005 28.542 1.00 95.88 355 ASP A CA 1
ATOM 2832 C C . ASP A 1 355 ? 9.169 17.474 28.440 1.00 95.88 355 ASP A C 1
ATOM 2834 O O . ASP A 1 355 ? 10.204 16.968 28.006 1.00 95.88 355 ASP A O 1
ATOM 2838 N N . THR A 1 356 ? 8.119 16.742 28.811 1.00 96.94 356 THR A N 1
ATOM 2839 C CA . THR A 1 356 ? 8.127 15.288 29.031 1.00 96.94 356 THR A CA 1
ATOM 2840 C C . THR A 1 356 ? 7.297 14.508 28.010 1.00 96.94 356 THR A C 1
ATOM 2842 O O . THR A 1 356 ? 7.520 13.308 27.830 1.00 96.94 356 THR A O 1
ATOM 2845 N N . LEU A 1 357 ? 6.385 15.170 27.293 1.00 97.88 357 LEU A N 1
ATOM 2846 C CA . LEU A 1 357 ? 5.581 14.568 26.232 1.00 97.88 357 LEU A CA 1
ATOM 2847 C C . LEU A 1 357 ? 6.424 14.119 25.024 1.00 97.88 357 LEU A C 1
ATOM 2849 O O . LEU A 1 357 ? 7.539 14.586 24.774 1.00 97.88 357 LEU A O 1
ATOM 2853 N N . PHE A 1 358 ? 5.855 13.229 24.215 1.00 97.81 358 PHE A N 1
ATOM 2854 C CA . PHE A 1 358 ? 6.388 12.843 22.911 1.00 97.81 358 PHE A CA 1
ATOM 2855 C C . PHE A 1 358 ? 5.331 13.076 21.832 1.00 97.81 358 PHE A C 1
ATOM 2857 O O . PHE A 1 358 ? 4.563 12.177 21.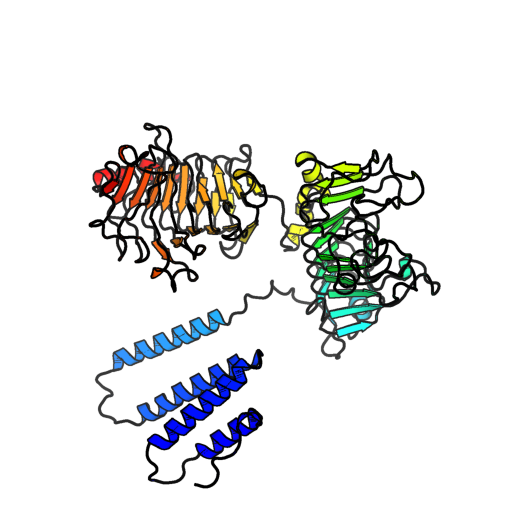489 1.00 97.81 358 PHE A O 1
ATOM 2864 N N . TYR A 1 359 ? 5.298 14.288 21.276 1.00 98.38 359 TYR A N 1
ATOM 2865 C CA . TYR A 1 359 ? 4.460 14.610 20.117 1.00 98.38 359 TYR A CA 1
ATOM 2866 C C . TYR A 1 359 ? 5.304 14.686 18.861 1.00 98.38 359 TYR A C 1
ATOM 2868 O O . TYR A 1 359 ? 6.321 15.380 18.829 1.00 98.38 359 TYR A O 1
ATOM 2876 N N . ALA A 1 360 ? 4.905 13.947 17.828 1.00 97.69 360 ALA A N 1
ATOM 2877 C CA . ALA A 1 360 ? 5.708 13.844 16.625 1.00 97.69 360 ALA A CA 1
ATOM 2878 C C . ALA A 1 360 ? 4.909 13.845 15.326 1.00 97.69 360 ALA A C 1
ATOM 2880 O O . ALA A 1 360 ? 3.828 13.267 15.235 1.00 97.69 360 ALA A O 1
ATOM 2881 N N . GLU A 1 361 ? 5.516 14.438 14.300 1.00 98.19 361 GLU A N 1
ATOM 2882 C CA . GLU A 1 361 ? 5.020 14.439 12.924 1.00 98.19 361 GLU A CA 1
ATOM 2883 C C . GLU A 1 361 ? 6.065 13.818 11.978 1.00 98.19 361 GLU A C 1
ATOM 2885 O O . GLU A 1 361 ? 7.267 14.078 12.110 1.00 98.19 361 GLU A O 1
ATOM 2890 N N . PHE A 1 362 ? 5.629 12.978 11.030 1.00 91.19 362 PHE A N 1
ATOM 2891 C CA . PHE A 1 362 ? 6.499 12.374 10.011 1.00 91.19 362 PHE A CA 1
ATOM 2892 C C . PHE A 1 362 ? 5.811 12.270 8.651 1.00 91.19 362 PHE A C 1
ATOM 2894 O O . PHE A 1 362 ? 4.830 11.552 8.506 1.00 91.19 362 PHE A O 1
ATOM 2901 N N . ASN A 1 363 ? 6.389 12.907 7.629 1.00 86.44 363 ASN A N 1
ATOM 2902 C CA . ASN A 1 363 ? 5.985 12.737 6.229 1.00 86.44 363 ASN A CA 1
ATOM 2903 C C . ASN A 1 363 ? 4.475 12.950 5.976 1.00 86.44 363 ASN A C 1
ATOM 2905 O O . ASN A 1 363 ? 3.849 12.220 5.208 1.00 86.44 363 ASN A O 1
ATOM 2909 N N . ASN A 1 364 ? 3.884 13.928 6.664 1.00 87.12 364 ASN A N 1
ATOM 2910 C CA . ASN A 1 364 ? 2.489 14.309 6.475 1.00 87.12 364 ASN A CA 1
ATOM 2911 C C . ASN A 1 364 ? 2.353 15.243 5.268 1.00 87.12 364 ASN A C 1
ATOM 2913 O O . ASN A 1 364 ? 3.228 16.069 5.002 1.00 87.12 364 ASN A O 1
ATOM 2917 N N . ARG A 1 365 ? 1.226 15.142 4.570 1.00 86.56 365 ARG A N 1
ATOM 2918 C CA . ARG A 1 365 ? 0.888 15.944 3.385 1.00 86.56 365 ARG A CA 1
ATOM 2919 C C . ARG A 1 365 ? -0.390 16.746 3.612 1.00 86.56 365 ARG A C 1
ATOM 2921 O O . ARG A 1 365 ? -1.147 16.444 4.525 1.00 86.56 365 ARG A O 1
ATOM 2928 N N . GLY A 1 366 ? -0.668 17.705 2.738 1.00 85.56 366 GLY A N 1
ATOM 2929 C CA . GLY A 1 366 ? -1.868 18.541 2.806 1.00 85.56 366 GLY A CA 1
ATOM 2930 C C . GLY A 1 366 ? -1.606 19.915 3.429 1.00 85.56 366 GLY A C 1
ATOM 2931 O O . GLY A 1 366 ? -0.537 20.164 3.980 1.00 85.56 366 GLY A O 1
ATOM 2932 N N . PRO A 1 367 ? -2.556 20.848 3.307 1.00 84.69 367 PRO A N 1
ATOM 2933 C CA . PRO A 1 367 ? -2.319 22.246 3.659 1.00 84.69 367 PRO A CA 1
ATOM 2934 C C . PRO A 1 367 ? -2.089 22.487 5.163 1.00 84.69 367 PRO A C 1
ATOM 2936 O O . PRO A 1 367 ? -1.405 23.441 5.522 1.00 84.69 367 PRO A O 1
ATOM 2939 N N . GLY A 1 368 ? -2.571 21.608 6.048 1.00 90.31 368 GLY A N 1
ATOM 2940 C CA . GLY A 1 368 ? -2.295 21.682 7.489 1.00 90.31 368 GLY A CA 1
ATOM 2941 C C . GLY A 1 368 ? -0.991 21.009 7.928 1.00 90.31 368 GLY A C 1
ATOM 2942 O O . GLY A 1 368 ? -0.656 21.046 9.114 1.00 90.31 368 GLY A O 1
ATOM 2943 N N . SER A 1 369 ? -0.240 20.378 7.017 1.00 91.62 369 SER A N 1
ATOM 2944 C CA . SER A 1 369 ? 0.947 19.586 7.374 1.00 91.62 369 SER A CA 1
ATOM 2945 C C . SER A 1 369 ? 2.243 20.391 7.494 1.00 91.62 369 SER A C 1
ATOM 2947 O O . SER A 1 369 ? 3.273 19.821 7.851 1.00 91.62 369 SER A O 1
ATOM 2949 N N . ASN A 1 370 ? 2.223 21.701 7.221 1.00 93.56 370 ASN A N 1
ATOM 2950 C CA . ASN A 1 370 ? 3.414 22.540 7.344 1.00 93.56 370 ASN A CA 1
ATOM 2951 C C . ASN A 1 370 ? 3.858 22.664 8.811 1.00 93.56 370 ASN A C 1
ATOM 2953 O O . ASN A 1 370 ? 3.126 23.181 9.655 1.00 93.56 370 ASN A O 1
ATOM 2957 N N . THR A 1 371 ? 5.090 22.243 9.099 1.00 96.88 371 THR A N 1
ATOM 2958 C CA . THR A 1 371 ? 5.649 22.229 10.452 1.00 96.88 371 THR A CA 1
ATOM 2959 C C . THR A 1 371 ? 6.445 23.484 10.831 1.00 96.88 371 THR A C 1
ATOM 2961 O O . THR A 1 371 ? 6.915 23.565 11.964 1.00 96.88 371 THR A O 1
ATOM 2964 N N . SER A 1 372 ? 6.624 24.462 9.932 1.00 95.94 372 SER A N 1
ATOM 2965 C CA . SER A 1 372 ? 7.494 25.638 10.154 1.00 95.94 372 SER A CA 1
ATOM 2966 C C . SER A 1 372 ? 7.069 26.526 11.328 1.00 95.94 372 SER A C 1
ATOM 2968 O O . SER A 1 372 ? 7.900 27.204 11.926 1.00 95.94 372 SER A O 1
ATOM 2970 N N . SER A 1 373 ? 5.776 26.524 11.652 1.00 96.62 373 SER A N 1
ATOM 2971 C CA . SER A 1 373 ? 5.163 27.391 12.669 1.00 96.62 373 SER A CA 1
ATOM 2972 C C . SER A 1 373 ? 4.589 26.609 13.853 1.00 96.62 373 SER A C 1
ATOM 2974 O O . SER A 1 373 ? 3.765 27.133 14.605 1.00 96.62 373 SER A O 1
ATOM 2976 N N . ARG A 1 374 ? 5.008 25.348 14.009 1.00 97.75 374 ARG A N 1
ATOM 2977 C CA . ARG A 1 374 ? 4.597 24.494 15.127 1.00 97.75 374 ARG A CA 1
ATOM 2978 C C . ARG A 1 374 ? 5.130 25.031 16.452 1.00 97.75 374 ARG A C 1
ATOM 2980 O O . ARG A 1 374 ? 6.077 25.817 16.497 1.00 97.75 374 ARG A O 1
ATOM 2987 N N . VAL A 1 375 ? 4.504 24.589 17.537 1.00 97.00 375 VAL A N 1
ATOM 2988 C CA . VAL A 1 375 ? 4.967 24.846 18.907 1.00 97.00 375 VAL A CA 1
ATOM 2989 C C . VAL A 1 375 ? 6.448 24.483 19.094 1.00 97.00 375 VAL A C 1
ATOM 2991 O O . VAL A 1 375 ? 6.962 23.563 18.462 1.00 97.00 375 VAL A O 1
ATOM 2994 N N . ARG A 1 376 ? 7.140 25.197 19.992 1.00 97.12 376 ARG A N 1
ATOM 2995 C CA . ARG A 1 376 ? 8.568 24.985 20.313 1.00 97.12 376 ARG A CA 1
ATOM 2996 C C . ARG A 1 376 ? 8.783 24.210 21.619 1.00 97.12 376 ARG A C 1
ATOM 2998 O O . ARG A 1 376 ? 9.757 24.443 22.325 1.00 97.12 376 ARG A O 1
ATOM 3005 N N . TRP A 1 377 ? 7.846 23.340 21.981 1.00 98.00 377 TRP A N 1
ATOM 3006 C CA . TRP A 1 377 ? 7.941 22.562 23.216 1.00 98.00 377 TRP A CA 1
ATOM 3007 C C . TRP A 1 377 ? 9.082 21.538 23.130 1.00 98.00 377 TRP A C 1
ATOM 3009 O O . TRP A 1 377 ? 9.216 20.909 22.077 1.00 98.00 377 TRP A O 1
ATOM 3019 N N . PRO A 1 378 ? 9.855 21.297 24.207 1.00 97.31 378 PRO A N 1
ATOM 3020 C CA . PRO A 1 378 ? 10.922 20.293 24.190 1.00 97.31 378 PRO A CA 1
ATOM 3021 C C . PRO A 1 378 ? 10.437 18.883 23.808 1.00 97.31 378 PRO A C 1
ATOM 3023 O O . PRO A 1 378 ? 11.165 18.121 23.171 1.00 97.31 378 PRO A O 1
ATOM 3026 N N . GLY A 1 379 ? 9.192 18.538 24.154 1.00 96.94 379 GLY A N 1
ATOM 3027 C CA . GLY A 1 379 ? 8.589 17.252 23.817 1.00 96.94 379 GLY A CA 1
ATOM 3028 C C . GLY A 1 379 ? 8.142 17.090 22.353 1.00 96.94 379 GLY A C 1
ATOM 3029 O O . GLY A 1 379 ? 7.971 15.953 21.889 1.00 96.94 379 GLY A O 1
ATOM 3030 N N . TYR A 1 380 ? 7.974 18.191 21.606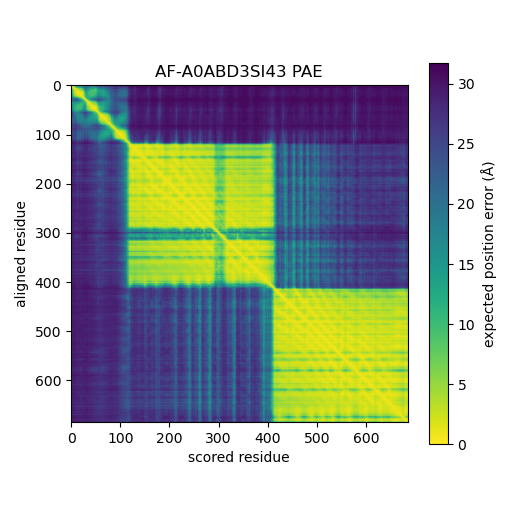 1.00 98.31 380 TYR A N 1
ATOM 3031 C CA . TYR A 1 380 ? 7.538 18.178 20.203 1.00 98.31 380 TYR A CA 1
ATOM 3032 C C . TYR A 1 380 ? 8.713 17.987 19.232 1.00 98.31 380 TYR A C 1
ATOM 3034 O O . TYR A 1 380 ? 9.797 18.537 19.418 1.00 98.31 380 TYR A O 1
ATOM 3042 N N . ARG A 1 381 ? 8.503 17.212 18.159 1.00 97.31 381 ARG A N 1
ATOM 3043 C CA . ARG A 1 381 ? 9.557 16.896 17.184 1.00 97.31 381 ARG A CA 1
ATOM 3044 C C . ARG A 1 381 ? 9.034 16.500 15.804 1.00 97.31 381 ARG A C 1
ATOM 3046 O O . ARG A 1 381 ? 8.169 15.641 15.667 1.00 97.31 381 ARG A O 1
ATOM 3053 N N . VAL A 1 382 ? 9.672 17.012 14.754 1.00 97.31 382 VAL A N 1
ATOM 3054 C CA . VAL A 1 382 ? 9.572 16.424 13.408 1.00 97.31 382 VAL A CA 1
ATOM 3055 C C . VAL A 1 382 ? 10.592 15.293 13.319 1.00 97.31 382 VAL A C 1
ATOM 3057 O O . VAL A 1 382 ? 11.800 15.522 13.401 1.00 97.31 382 VAL A O 1
ATOM 3060 N N . ILE A 1 383 ? 10.123 14.051 13.217 1.00 93.06 383 ILE A N 1
ATOM 3061 C CA . ILE A 1 383 ? 10.994 12.871 13.317 1.00 93.06 383 ILE A CA 1
ATOM 3062 C C . ILE A 1 383 ? 11.465 12.386 11.945 1.00 93.06 383 ILE A C 1
ATOM 3064 O O . ILE A 1 383 ? 10.901 12.720 10.911 1.00 93.06 383 ILE A O 1
ATOM 3068 N N . LYS A 1 384 ? 12.519 11.562 11.926 1.00 85.38 384 LYS A N 1
ATOM 3069 C CA . LYS A 1 384 ? 13.032 10.900 10.712 1.00 85.38 384 LYS A CA 1
ATOM 3070 C C . LYS A 1 384 ? 12.551 9.448 10.631 1.00 85.38 384 LYS A C 1
ATOM 3072 O O . LYS A 1 384 ? 12.206 8.841 11.647 1.00 85.38 384 LYS A O 1
ATOM 3077 N N . ARG A 1 385 ? 12.654 8.846 9.439 1.00 75.81 385 ARG A N 1
ATOM 3078 C CA . ARG A 1 385 ? 12.206 7.470 9.121 1.00 75.81 385 ARG A CA 1
ATOM 3079 C C . ARG A 1 385 ? 12.617 6.413 10.155 1.00 75.81 385 ARG A C 1
ATOM 3081 O O . ARG A 1 385 ? 11.801 5.577 10.524 1.00 75.81 385 ARG A O 1
ATOM 3088 N N . LYS A 1 386 ? 13.861 6.454 10.658 1.00 78.81 386 LYS A N 1
ATOM 3089 C CA . LYS A 1 386 ? 14.359 5.493 11.668 1.00 78.81 386 LYS A CA 1
ATOM 3090 C C . LYS A 1 386 ? 13.530 5.514 12.959 1.00 78.81 386 LYS A C 1
ATOM 3092 O O . LYS A 1 386 ? 13.284 4.458 13.532 1.00 78.81 386 LYS A O 1
ATOM 3097 N N . MET A 1 387 ? 13.115 6.700 13.408 1.00 87.75 387 MET A N 1
ATOM 3098 C CA . MET A 1 387 ? 12.270 6.859 14.592 1.00 87.75 387 MET A CA 1
ATOM 3099 C C . MET A 1 387 ? 10.816 6.504 14.269 1.00 87.75 387 MET A C 1
ATOM 3101 O O . MET A 1 387 ? 10.207 5.749 15.019 1.00 87.75 387 MET A O 1
ATOM 3105 N N . ALA A 1 388 ? 10.297 6.965 13.124 1.00 77.81 388 ALA A N 1
ATOM 3106 C CA . ALA A 1 388 ? 8.934 6.665 12.676 1.00 77.81 388 ALA A CA 1
ATOM 3107 C C . ALA A 1 388 ? 8.661 5.150 12.583 1.00 77.81 388 ALA A C 1
ATOM 3109 O O . ALA A 1 388 ? 7.622 4.681 13.035 1.00 77.81 388 ALA A O 1
ATOM 3110 N N . ALA A 1 389 ? 9.640 4.360 12.124 1.00 76.88 389 ALA A N 1
ATOM 3111 C CA . ALA A 1 389 ? 9.542 2.899 12.046 1.00 76.88 389 ALA A CA 1
ATOM 3112 C C . ALA A 1 389 ? 9.245 2.209 13.395 1.00 76.88 389 ALA A C 1
ATOM 3114 O O . ALA A 1 389 ? 8.809 1.063 13.413 1.00 76.88 389 ALA A O 1
ATOM 3115 N N . ARG A 1 390 ? 9.484 2.864 14.543 1.00 88.50 390 ARG A N 1
ATOM 3116 C CA . ARG A 1 390 ? 9.143 2.318 15.871 1.00 88.50 390 ARG A CA 1
ATOM 3117 C C . ARG A 1 390 ? 7.637 2.317 16.141 1.00 88.50 390 ARG A C 1
ATOM 3119 O O . ARG A 1 390 ? 7.196 1.522 16.963 1.00 88.50 390 ARG A O 1
ATOM 3126 N N . PHE A 1 391 ? 6.881 3.170 15.450 1.00 88.38 391 PHE A N 1
ATOM 3127 C CA . PHE A 1 391 ? 5.451 3.401 15.668 1.00 88.38 391 PHE A CA 1
ATOM 3128 C C . PHE A 1 391 ? 4.554 2.635 14.684 1.00 88.38 391 PHE A C 1
ATOM 3130 O O . PHE A 1 391 ? 3.340 2.811 14.679 1.00 88.38 391 PHE A O 1
ATOM 3137 N N . THR A 1 392 ? 5.119 1.774 13.835 1.00 81.88 392 THR A N 1
ATOM 3138 C CA . THR A 1 392 ? 4.334 0.988 12.875 1.00 81.88 392 THR A CA 1
ATOM 3139 C C . THR A 1 392 ? 3.674 -0.217 13.532 1.00 81.88 392 THR A C 1
ATOM 3141 O O . THR A 1 392 ? 4.146 -0.727 14.549 1.00 81.88 392 THR A O 1
ATOM 3144 N N . VAL A 1 393 ? 2.600 -0.729 12.920 1.00 76.69 393 VAL A N 1
ATOM 3145 C CA . VAL A 1 393 ? 1.810 -1.860 13.445 1.00 76.69 393 VAL A CA 1
ATOM 3146 C C . VAL A 1 393 ? 2.692 -3.061 13.808 1.00 76.69 393 VAL A C 1
ATOM 3148 O O . VAL A 1 393 ? 2.513 -3.685 14.853 1.00 76.69 393 VAL A O 1
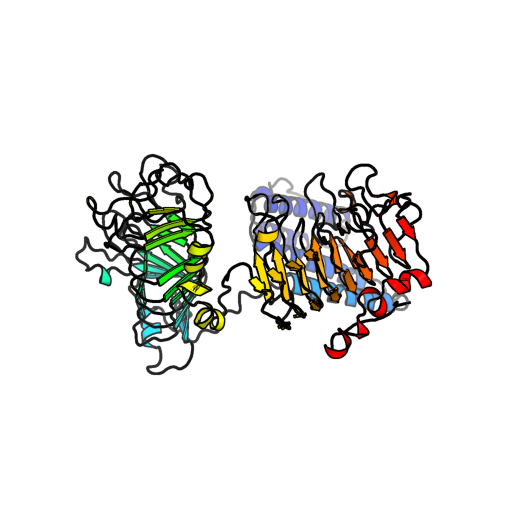ATOM 3151 N N . GLY A 1 394 ? 3.687 -3.365 12.971 1.00 75.56 394 GLY A N 1
ATOM 3152 C CA . GLY A 1 394 ? 4.592 -4.491 13.186 1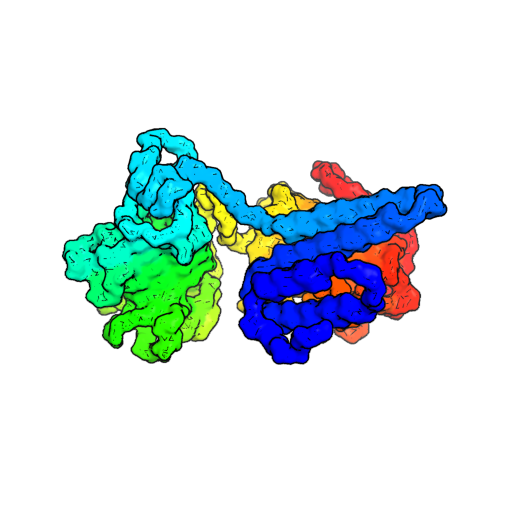.00 75.56 394 GLY A CA 1
ATOM 3153 C C . GLY A 1 394 ? 5.475 -4.350 14.428 1.00 75.56 394 GLY A C 1
ATOM 3154 O O . GLY A 1 394 ? 5.727 -5.355 15.086 1.00 75.56 394 GLY A O 1
ATOM 3155 N N . ARG A 1 395 ? 5.935 -3.135 14.761 1.00 82.69 395 ARG A N 1
ATOM 3156 C CA . ARG A 1 395 ? 6.847 -2.901 15.894 1.00 82.69 395 ARG A CA 1
ATOM 3157 C C . ARG A 1 395 ? 6.121 -2.446 17.152 1.00 82.69 395 ARG A C 1
ATOM 3159 O O . ARG A 1 395 ? 6.346 -3.021 18.211 1.00 82.69 395 ARG A O 1
ATOM 3166 N N . PHE A 1 396 ? 5.246 -1.452 17.026 1.00 88.50 396 PHE A N 1
ATOM 3167 C CA . PHE A 1 396 ? 4.561 -0.820 18.151 1.00 88.50 396 PHE A CA 1
ATOM 3168 C C . PHE A 1 396 ? 3.512 -1.739 18.774 1.00 88.50 396 PHE A C 1
ATOM 3170 O O . PHE A 1 396 ? 3.503 -1.946 19.983 1.00 88.50 396 PHE A O 1
ATOM 3177 N N . LEU A 1 397 ? 2.679 -2.362 17.934 1.00 86.06 397 LEU A N 1
ATOM 3178 C CA . LEU A 1 397 ? 1.638 -3.287 18.393 1.00 86.06 397 LEU A CA 1
ATOM 3179 C C . LEU A 1 397 ? 2.093 -4.745 18.414 1.00 86.06 397 LEU A C 1
ATOM 3181 O O . LEU A 1 397 ? 1.312 -5.615 18.786 1.00 86.06 397 LEU A O 1
ATOM 3185 N N . LYS A 1 398 ? 3.309 -5.043 17.935 1.00 84.50 398 LYS A N 1
ATOM 3186 C CA . LYS A 1 398 ? 3.745 -6.416 17.621 1.00 84.50 398 LYS A CA 1
ATOM 3187 C C . LYS A 1 398 ? 2.737 -7.138 16.710 1.00 84.50 398 LYS A C 1
ATOM 3189 O O . LYS A 1 398 ? 2.554 -8.345 16.807 1.00 84.50 398 LYS A O 1
ATOM 3194 N N . GLY A 1 399 ? 2.081 -6.404 15.803 1.00 69.75 399 GLY A N 1
ATOM 3195 C CA . GLY A 1 399 ? 0.869 -6.846 15.102 1.00 69.75 399 GLY A CA 1
ATOM 3196 C C . GLY A 1 399 ? 0.994 -8.161 14.331 1.00 69.75 399 GLY A C 1
ATOM 3197 O O . GLY A 1 399 ? 0.005 -8.867 14.170 1.00 69.75 399 GLY A O 1
ATOM 3198 N N . LYS A 1 400 ? 2.204 -8.551 13.911 1.00 69.06 400 LYS A N 1
ATOM 3199 C CA . LYS A 1 400 ? 2.434 -9.845 13.249 1.00 69.06 400 LYS A CA 1
ATOM 3200 C C . LYS A 1 400 ? 2.020 -11.046 14.106 1.00 69.06 400 LYS A C 1
ATOM 3202 O O . LYS A 1 400 ? 1.595 -12.045 13.536 1.00 69.06 400 LYS A O 1
ATOM 3207 N N . THR A 1 401 ? 2.129 -10.961 15.436 1.00 73.31 401 THR A N 1
ATOM 3208 C CA . THR A 1 401 ? 1.850 -12.096 16.333 1.00 73.31 401 THR A CA 1
ATOM 3209 C C . THR A 1 401 ? 0.361 -12.340 16.559 1.00 73.31 401 THR A C 1
ATOM 3211 O O . THR A 1 401 ? -0.005 -13.432 16.982 1.00 73.31 401 THR A O 1
ATOM 3214 N N . TRP A 1 402 ? -0.502 -11.353 16.289 1.00 72.56 402 TRP A N 1
ATOM 3215 C CA . TRP A 1 402 ? -1.919 -11.441 16.651 1.00 72.56 402 TRP A CA 1
ATOM 3216 C C . TRP A 1 402 ? -2.902 -10.945 15.584 1.00 72.56 402 TRP A C 1
ATOM 3218 O O . TRP A 1 402 ? -4.032 -11.416 15.578 1.00 72.56 402 TRP A O 1
ATOM 3228 N N . LEU A 1 403 ? -2.508 -10.073 14.647 1.00 67.69 403 LEU A N 1
ATOM 3229 C CA . LEU A 1 403 ? -3.383 -9.627 13.548 1.00 67.69 403 LEU A CA 1
ATOM 3230 C C . LEU A 1 403 ? -3.391 -10.603 12.361 1.00 67.69 403 LEU A C 1
ATOM 3232 O O . LEU A 1 403 ? -4.421 -10.761 11.710 1.00 67.69 403 LEU A O 1
ATOM 3236 N N . THR A 1 404 ? -2.271 -11.280 12.089 1.00 59.81 404 THR A N 1
ATOM 3237 C CA . THR A 1 404 ? -2.135 -12.203 10.943 1.00 59.81 404 THR A CA 1
ATOM 3238 C C . THR A 1 404 ? -3.085 -13.397 11.057 1.00 59.81 404 THR A C 1
ATOM 3240 O O . THR A 1 404 ? -3.754 -13.755 10.094 1.00 59.81 404 THR A O 1
ATOM 3243 N N . ASN A 1 405 ? -3.229 -13.948 12.266 1.00 58.81 405 ASN A N 1
ATOM 3244 C CA . ASN A 1 405 ? -4.103 -15.094 12.550 1.00 58.81 405 ASN A CA 1
ATOM 3245 C C . ASN A 1 405 ? -5.601 -14.750 12.470 1.00 58.81 405 ASN A C 1
ATOM 3247 O O . ASN A 1 405 ? -6.446 -15.632 12.585 1.00 58.81 405 ASN A O 1
ATOM 3251 N N . LEU A 1 406 ? -5.937 -13.468 12.306 1.00 62.09 406 LEU A N 1
ATOM 3252 C CA . LEU A 1 406 ? -7.305 -12.962 12.262 1.00 62.09 406 LEU A CA 1
ATOM 3253 C C . LEU A 1 406 ? -7.786 -12.647 10.836 1.00 62.09 406 LEU A C 1
ATOM 3255 O O . LEU A 1 406 ? -8.892 -12.136 10.680 1.00 62.09 406 LEU A O 1
ATOM 3259 N N . GLY A 1 407 ? -6.968 -12.901 9.805 1.00 52.09 407 GLY A N 1
ATOM 3260 C CA . GLY A 1 407 ? -7.317 -12.600 8.408 1.00 52.09 407 GLY A CA 1
ATOM 3261 C C . GLY A 1 407 ? -7.475 -11.103 8.114 1.00 52.09 407 GLY A C 1
ATOM 3262 O O . GLY A 1 407 ? -8.063 -10.719 7.106 1.00 52.09 407 GLY A O 1
ATOM 3263 N N . VAL A 1 408 ? -6.975 -10.236 9.000 1.00 51.09 408 VAL A N 1
ATOM 3264 C CA . VAL A 1 408 ? -7.089 -8.781 8.867 1.00 51.09 408 VAL A CA 1
ATOM 3265 C C . VAL A 1 408 ? -6.057 -8.316 7.836 1.00 51.09 408 VAL A C 1
ATOM 3267 O O . VAL A 1 408 ? -4.869 -8.564 8.049 1.00 51.09 408 VAL A O 1
ATOM 3270 N N . PRO A 1 409 ? -6.439 -7.625 6.741 1.00 50.16 409 PRO A N 1
ATOM 3271 C CA . PRO A 1 409 ? -5.471 -7.248 5.711 1.00 50.16 409 PRO A CA 1
ATOM 3272 C C . PRO A 1 409 ? -4.551 -6.108 6.191 1.00 50.16 409 PRO A C 1
ATOM 3274 O O . PRO A 1 409 ? -4.777 -4.956 5.885 1.00 50.16 409 PRO A O 1
ATOM 3277 N N . VAL A 1 410 ? -3.525 -6.342 6.999 1.00 50.94 410 VAL A N 1
ATOM 3278 C CA . VAL A 1 410 ? -2.721 -5.239 7.562 1.00 50.94 410 VAL A CA 1
ATOM 3279 C C . VAL A 1 410 ? -1.661 -4.765 6.565 1.00 50.94 410 VAL A C 1
ATOM 3281 O O . VAL A 1 410 ? -0.926 -5.583 6.015 1.00 50.94 410 VAL A O 1
ATOM 3284 N N . HIS A 1 411 ? -1.502 -3.446 6.383 1.00 52.66 411 HIS A N 1
ATOM 3285 C CA . HIS A 1 411 ? -0.279 -2.931 5.765 1.00 52.66 411 HIS A CA 1
ATOM 3286 C C . HIS A 1 411 ? 0.837 -2.975 6.802 1.00 52.66 411 HIS A C 1
ATOM 3288 O O . HIS A 1 411 ? 0.971 -2.087 7.649 1.00 52.66 411 HIS A O 1
ATOM 3294 N N . PHE A 1 412 ? 1.634 -4.033 6.746 1.00 51.59 412 PHE A N 1
ATOM 3295 C CA . PHE A 1 412 ? 3.000 -3.970 7.237 1.00 51.59 412 PHE A CA 1
ATOM 3296 C C . PHE A 1 412 ? 3.811 -3.211 6.174 1.00 51.59 412 PHE A C 1
ATOM 3298 O O . PHE A 1 412 ? 3.531 -3.363 4.991 1.00 51.59 412 PHE A O 1
ATOM 3305 N N . GLU A 1 413 ? 4.721 -2.331 6.596 1.00 54.41 413 GLU A N 1
ATOM 3306 C CA . GLU A 1 413 ? 5.621 -1.502 5.765 1.00 54.41 413 GLU A CA 1
ATOM 3307 C C . GLU A 1 413 ? 6.091 -2.164 4.445 1.00 54.41 413 GLU A C 1
ATOM 3309 O O . GLU A 1 413 ? 6.122 -3.391 4.373 1.00 54.41 413 GLU A O 1
ATOM 3314 N N . ASN A 1 414 ? 6.552 -1.369 3.452 1.00 62.22 414 ASN A N 1
ATOM 3315 C CA . ASN A 1 414 ? 7.241 -1.865 2.239 1.00 62.22 414 ASN A CA 1
ATOM 3316 C C . ASN A 1 414 ? 8.065 -3.118 2.572 1.00 62.22 414 ASN A C 1
ATOM 3318 O O . ASN A 1 414 ? 8.968 -3.064 3.415 1.00 62.22 414 ASN A O 1
ATOM 3322 N N . VAL A 1 415 ? 7.736 -4.248 1.952 1.00 70.94 415 VAL A N 1
ATOM 3323 C CA . VAL A 1 415 ? 8.335 -5.517 2.360 1.00 70.94 415 VAL A CA 1
ATOM 3324 C C . VAL A 1 415 ? 9.707 -5.619 1.713 1.00 70.94 415 VAL A C 1
ATOM 3326 O O . VAL A 1 415 ? 9.820 -5.668 0.492 1.00 70.94 415 VAL A O 1
ATOM 3329 N N . VAL A 1 416 ? 10.758 -5.630 2.535 1.00 79.75 416 VAL A N 1
ATOM 3330 C CA . VAL A 1 416 ? 12.143 -5.748 2.068 1.00 79.75 416 VAL A CA 1
ATOM 3331 C C . VAL A 1 416 ? 12.722 -7.086 2.512 1.00 79.75 416 VAL A C 1
ATOM 3333 O O . VAL A 1 416 ? 12.979 -7.296 3.699 1.00 79.75 416 VAL A O 1
ATOM 3336 N N . VAL A 1 417 ? 12.993 -7.971 1.555 1.00 78.56 417 VAL A N 1
ATOM 3337 C CA . VAL A 1 417 ? 13.836 -9.152 1.771 1.00 78.56 417 VAL A CA 1
ATOM 3338 C C . VAL A 1 417 ? 15.280 -8.680 1.723 1.00 78.56 417 VAL A C 1
ATOM 3340 O O . VAL A 1 417 ? 15.840 -8.439 0.655 1.00 78.56 417 VAL A O 1
ATOM 3343 N N . THR A 1 418 ? 15.863 -8.451 2.896 1.00 78.06 418 THR A N 1
ATOM 3344 C CA . THR A 1 418 ? 17.204 -7.860 3.010 1.00 78.06 418 THR A CA 1
ATOM 3345 C C . THR A 1 418 ? 18.292 -8.805 2.493 1.00 78.06 418 THR A C 1
ATOM 3347 O O . THR A 1 418 ? 18.087 -10.011 2.411 1.00 78.06 418 THR A O 1
ATOM 3350 N N . ALA A 1 419 ? 19.493 -8.283 2.227 1.00 73.19 419 ALA A N 1
ATOM 3351 C CA . ALA A 1 419 ? 20.632 -9.092 1.777 1.00 73.19 419 ALA A CA 1
ATOM 3352 C C . ALA A 1 419 ? 21.030 -10.225 2.752 1.00 73.19 419 ALA A C 1
ATOM 3354 O O . ALA A 1 419 ? 21.675 -11.183 2.343 1.00 73.19 419 ALA A O 1
ATOM 3355 N N . ARG A 1 420 ? 20.632 -10.135 4.032 1.00 73.88 420 ARG A N 1
ATOM 3356 C CA . ARG A 1 420 ? 20.864 -11.178 5.050 1.00 73.88 420 ARG A CA 1
ATOM 3357 C C . ARG A 1 420 ? 19.876 -12.346 4.958 1.00 73.88 420 ARG A C 1
ATOM 3359 O O . ARG A 1 420 ? 20.105 -13.387 5.558 1.00 73.88 420 ARG A O 1
ATOM 3366 N N . MET A 1 421 ? 18.766 -12.161 4.251 1.00 77.12 421 MET A N 1
ATOM 3367 C CA . MET A 1 421 ? 17.704 -13.149 4.091 1.00 77.12 421 MET A CA 1
ATOM 3368 C C . MET A 1 421 ? 17.951 -13.923 2.795 1.00 77.12 421 MET A C 1
ATOM 3370 O O . MET A 1 421 ? 17.471 -13.537 1.731 1.00 77.12 421 MET A O 1
ATOM 3374 N N . VAL A 1 422 ? 18.759 -14.978 2.881 1.00 81.19 422 VAL A N 1
ATOM 3375 C CA . VAL A 1 422 ? 19.130 -15.823 1.736 1.00 81.19 422 VAL A CA 1
ATOM 3376 C C . VAL A 1 422 ? 18.161 -16.993 1.570 1.00 81.19 422 VAL A C 1
ATOM 3378 O O . VAL A 1 422 ? 17.640 -17.507 2.556 1.00 81.19 422 VAL A O 1
ATOM 3381 N N . ASN A 1 423 ? 17.929 -17.413 0.325 1.00 84.31 423 ASN A N 1
ATOM 3382 C CA . ASN A 1 423 ? 17.094 -18.561 -0.051 1.00 84.31 423 ASN A CA 1
ATOM 3383 C C . ASN A 1 423 ? 15.660 -18.514 0.512 1.00 84.31 423 ASN A C 1
ATOM 3385 O O . ASN A 1 423 ? 15.051 -19.544 0.795 1.00 84.31 423 ASN A O 1
ATOM 3389 N N . VAL A 1 424 ? 15.108 -17.310 0.686 1.00 85.62 424 VAL A N 1
ATOM 3390 C CA . VAL A 1 424 ? 13.726 -17.140 1.141 1.00 85.62 424 VAL A CA 1
ATOM 3391 C C . VAL A 1 424 ? 12.774 -17.467 -0.000 1.00 85.62 424 VAL A C 1
ATOM 3393 O O . VAL A 1 424 ? 12.828 -16.832 -1.051 1.00 85.62 424 VAL A O 1
ATOM 3396 N N . THR A 1 425 ? 11.869 -18.412 0.240 1.00 86.06 425 THR A N 1
ATOM 3397 C CA . THR A 1 425 ? 10.744 -18.694 -0.652 1.00 86.06 425 THR A CA 1
ATOM 3398 C C . THR A 1 425 ? 9.462 -18.150 -0.042 1.00 86.06 425 THR A C 1
ATOM 3400 O O . THR A 1 425 ? 9.173 -18.407 1.126 1.00 86.06 425 THR A O 1
ATOM 3403 N N . ILE A 1 426 ? 8.688 -17.415 -0.834 1.00 84.69 426 ILE A N 1
ATOM 3404 C CA . ILE A 1 426 ? 7.312 -17.050 -0.511 1.00 84.69 426 ILE A CA 1
ATOM 3405 C C . ILE A 1 426 ? 6.369 -17.719 -1.507 1.00 84.69 426 ILE A C 1
ATOM 3407 O O . ILE A 1 426 ? 6.650 -17.773 -2.704 1.00 84.69 426 ILE A O 1
ATOM 3411 N N . TYR A 1 427 ? 5.246 -18.220 -1.015 1.00 81.19 427 TYR A N 1
ATOM 3412 C CA . TYR A 1 427 ? 4.185 -18.769 -1.846 1.00 81.19 427 TYR A CA 1
ATOM 3413 C C . TYR A 1 427 ? 2.845 -18.200 -1.379 1.00 81.19 427 TYR A C 1
ATOM 3415 O O . TYR A 1 427 ? 2.649 -17.986 -0.183 1.00 81.19 427 TYR A O 1
ATOM 3423 N N . GLY A 1 428 ? 1.973 -17.881 -2.329 1.00 72.38 428 GLY A N 1
ATOM 3424 C CA . GLY A 1 428 ? 0.601 -17.455 -2.072 1.00 72.38 428 GLY A CA 1
ATOM 3425 C C . GLY A 1 428 ? -0.414 -18.504 -2.518 1.00 72.38 428 GLY A C 1
ATOM 3426 O O . GLY A 1 428 ? -0.069 -19.486 -3.172 1.00 72.38 428 GLY A O 1
ATOM 3427 N N . ASP A 1 429 ? -1.683 -18.256 -2.207 1.00 67.12 429 ASP A N 1
ATOM 3428 C CA . ASP A 1 429 ? -2.809 -19.129 -2.574 1.00 67.12 429 ASP A CA 1
ATOM 3429 C C . ASP A 1 429 ? -3.308 -18.885 -4.016 1.00 67.12 429 ASP A C 1
ATOM 3431 O O . ASP A 1 429 ? -4.291 -19.481 -4.466 1.00 67.12 429 ASP A O 1
ATOM 3435 N N . GLY A 1 430 ? -2.665 -17.962 -4.736 1.00 62.97 430 GLY A N 1
ATOM 3436 C CA . GLY A 1 430 ? -3.034 -17.490 -6.069 1.00 62.97 430 GLY A CA 1
ATOM 3437 C C . GLY A 1 430 ? -2.576 -16.046 -6.272 1.00 62.97 430 GLY A C 1
ATOM 3438 O O . GLY A 1 430 ? -2.672 -15.230 -5.353 1.00 62.97 430 GLY A O 1
ATOM 3439 N N . TYR A 1 431 ? -2.086 -15.701 -7.470 1.00 72.25 431 TYR A N 1
ATOM 3440 C CA . TYR A 1 431 ? -1.541 -14.359 -7.734 1.00 72.25 431 TYR A CA 1
ATOM 3441 C C . TYR A 1 431 ? -2.582 -13.234 -7.629 1.00 72.25 431 TYR A C 1
ATOM 3443 O O . TYR A 1 431 ? -2.221 -12.067 -7.494 1.00 72.25 431 TYR A O 1
ATOM 3451 N N . ASP A 1 432 ? -3.860 -13.587 -7.715 1.00 74.81 432 ASP A N 1
ATOM 3452 C CA . ASP A 1 432 ? -5.039 -12.735 -7.585 1.00 74.81 432 ASP A CA 1
ATOM 3453 C C . ASP A 1 432 ? -5.669 -12.787 -6.180 1.00 74.81 432 ASP A C 1
ATOM 3455 O O . ASP A 1 432 ? -6.508 -11.950 -5.851 1.00 74.81 432 ASP A O 1
ATOM 3459 N N . LYS A 1 433 ? -5.240 -13.730 -5.332 1.00 70.38 433 LYS A N 1
ATOM 3460 C CA . LYS A 1 433 ? -5.728 -13.917 -3.955 1.00 70.38 433 LYS A CA 1
ATOM 3461 C C . LYS A 1 433 ? -4.755 -13.369 -2.918 1.00 70.38 433 LYS A C 1
ATOM 3463 O O . LYS A 1 433 ? -5.153 -12.674 -1.986 1.00 70.38 433 LYS A O 1
ATOM 3468 N N . SER A 1 434 ? -3.469 -13.657 -3.087 1.00 80.12 434 SER A N 1
ATOM 3469 C CA . SER A 1 434 ? -2.397 -13.187 -2.215 1.00 80.12 434 SER A CA 1
ATOM 3470 C C . SER A 1 434 ? -1.696 -12.011 -2.885 1.00 80.12 434 SER A C 1
ATOM 3472 O O . SER A 1 434 ? -0.825 -12.206 -3.727 1.00 80.12 434 SER A O 1
ATOM 3474 N N . ILE A 1 435 ? -2.078 -10.780 -2.535 1.00 82.75 435 ILE A N 1
ATOM 3475 C CA . ILE A 1 435 ? -1.532 -9.566 -3.160 1.00 82.75 435 ILE A CA 1
ATOM 3476 C C . ILE A 1 435 ? -0.862 -8.678 -2.112 1.00 82.75 435 ILE A C 1
ATOM 3478 O O . ILE A 1 435 ? -1.491 -8.232 -1.152 1.00 82.75 435 ILE A O 1
ATOM 3482 N N . VAL A 1 436 ? 0.412 -8.358 -2.336 1.00 87.25 436 VAL A N 1
ATOM 3483 C CA . VAL A 1 436 ? 1.129 -7.305 -1.614 1.00 87.25 436 VAL A CA 1
ATOM 3484 C C . VAL A 1 436 ? 0.959 -5.999 -2.382 1.00 87.25 436 VAL A C 1
ATOM 3486 O O . VAL A 1 436 ? 1.385 -5.895 -3.533 1.00 87.25 436 VAL A O 1
ATOM 3489 N N . THR A 1 437 ? 0.324 -5.005 -1.756 1.00 83.75 437 THR A N 1
ATOM 3490 C CA . THR A 1 437 ? -0.044 -3.744 -2.417 1.00 83.75 437 THR A CA 1
ATOM 3491 C C . THR A 1 437 ? 0.525 -2.511 -1.713 1.00 83.75 437 THR A C 1
ATOM 3493 O O . THR A 1 437 ? 0.541 -2.434 -0.482 1.00 83.75 437 THR A O 1
ATOM 3496 N N . GLY A 1 438 ? 0.947 -1.526 -2.505 1.00 83.31 438 GLY A N 1
ATOM 3497 C CA . GLY A 1 438 ? 1.423 -0.209 -2.072 1.00 83.31 438 GLY A CA 1
ATOM 3498 C C . GLY A 1 438 ? 1.076 0.872 -3.100 1.00 83.31 438 GLY A C 1
ATOM 3499 O O . GLY A 1 438 ? 0.469 0.579 -4.123 1.00 83.31 438 GLY A O 1
ATOM 3500 N N . ASN A 1 439 ? 1.400 2.137 -2.824 1.00 87.12 439 ASN A N 1
ATOM 3501 C CA . ASN A 1 439 ? 1.039 3.276 -3.690 1.00 87.12 439 ASN A CA 1
ATOM 3502 C C . ASN A 1 439 ? 2.079 4.416 -3.701 1.00 87.12 439 ASN A C 1
ATOM 3504 O O . ASN A 1 439 ? 1.782 5.532 -4.136 1.00 87.12 439 ASN A O 1
ATOM 3508 N N . LYS A 1 440 ? 3.292 4.160 -3.196 1.00 85.38 440 LYS A N 1
ATOM 3509 C CA . LYS A 1 440 ? 4.376 5.152 -3.186 1.00 85.38 440 LYS A CA 1
ATOM 3510 C C . LYS A 1 440 ? 4.847 5.423 -4.611 1.00 85.38 440 LYS A C 1
ATOM 3512 O O . LYS A 1 440 ? 4.883 4.508 -5.432 1.00 85.38 440 LYS A O 1
ATOM 3517 N N . ASN A 1 441 ? 5.194 6.676 -4.885 1.00 93.25 441 ASN A N 1
ATOM 3518 C CA . ASN A 1 441 ? 5.508 7.162 -6.226 1.00 93.25 441 ASN A CA 1
ATOM 3519 C C . ASN A 1 441 ? 6.389 8.419 -6.187 1.00 93.25 441 ASN A C 1
ATOM 3521 O O . ASN A 1 441 ? 6.414 9.129 -5.178 1.00 93.25 441 ASN A O 1
ATOM 3525 N N . CYS A 1 442 ? 7.094 8.694 -7.282 1.00 87.31 442 CYS A N 1
ATOM 3526 C CA . CYS A 1 442 ? 8.021 9.822 -7.358 1.00 87.31 442 CYS A CA 1
ATOM 3527 C C . CYS A 1 442 ? 7.331 11.188 -7.310 1.00 87.31 442 CYS A C 1
ATOM 3529 O O . CYS A 1 442 ? 7.866 12.115 -6.700 1.00 87.31 442 CYS A O 1
ATOM 3531 N N . LYS A 1 443 ? 6.122 11.310 -7.871 1.00 85.69 443 LYS A N 1
ATOM 3532 C CA . LYS A 1 443 ? 5.377 12.575 -7.877 1.00 85.69 443 LYS A CA 1
ATOM 3533 C C . LYS A 1 443 ? 5.014 13.073 -6.479 1.00 85.69 443 LYS A C 1
ATOM 3535 O O . LYS A 1 443 ? 4.979 14.275 -6.241 1.00 85.69 443 LYS A O 1
ATOM 3540 N N . ASP A 1 444 ? 4.786 12.153 -5.548 1.00 79.00 444 ASP A N 1
ATOM 3541 C CA . ASP A 1 444 ? 4.510 12.456 -4.143 1.00 79.00 444 ASP A CA 1
ATOM 3542 C C . ASP A 1 444 ? 5.797 12.628 -3.305 1.00 79.00 444 ASP A C 1
ATOM 3544 O O . ASP A 1 444 ? 5.747 12.613 -2.076 1.00 79.00 444 ASP A O 1
ATOM 3548 N N . GLY A 1 445 ? 6.957 12.799 -3.952 1.00 78.00 445 GLY A N 1
ATOM 3549 C CA . GLY A 1 445 ? 8.232 13.144 -3.313 1.00 78.00 445 GLY A CA 1
ATOM 3550 C C . GLY A 1 445 ? 9.093 11.955 -2.874 1.00 78.00 445 GLY A C 1
ATOM 3551 O O . GLY A 1 445 ? 10.146 12.156 -2.264 1.00 78.00 445 GLY A O 1
ATOM 3552 N N . PHE A 1 446 ? 8.693 10.714 -3.173 1.00 77.88 446 PHE A N 1
ATOM 3553 C CA . PHE A 1 446 ? 9.523 9.541 -2.886 1.00 77.88 446 PHE A CA 1
ATOM 3554 C C . PHE A 1 446 ? 10.635 9.386 -3.928 1.00 77.88 446 PHE A C 1
ATOM 3556 O O . PHE A 1 446 ? 10.449 9.644 -5.110 1.00 77.88 446 PHE A O 1
ATOM 3563 N N . LYS A 1 447 ? 11.808 8.900 -3.517 1.00 85.06 447 LYS A N 1
ATOM 3564 C CA . LYS A 1 447 ? 12.827 8.465 -4.482 1.00 85.06 447 LYS A CA 1
ATOM 3565 C C . LYS A 1 447 ? 12.415 7.126 -5.081 1.00 85.06 447 LYS A C 1
ATOM 3567 O O . LYS A 1 447 ? 11.831 6.307 -4.377 1.00 85.06 447 LYS A O 1
ATOM 3572 N N . LEU A 1 448 ? 12.808 6.855 -6.327 1.00 89.12 448 LEU A N 1
ATOM 3573 C CA . LEU A 1 448 ? 12.439 5.628 -7.043 1.00 89.12 448 LEU A CA 1
ATOM 3574 C C . LEU A 1 448 ? 12.598 4.331 -6.212 1.00 89.12 448 LEU A C 1
ATOM 3576 O O . LEU A 1 448 ? 11.630 3.574 -6.144 1.00 89.12 448 LEU A O 1
ATOM 3580 N N . PRO A 1 449 ? 13.718 4.070 -5.496 1.00 85.62 449 PRO A N 1
ATOM 3581 C CA . PRO A 1 449 ? 13.839 2.866 -4.661 1.00 85.62 449 PRO A CA 1
ATOM 3582 C C . PRO A 1 449 ? 12.821 2.789 -3.521 1.00 85.62 449 PRO A C 1
ATOM 3584 O O . PRO A 1 449 ? 12.388 1.703 -3.151 1.00 85.62 449 PRO A O 1
ATOM 3587 N N . ASP A 1 450 ? 12.417 3.933 -2.970 1.00 84.56 450 ASP A N 1
ATOM 3588 C CA . ASP A 1 450 ? 11.444 4.003 -1.881 1.00 84.56 450 ASP A CA 1
ATOM 3589 C C . ASP A 1 450 ? 10.000 3.798 -2.369 1.00 84.56 450 ASP A C 1
ATOM 3591 O O . ASP A 1 450 ? 9.111 3.536 -1.552 1.00 84.56 450 ASP A O 1
ATOM 3595 N N . THR A 1 451 ? 9.767 3.870 -3.687 1.00 92.31 451 THR A N 1
ATOM 3596 C CA . THR A 1 451 ? 8.453 3.601 -4.293 1.00 92.31 451 THR A CA 1
ATOM 3597 C C . THR A 1 451 ? 8.097 2.115 -4.331 1.00 92.31 451 THR A C 1
ATOM 3599 O O . THR A 1 451 ? 6.917 1.783 -4.415 1.00 92.31 451 THR A O 1
ATOM 3602 N N . ALA A 1 452 ? 9.092 1.223 -4.223 1.00 95.38 452 ALA A N 1
ATOM 3603 C CA . ALA A 1 452 ? 8.896 -0.217 -4.324 1.00 95.38 452 ALA A CA 1
ATOM 3604 C C . ALA A 1 452 ? 7.955 -0.745 -3.232 1.00 95.38 452 ALA A C 1
ATOM 3606 O O . ALA A 1 452 ? 8.244 -0.651 -2.035 1.00 95.38 452 ALA A O 1
ATOM 3607 N N . THR A 1 453 ? 6.844 -1.346 -3.660 1.00 94.69 453 THR A N 1
ATOM 3608 C CA . THR A 1 453 ? 5.904 -2.034 -2.762 1.00 94.69 453 THR A CA 1
ATOM 3609 C C . THR A 1 453 ? 6.562 -3.258 -2.116 1.00 94.69 453 THR A C 1
ATOM 3611 O O . THR A 1 453 ? 6.442 -3.471 -0.906 1.00 94.69 453 THR A O 1
ATOM 3614 N N . PHE A 1 454 ? 7.317 -4.022 -2.910 1.00 95.56 454 PHE A N 1
ATOM 3615 C CA . PHE A 1 454 ? 8.123 -5.151 -2.455 1.00 95.56 454 PHE A CA 1
ATOM 3616 C C . PHE A 1 454 ? 9.540 -5.045 -3.028 1.00 95.56 454 PHE A C 1
ATOM 3618 O O . PHE A 1 454 ? 9.708 -4.825 -4.227 1.00 95.56 454 PHE A O 1
ATOM 3625 N N . ALA A 1 455 ? 10.563 -5.209 -2.190 1.00 95.50 455 ALA A N 1
ATOM 3626 C CA . ALA A 1 455 ? 11.964 -5.147 -2.596 1.00 95.50 455 ALA A CA 1
ATOM 3627 C C . ALA A 1 455 ? 12.719 -6.422 -2.200 1.00 95.50 455 ALA A C 1
ATOM 3629 O O . ALA A 1 455 ? 12.737 -6.828 -1.038 1.00 95.50 455 ALA A O 1
ATOM 3630 N N . VAL A 1 456 ? 13.390 -7.034 -3.171 1.00 95.94 456 VAL A N 1
ATOM 3631 C CA . VAL A 1 456 ? 14.177 -8.258 -3.006 1.00 95.94 456 VAL A CA 1
ATOM 3632 C C . VAL A 1 456 ? 15.656 -7.929 -3.151 1.00 95.94 456 VAL A C 1
ATOM 3634 O O . VAL A 1 456 ? 16.108 -7.579 -4.238 1.00 95.94 456 VAL A O 1
ATOM 3637 N N . LEU A 1 457 ? 16.413 -8.047 -2.062 1.00 91.25 457 LEU A N 1
ATOM 3638 C CA . LEU A 1 457 ? 17.866 -7.831 -2.024 1.00 91.25 457 LEU A CA 1
ATOM 3639 C C . LEU A 1 457 ? 18.645 -9.124 -1.701 1.00 91.25 457 LEU A C 1
ATOM 3641 O O . LEU A 1 457 ? 19.857 -9.178 -1.891 1.00 91.25 457 LEU A O 1
ATOM 3645 N N . GLY A 1 458 ? 17.969 -10.145 -1.166 1.00 80.56 458 GLY A N 1
ATOM 3646 C CA . GLY A 1 458 ? 18.564 -11.417 -0.746 1.00 80.56 458 GLY A CA 1
ATOM 3647 C C . GLY A 1 458 ? 18.843 -12.383 -1.900 1.00 80.56 458 GLY A C 1
ATOM 3648 O O . GLY A 1 458 ? 18.042 -12.508 -2.824 1.00 80.56 458 GLY A O 1
ATOM 3649 N N . PHE A 1 459 ? 19.977 -13.086 -1.842 1.00 89.00 459 PHE A N 1
ATOM 3650 C CA . PHE A 1 459 ? 20.337 -14.142 -2.798 1.00 89.00 459 PHE A CA 1
ATOM 3651 C C . PHE A 1 459 ? 19.337 -15.306 -2.758 1.00 89.00 459 PHE A C 1
ATOM 3653 O O . PHE A 1 459 ? 18.893 -15.690 -1.679 1.00 89.00 459 PHE A O 1
ATOM 3660 N N . GLY A 1 460 ? 19.033 -15.898 -3.917 1.00 85.12 460 GLY A N 1
ATOM 3661 C CA . GLY A 1 460 ? 18.253 -17.139 -3.995 1.00 85.12 460 GLY A CA 1
ATOM 3662 C C . GLY A 1 460 ? 16.768 -16.985 -3.658 1.00 85.12 460 GLY A C 1
ATOM 3663 O O . GLY A 1 460 ? 16.111 -17.969 -3.335 1.00 85.12 460 GLY A O 1
ATOM 3664 N N . PHE A 1 461 ? 16.240 -15.759 -3.673 1.00 96.00 461 PHE A N 1
ATOM 3665 C CA . PHE A 1 461 ? 14.833 -15.511 -3.371 1.00 96.00 461 PHE A CA 1
ATOM 3666 C C . PHE A 1 461 ? 13.903 -16.172 -4.394 1.00 96.00 461 PHE A C 1
ATOM 3668 O O . PHE A 1 461 ? 14.140 -16.086 -5.600 1.00 96.00 461 PHE A O 1
ATOM 3675 N N . MET A 1 462 ? 12.802 -16.748 -3.922 1.00 93.88 462 MET A N 1
ATOM 3676 C CA . MET A 1 462 ? 11.757 -17.302 -4.772 1.00 93.88 462 MET A CA 1
ATOM 3677 C C . MET A 1 462 ? 10.377 -16.781 -4.372 1.00 93.88 462 MET A C 1
ATOM 3679 O O . MET A 1 462 ? 10.058 -16.696 -3.190 1.00 93.88 462 MET A O 1
ATOM 3683 N N . ALA A 1 463 ? 9.539 -16.473 -5.359 1.00 95.00 463 ALA A N 1
ATOM 3684 C CA . ALA A 1 463 ? 8.123 -16.188 -5.162 1.00 95.00 463 ALA A CA 1
ATOM 3685 C C . ALA A 1 463 ? 7.256 -17.056 -6.079 1.00 95.00 463 ALA A C 1
ATOM 3687 O O . ALA A 1 463 ? 7.579 -17.214 -7.260 1.00 95.00 463 ALA A O 1
ATOM 3688 N N . GLN A 1 464 ? 6.154 -17.585 -5.547 1.00 88.19 464 GLN A N 1
ATOM 3689 C CA . GLN A 1 464 ? 5.178 -18.364 -6.307 1.00 88.19 464 GLN A CA 1
ATOM 3690 C C . GLN A 1 464 ? 3.740 -17.932 -6.004 1.00 88.19 464 GLN A C 1
ATOM 3692 O O . GLN A 1 464 ? 3.417 -17.676 -4.847 1.00 88.19 464 GLN A O 1
ATOM 3697 N N . TYR A 1 465 ? 2.871 -17.883 -7.019 1.00 82.56 465 TYR A N 1
ATOM 3698 C CA . TYR A 1 465 ? 1.418 -17.682 -6.847 1.00 82.56 465 TYR A CA 1
ATOM 3699 C C . TYR A 1 465 ? 1.044 -16.463 -5.987 1.00 82.56 465 TYR A C 1
ATOM 3701 O O . TYR A 1 465 ? 0.146 -16.521 -5.150 1.00 82.56 465 TYR A O 1
ATOM 3709 N N . ILE A 1 466 ? 1.752 -15.350 -6.173 1.00 91.62 466 ILE A N 1
ATOM 3710 C CA . ILE A 1 466 ? 1.562 -14.121 -5.397 1.00 91.62 466 ILE A CA 1
ATOM 3711 C C . ILE A 1 466 ? 1.607 -12.894 -6.314 1.00 91.62 466 ILE A C 1
ATOM 3713 O O . ILE A 1 466 ? 2.336 -12.869 -7.311 1.00 91.62 466 ILE A O 1
ATOM 3717 N N . GLY A 1 467 ? 0.813 -11.878 -5.988 1.00 95.56 467 GLY A N 1
ATOM 3718 C CA . GLY A 1 467 ? 0.779 -10.595 -6.677 1.00 95.56 467 GLY A CA 1
ATOM 3719 C C . GLY A 1 467 ? 1.551 -9.495 -5.951 1.00 95.56 467 GLY A C 1
ATOM 3720 O O . GLY A 1 467 ? 1.489 -9.367 -4.730 1.00 95.56 467 GLY A O 1
ATOM 3721 N N . PHE A 1 468 ? 2.238 -8.655 -6.719 1.00 97.94 468 PHE A N 1
ATOM 3722 C CA . PHE A 1 468 ? 2.877 -7.419 -6.278 1.00 97.94 468 PHE A CA 1
ATOM 3723 C C . PHE A 1 468 ? 2.257 -6.260 -7.052 1.00 97.94 468 PHE A C 1
ATOM 3725 O O . PHE A 1 468 ? 2.340 -6.217 -8.282 1.00 97.94 468 PHE A O 1
ATOM 3732 N N . LYS A 1 469 ? 1.624 -5.324 -6.343 1.00 96.81 469 LYS A N 1
ATOM 3733 C CA . LYS A 1 469 ? 0.824 -4.262 -6.957 1.00 96.81 469 LYS A CA 1
ATOM 3734 C C . LYS A 1 469 ? 1.216 -2.881 -6.448 1.00 96.81 469 LYS A C 1
ATOM 3736 O O . LYS A 1 469 ? 1.263 -2.661 -5.241 1.00 96.81 469 LYS A O 1
ATOM 3741 N N . ASN A 1 470 ? 1.426 -1.935 -7.362 1.00 95.94 470 ASN A N 1
ATOM 3742 C CA . ASN A 1 470 ? 1.496 -0.514 -7.029 1.00 95.94 470 ASN A CA 1
ATOM 3743 C C . ASN A 1 470 ? 0.283 0.233 -7.607 1.00 95.94 470 ASN A C 1
ATOM 3745 O O . ASN A 1 470 ? 0.074 0.273 -8.819 1.00 95.94 470 ASN A O 1
ATOM 3749 N N . THR A 1 471 ? -0.535 0.823 -6.735 1.00 94.88 471 THR A N 1
ATOM 3750 C CA . THR A 1 471 ? -1.814 1.461 -7.081 1.00 94.88 471 THR A CA 1
ATOM 3751 C C . THR A 1 471 ? -1.727 2.980 -7.230 1.00 94.88 471 THR A C 1
ATOM 3753 O O . THR A 1 471 ? -2.763 3.639 -7.206 1.00 94.88 471 THR A O 1
ATOM 3756 N N . ALA A 1 472 ? -0.529 3.563 -7.361 1.00 89.75 472 ALA A N 1
ATOM 3757 C CA . ALA A 1 472 ? -0.365 5.016 -7.467 1.00 89.75 472 ALA A CA 1
ATOM 3758 C C . ALA A 1 472 ? -1.141 5.631 -8.651 1.00 89.75 472 ALA A C 1
ATOM 3760 O O . ALA A 1 472 ? -1.697 6.723 -8.539 1.00 89.75 472 ALA A O 1
ATOM 3761 N N . GLY A 1 473 ? -1.232 4.911 -9.771 1.00 91.94 473 GLY A N 1
ATOM 3762 C CA . GLY A 1 473 ? -1.911 5.382 -10.977 1.00 91.94 473 GLY A CA 1
ATOM 3763 C C . GLY A 1 473 ? -0.985 6.130 -11.946 1.00 91.94 473 GLY A C 1
ATOM 3764 O O . GLY A 1 473 ? 0.126 6.512 -11.587 1.00 91.94 473 GLY A O 1
ATOM 3765 N N . PRO A 1 474 ? -1.432 6.380 -13.187 1.00 94.50 474 PRO A N 1
ATOM 3766 C CA . PRO A 1 474 ? -0.561 6.870 -14.257 1.00 94.50 474 PRO A CA 1
ATOM 3767 C C . PRO A 1 474 ? -0.212 8.361 -14.136 1.00 94.50 474 PRO A C 1
ATOM 3769 O O . PRO A 1 474 ? 0.756 8.821 -14.730 1.00 94.50 474 PRO A O 1
ATOM 3772 N N . ILE A 1 475 ? -0.978 9.131 -13.352 1.00 94.12 475 ILE A N 1
ATOM 3773 C CA . ILE A 1 475 ? -0.712 10.558 -13.080 1.00 94.12 475 ILE A CA 1
ATOM 3774 C C . ILE A 1 475 ? 0.459 10.730 -12.107 1.00 94.12 475 ILE A C 1
ATOM 3776 O O . ILE A 1 475 ? 1.007 11.828 -12.017 1.00 94.12 475 ILE A O 1
ATOM 3780 N N . LYS A 1 476 ? 0.817 9.674 -11.368 1.00 92.81 476 LYS A N 1
ATOM 3781 C CA . LYS A 1 476 ? 1.794 9.684 -10.275 1.00 92.81 476 LYS A CA 1
ATOM 3782 C C . LYS A 1 476 ? 3.231 9.373 -10.703 1.00 92.81 476 LYS A C 1
ATOM 3784 O O . LYS A 1 476 ? 4.098 9.275 -9.841 1.00 92.81 476 LYS A O 1
ATOM 3789 N N . GLU A 1 477 ? 3.482 9.308 -12.009 1.00 94.00 477 GLU A N 1
ATOM 3790 C CA . GLU A 1 477 ? 4.811 9.048 -12.580 1.00 94.00 477 GLU A CA 1
ATOM 3791 C C . GLU A 1 477 ? 5.370 7.698 -12.091 1.00 94.00 477 GLU A C 1
ATOM 3793 O O . GLU A 1 477 ? 4.609 6.733 -11.987 1.00 94.00 477 GLU A O 1
ATOM 3798 N N . GLN A 1 478 ? 6.677 7.590 -11.831 1.00 98.06 478 GLN A N 1
ATOM 3799 C CA . GLN A 1 478 ? 7.322 6.318 -11.502 1.00 98.06 478 GLN A CA 1
ATOM 3800 C C . GLN A 1 478 ? 6.813 5.744 -10.173 1.00 98.06 478 GLN A C 1
ATOM 3802 O O . GLN A 1 478 ? 6.848 6.417 -9.135 1.00 98.06 478 GLN A O 1
ATOM 3807 N N . ALA A 1 479 ? 6.376 4.481 -10.191 1.00 97.62 479 ALA A N 1
ATOM 3808 C CA . ALA A 1 479 ? 5.825 3.805 -9.022 1.00 97.62 479 ALA A CA 1
ATOM 3809 C C . ALA A 1 479 ? 6.047 2.282 -9.088 1.00 97.62 479 ALA A C 1
ATOM 3811 O O . ALA A 1 479 ? 5.310 1.547 -9.747 1.00 97.62 479 ALA A O 1
ATOM 3812 N N . VAL A 1 480 ? 7.052 1.792 -8.357 1.00 98.62 480 VAL A N 1
ATOM 3813 C CA . VAL A 1 480 ? 7.506 0.398 -8.462 1.00 98.62 480 VAL A CA 1
ATOM 3814 C C . VAL A 1 480 ? 6.605 -0.562 -7.676 1.00 98.62 480 VAL A C 1
ATOM 3816 O O . VAL A 1 480 ? 6.353 -0.385 -6.480 1.00 98.62 480 VAL A O 1
ATOM 3819 N N . ALA A 1 481 ? 6.136 -1.627 -8.328 1.00 98.25 481 ALA A N 1
ATOM 3820 C CA . ALA A 1 481 ? 5.426 -2.725 -7.668 1.00 98.25 481 ALA A CA 1
ATOM 3821 C C . ALA A 1 481 ? 6.413 -3.737 -7.076 1.00 98.25 481 ALA A C 1
ATOM 3823 O O . ALA A 1 481 ? 6.305 -4.110 -5.907 1.00 98.25 481 ALA A O 1
ATOM 3824 N N . LEU A 1 482 ? 7.427 -4.123 -7.852 1.00 98.56 482 LEU A N 1
ATOM 3825 C CA . LEU A 1 482 ? 8.451 -5.070 -7.423 1.00 98.56 482 LEU A CA 1
ATOM 3826 C C . LEU A 1 482 ? 9.844 -4.593 -7.838 1.00 98.56 482 LEU A C 1
ATOM 3828 O O . LEU A 1 482 ? 10.112 -4.389 -9.020 1.00 98.56 482 LEU A O 1
ATOM 3832 N N . GLN A 1 483 ? 10.746 -4.474 -6.866 1.00 98.38 483 GLN A N 1
ATOM 3833 C CA . GLN A 1 483 ? 12.170 -4.246 -7.094 1.00 98.38 483 GLN A CA 1
ATOM 3834 C C . GLN A 1 483 ? 12.965 -5.521 -6.823 1.00 98.38 483 GLN A C 1
ATOM 3836 O O . GLN A 1 483 ? 12.829 -6.124 -5.760 1.00 98.38 483 GLN A O 1
ATOM 3841 N N . VAL A 1 484 ? 13.852 -5.897 -7.746 1.00 98.31 484 VAL A N 1
ATOM 3842 C CA . VAL A 1 484 ? 14.714 -7.076 -7.610 1.00 98.31 484 VAL A CA 1
ATOM 3843 C C . VAL A 1 484 ? 16.181 -6.695 -7.821 1.00 98.31 484 VAL A C 1
ATOM 3845 O O . VAL A 1 484 ? 16.653 -6.491 -8.940 1.00 98.31 484 VAL A O 1
ATOM 3848 N N . ASN A 1 485 ? 16.915 -6.636 -6.712 1.00 95.81 485 ASN A N 1
ATOM 3849 C CA . ASN A 1 485 ? 18.367 -6.484 -6.625 1.00 95.81 485 ASN A CA 1
ATOM 3850 C C . ASN A 1 485 ? 18.992 -7.775 -6.071 1.00 95.81 485 ASN A C 1
ATOM 3852 O O . ASN A 1 485 ? 19.732 -7.743 -5.089 1.00 95.81 485 ASN A O 1
ATOM 3856 N N . ALA A 1 486 ? 18.657 -8.918 -6.661 1.00 92.88 486 ALA A N 1
ATOM 3857 C CA . ALA A 1 486 ? 19.025 -10.222 -6.132 1.00 92.88 486 ALA A CA 1
ATOM 3858 C C . ALA A 1 486 ? 19.572 -11.140 -7.221 1.00 92.88 486 ALA A C 1
ATOM 3860 O O . ALA A 1 486 ? 19.043 -11.229 -8.329 1.00 92.88 486 ALA A O 1
ATOM 3861 N N . LYS A 1 487 ? 20.641 -11.860 -6.877 1.00 92.94 487 LYS A N 1
ATOM 3862 C CA . LYS A 1 487 ? 21.190 -12.923 -7.714 1.00 92.94 487 LYS A CA 1
ATOM 3863 C C . LYS A 1 487 ? 20.438 -14.225 -7.443 1.00 92.94 487 LYS A C 1
ATOM 3865 O O . LYS A 1 487 ? 20.183 -14.560 -6.288 1.00 92.94 487 LYS A O 1
ATOM 3870 N N . ASN A 1 488 ? 20.156 -14.955 -8.517 1.00 93.94 488 ASN A N 1
ATOM 3871 C CA . ASN A 1 488 ? 19.421 -16.215 -8.529 1.00 93.94 488 ASN A CA 1
ATOM 3872 C C . ASN A 1 488 ? 17.985 -16.067 -7.996 1.00 93.94 488 ASN A C 1
ATOM 3874 O O . ASN A 1 488 ? 17.520 -16.905 -7.232 1.00 93.94 488 ASN A O 1
ATOM 3878 N N . ALA A 1 489 ? 17.297 -14.986 -8.376 1.00 97.44 489 ALA A N 1
ATOM 3879 C CA . ALA A 1 489 ? 15.905 -14.767 -7.992 1.00 97.44 489 ALA A CA 1
ATOM 3880 C C . ALA A 1 489 ? 14.939 -15.463 -8.967 1.00 97.44 489 ALA A C 1
ATOM 3882 O O . ALA A 1 489 ? 15.138 -15.393 -10.184 1.00 97.44 489 ALA A O 1
ATOM 3883 N N . VAL A 1 490 ? 13.890 -16.104 -8.447 1.00 97.31 490 VAL A N 1
ATOM 3884 C CA . VAL A 1 490 ? 12.899 -16.852 -9.237 1.00 97.31 490 VAL A CA 1
ATOM 3885 C C . VAL A 1 490 ? 11.476 -16.386 -8.932 1.00 97.31 490 VAL A C 1
ATOM 3887 O O . VAL A 1 490 ? 11.090 -16.265 -7.775 1.00 97.31 490 VAL A O 1
ATOM 3890 N N . PHE A 1 491 ? 10.671 -16.170 -9.969 1.00 98.38 491 PHE A N 1
ATOM 3891 C CA . PHE A 1 491 ? 9.260 -15.803 -9.849 1.00 98.38 491 PHE A CA 1
ATOM 3892 C C . PHE A 1 491 ? 8.415 -16.715 -10.738 1.00 98.38 491 PHE A C 1
ATOM 3894 O O . PHE A 1 491 ? 8.643 -16.767 -11.948 1.00 98.38 491 PHE A O 1
ATOM 3901 N N . LEU A 1 492 ? 7.454 -17.430 -10.149 1.00 92.50 492 LEU A N 1
ATOM 3902 C CA . LEU A 1 492 ? 6.606 -18.402 -10.844 1.00 92.50 492 LEU A CA 1
ATOM 3903 C C . LEU A 1 492 ? 5.131 -18.084 -10.627 1.00 92.50 492 LEU A C 1
ATOM 3905 O O . LEU A 1 492 ? 4.680 -18.009 -9.489 1.00 92.50 492 LEU A O 1
ATOM 3909 N N . ASN A 1 493 ? 4.353 -17.969 -11.702 1.00 91.25 493 ASN A N 1
ATOM 3910 C CA . ASN A 1 493 ? 2.912 -17.707 -11.588 1.00 91.25 493 ASN A CA 1
ATOM 3911 C C . ASN A 1 493 ? 2.605 -16.451 -10.756 1.00 91.25 493 ASN A C 1
ATOM 3913 O O . ASN A 1 493 ? 1.663 -16.449 -9.970 1.00 91.25 493 ASN A O 1
ATOM 3917 N N . CYS A 1 494 ? 3.437 -15.414 -10.866 1.00 97.06 494 CYS A N 1
ATOM 3918 C CA . CYS A 1 494 ? 3.268 -14.179 -10.107 1.00 97.06 494 CYS A CA 1
ATOM 3919 C C . CYS A 1 494 ? 2.578 -13.098 -10.941 1.00 97.06 494 CYS A C 1
ATOM 3921 O O . CYS A 1 494 ? 2.688 -13.073 -12.170 1.00 97.06 494 CYS A O 1
ATOM 3923 N N . LEU A 1 495 ? 1.933 -12.160 -10.253 1.00 97.88 495 LEU A N 1
ATOM 3924 C CA . LEU A 1 495 ? 1.417 -10.929 -10.844 1.00 97.88 495 LEU A CA 1
ATOM 3925 C C . LEU A 1 495 ? 2.336 -9.763 -10.466 1.00 97.88 495 LEU A C 1
ATOM 3927 O O . LEU A 1 495 ? 2.661 -9.581 -9.296 1.00 97.88 495 LEU A O 1
ATOM 3931 N N . MET A 1 496 ? 2.729 -8.953 -11.444 1.00 98.62 496 MET A N 1
ATOM 3932 C CA . MET A 1 496 ? 3.344 -7.644 -11.227 1.00 98.62 496 MET A CA 1
ATOM 3933 C C . MET A 1 496 ? 2.473 -6.595 -11.915 1.00 98.62 496 MET A C 1
ATOM 3935 O O . MET A 1 496 ? 2.369 -6.584 -13.141 1.00 98.62 496 MET A O 1
ATOM 3939 N N . GLU A 1 497 ? 1.824 -5.731 -11.136 1.00 98.25 497 GLU A N 1
ATOM 3940 C CA . GLU A 1 497 ? 0.830 -4.787 -11.655 1.00 98.25 497 GLU A CA 1
ATOM 3941 C C . GLU A 1 497 ? 1.123 -3.346 -11.223 1.00 98.25 497 GLU A C 1
ATOM 3943 O O . GLU A 1 497 ? 1.235 -3.043 -10.033 1.00 98.25 497 GLU A O 1
ATOM 3948 N N . GLY A 1 498 ? 1.194 -2.440 -12.197 1.00 97.75 498 GLY A N 1
ATOM 3949 C CA . GLY A 1 498 ? 1.384 -1.012 -11.973 1.00 97.75 498 GLY A CA 1
ATOM 3950 C C . GLY A 1 498 ? 1.050 -0.188 -13.216 1.00 97.75 498 GLY A C 1
ATOM 3951 O O . GLY A 1 498 ? 0.212 -0.578 -14.033 1.00 97.75 498 GLY A O 1
ATOM 3952 N N . TYR A 1 499 ? 1.675 0.983 -13.332 1.00 98.56 499 TYR A N 1
ATOM 3953 C CA . TYR A 1 499 ? 1.627 1.834 -14.524 1.00 98.56 499 TYR A CA 1
ATOM 3954 C C . TYR A 1 499 ? 3.060 2.063 -15.014 1.00 98.56 499 TYR A C 1
ATOM 3956 O O . TYR A 1 499 ? 3.646 1.151 -15.602 1.00 98.56 499 TYR A O 1
ATOM 3964 N N . GLN A 1 500 ? 3.637 3.232 -14.736 1.00 98.50 500 GLN A N 1
ATOM 3965 C CA . GLN A 1 500 ? 5.030 3.527 -15.042 1.00 98.50 500 GLN A CA 1
ATOM 3966 C C . GLN A 1 500 ? 5.963 2.840 -14.029 1.00 98.50 500 GLN A C 1
ATOM 3968 O O . GLN A 1 500 ? 5.705 2.887 -12.825 1.00 98.50 500 GLN A O 1
ATOM 3973 N N . ASP A 1 501 ? 7.035 2.213 -14.523 1.00 98.62 501 ASP A N 1
ATOM 3974 C CA . ASP A 1 501 ? 8.101 1.575 -13.728 1.00 98.62 501 ASP A CA 1
ATOM 3975 C C . ASP A 1 501 ? 7.629 0.390 -12.852 1.00 98.62 501 ASP A C 1
ATOM 3977 O O . ASP A 1 501 ? 8.068 0.210 -11.718 1.00 98.62 501 ASP A O 1
ATOM 3981 N N . THR A 1 502 ? 6.733 -0.460 -13.366 1.00 98.81 502 THR A N 1
ATOM 3982 C CA . THR A 1 502 ? 6.102 -1.550 -12.585 1.00 98.81 502 THR A CA 1
ATOM 3983 C C . THR A 1 502 ? 7.103 -2.560 -11.995 1.00 98.81 502 THR A C 1
ATOM 3985 O O . THR A 1 502 ? 7.062 -2.840 -10.791 1.00 98.81 502 THR A O 1
ATOM 3988 N N . LEU A 1 503 ? 7.988 -3.127 -12.819 1.00 98.88 503 LEU A N 1
ATOM 3989 C CA . LEU A 1 503 ? 8.983 -4.126 -12.427 1.00 98.88 503 LEU A CA 1
ATOM 3990 C C . LEU A 1 503 ? 10.397 -3.583 -12.626 1.00 98.88 503 LEU A C 1
ATOM 3992 O O . LEU A 1 503 ? 10.865 -3.429 -13.755 1.00 98.88 503 LEU A O 1
ATOM 3996 N N . TRP A 1 504 ? 11.109 -3.402 -11.516 1.00 98.69 504 TRP A N 1
ATOM 3997 C CA . TRP A 1 504 ? 12.517 -3.029 -11.517 1.00 98.69 504 TRP A CA 1
ATOM 3998 C C . TRP A 1 504 ? 13.420 -4.268 -11.392 1.00 98.69 504 TRP A C 1
ATOM 4000 O O . TRP A 1 504 ? 13.882 -4.628 -10.303 1.00 98.69 504 TRP A O 1
ATOM 4010 N N . ALA A 1 505 ? 13.678 -4.928 -12.522 1.00 98.56 505 ALA A N 1
ATOM 4011 C CA . ALA A 1 505 ? 14.596 -6.060 -12.667 1.00 98.56 505 ALA A CA 1
ATOM 4012 C C . ALA A 1 505 ? 16.053 -5.564 -12.747 1.00 98.56 505 ALA A C 1
ATOM 4014 O O . ALA A 1 505 ? 16.661 -5.464 -13.814 1.00 98.56 505 ALA A O 1
ATOM 4015 N N . ASN A 1 506 ? 16.614 -5.179 -11.600 1.00 96.31 506 ASN A N 1
ATOM 4016 C CA . ASN A 1 506 ? 17.788 -4.313 -11.577 1.00 96.31 506 ASN A CA 1
ATOM 4017 C C . ASN A 1 506 ? 19.142 -5.032 -11.577 1.00 96.31 506 ASN A C 1
ATOM 4019 O O . ASN A 1 506 ? 20.024 -4.640 -12.327 1.00 96.31 506 ASN A O 1
ATOM 4023 N N . LYS A 1 507 ? 19.360 -6.035 -10.714 1.00 93.44 507 LYS A N 1
ATOM 4024 C CA . LYS A 1 507 ? 20.685 -6.672 -10.556 1.00 93.44 507 LYS A CA 1
ATOM 4025 C C . LYS A 1 507 ? 20.594 -8.173 -10.331 1.00 93.44 507 LYS A C 1
ATOM 4027 O O . LYS A 1 507 ? 19.703 -8.643 -9.631 1.00 93.44 507 LYS A O 1
ATOM 4032 N N . GLY A 1 508 ? 21.590 -8.896 -10.844 1.00 95.06 508 GLY A N 1
ATOM 4033 C CA . GLY A 1 508 ? 21.743 -10.341 -10.663 1.00 95.06 508 GLY A CA 1
ATOM 4034 C C . GLY A 1 508 ? 21.080 -11.180 -11.758 1.00 95.06 508 GLY A C 1
ATOM 4035 O O . GLY A 1 508 ? 20.554 -10.650 -12.735 1.00 95.06 508 GLY A O 1
ATOM 4036 N N . TYR A 1 509 ? 21.160 -12.503 -11.600 1.00 97.12 509 TYR A N 1
ATOM 4037 C CA . TYR A 1 509 ? 20.450 -13.470 -12.441 1.00 97.12 509 TYR A CA 1
ATOM 4038 C C . TYR A 1 509 ? 19.020 -13.639 -11.948 1.00 97.12 509 TYR A C 1
ATOM 4040 O O . TYR A 1 509 ? 18.813 -13.926 -10.770 1.00 97.12 509 TYR A O 1
ATOM 4048 N N . GLN A 1 510 ? 18.054 -13.449 -12.842 1.00 98.50 510 GLN A N 1
ATOM 4049 C CA . GLN A 1 510 ? 16.635 -13.444 -12.504 1.00 98.50 510 GLN A CA 1
ATOM 4050 C C . GLN A 1 510 ? 15.852 -14.278 -13.522 1.00 98.50 510 GLN A C 1
ATOM 4052 O O . GLN A 1 510 ? 16.087 -14.182 -14.729 1.00 98.50 510 GLN A O 1
ATOM 4057 N N . PHE A 1 511 ? 14.931 -15.107 -13.041 1.00 98.62 511 PHE A N 1
ATOM 4058 C CA . PHE A 1 511 ? 14.089 -15.954 -13.880 1.00 98.62 511 PHE A CA 1
ATOM 4059 C C . PHE A 1 511 ? 12.614 -15.751 -13.536 1.00 98.62 511 PHE A C 1
ATOM 4061 O O . PHE A 1 511 ? 12.205 -15.940 -12.392 1.00 98.62 511 PHE A O 1
ATOM 4068 N N . TYR A 1 512 ? 11.820 -15.378 -14.536 1.00 98.75 512 TYR A N 1
ATOM 4069 C CA . TYR A 1 512 ? 10.381 -15.167 -14.420 1.00 98.75 512 TYR A CA 1
ATOM 4070 C C . TYR A 1 512 ? 9.679 -16.152 -15.344 1.00 98.75 512 TYR A C 1
ATOM 4072 O O . TYR A 1 512 ? 9.989 -16.186 -16.537 1.00 98.75 512 TYR A O 1
ATOM 4080 N N . ARG A 1 513 ? 8.733 -16.938 -14.828 1.00 97.31 513 ARG A N 1
ATOM 4081 C CA . ARG A 1 513 ? 7.980 -17.879 -15.656 1.00 97.31 513 ARG A CA 1
ATOM 4082 C C . ARG A 1 513 ? 6.497 -17.888 -15.343 1.00 97.31 513 ARG A C 1
ATOM 4084 O O . ARG A 1 513 ? 6.103 -17.981 -14.184 1.00 97.31 513 ARG A O 1
ATOM 4091 N N . ASN A 1 514 ? 5.689 -17.885 -16.403 1.00 94.62 514 ASN A N 1
ATOM 4092 C CA . ASN A 1 514 ? 4.229 -17.884 -16.303 1.00 94.62 514 ASN A CA 1
ATOM 4093 C C . ASN A 1 514 ? 3.697 -16.713 -15.464 1.00 94.62 514 ASN A C 1
ATOM 4095 O O . ASN A 1 514 ? 2.686 -16.832 -14.782 1.00 94.62 514 ASN A O 1
ATOM 4099 N N . CYS A 1 515 ? 4.420 -15.592 -15.462 1.00 98.12 515 CYS A N 1
ATOM 4100 C CA . CYS A 1 515 ? 4.018 -14.392 -14.745 1.00 98.12 515 CYS A CA 1
ATOM 4101 C C . CYS A 1 515 ? 3.164 -13.499 -15.642 1.00 98.12 515 CYS A C 1
ATOM 4103 O O . CYS A 1 515 ? 3.362 -13.459 -16.858 1.00 98.12 515 CYS A O 1
ATOM 4105 N N . ARG A 1 516 ? 2.282 -12.718 -15.024 1.00 98.50 516 ARG A N 1
ATOM 4106 C CA . ARG A 1 516 ? 1.565 -11.622 -15.676 1.00 98.50 516 ARG A CA 1
ATOM 4107 C C . ARG A 1 516 ? 2.182 -10.298 -15.247 1.00 98.50 516 ARG A C 1
ATOM 4109 O O . ARG A 1 516 ? 2.237 -10.006 -14.056 1.00 98.50 516 ARG A O 1
ATOM 4116 N N . ILE A 1 517 ? 2.644 -9.502 -16.206 1.00 98.88 517 ILE A N 1
ATOM 4117 C CA . ILE A 1 517 ? 3.304 -8.217 -15.954 1.00 98.88 517 ILE A CA 1
ATOM 4118 C C . ILE A 1 517 ? 2.540 -7.132 -16.704 1.00 98.88 517 ILE A C 1
ATOM 4120 O O . ILE A 1 517 ? 2.442 -7.190 -17.927 1.00 98.88 517 ILE A O 1
ATOM 4124 N N . THR A 1 518 ? 1.987 -6.162 -15.973 1.00 98.62 518 THR A N 1
ATOM 4125 C CA . THR A 1 518 ? 1.089 -5.136 -16.527 1.00 98.62 518 THR A CA 1
ATOM 4126 C C . THR A 1 518 ? 1.581 -3.727 -16.221 1.00 98.62 518 THR A C 1
ATOM 4128 O O . THR A 1 518 ? 1.828 -3.417 -15.056 1.00 98.62 518 THR A O 1
ATOM 4131 N N . GLY A 1 519 ? 1.658 -2.856 -17.231 1.00 98.50 519 GLY A N 1
ATOM 4132 C CA . GLY A 1 519 ? 2.062 -1.459 -17.046 1.00 98.50 519 GLY A CA 1
ATOM 4133 C C . GLY A 1 519 ? 1.965 -0.596 -18.307 1.00 98.50 519 GLY A C 1
ATOM 4134 O O . GLY A 1 519 ? 1.372 -1.007 -19.306 1.00 98.50 519 GLY A O 1
ATOM 4135 N N . THR A 1 520 ? 2.498 0.628 -18.231 1.00 98.56 520 THR A N 1
ATOM 4136 C CA . THR A 1 520 ? 2.453 1.626 -19.317 1.00 98.56 520 THR A CA 1
ATOM 4137 C C . THR A 1 520 ? 3.842 1.977 -19.848 1.00 98.56 520 THR A C 1
ATOM 4139 O O . THR A 1 520 ? 4.271 1.438 -20.864 1.00 98.56 520 THR A O 1
ATOM 4142 N N . ILE A 1 521 ? 4.554 2.876 -19.171 1.00 98.44 521 ILE A N 1
ATOM 4143 C CA . ILE A 1 521 ? 5.863 3.402 -19.573 1.00 98.44 521 ILE A CA 1
ATOM 4144 C C . ILE A 1 521 ? 6.950 2.636 -18.819 1.00 98.44 521 ILE A C 1
ATOM 4146 O O . ILE A 1 521 ? 6.873 2.516 -17.598 1.00 98.44 521 ILE A O 1
ATOM 4150 N N . ASP A 1 522 ? 7.947 2.134 -19.546 1.00 98.56 522 ASP A N 1
ATOM 4151 C CA . ASP A 1 522 ? 9.150 1.473 -19.021 1.00 98.56 522 ASP A CA 1
ATOM 4152 C C . ASP A 1 522 ? 8.856 0.409 -17.955 1.00 98.56 522 ASP A C 1
ATOM 4154 O O . ASP A 1 522 ? 9.574 0.251 -16.968 1.00 98.56 522 ASP A O 1
ATOM 4158 N N . PHE A 1 523 ? 7.755 -0.325 -18.115 1.00 98.69 523 PHE A N 1
ATOM 4159 C CA . PHE A 1 523 ? 7.205 -1.083 -16.996 1.00 98.69 523 PHE A CA 1
ATOM 4160 C C . PHE A 1 523 ? 7.986 -2.366 -16.667 1.00 98.69 523 PHE A C 1
ATOM 4162 O O . PHE A 1 523 ? 7.728 -2.977 -15.630 1.00 98.69 523 PHE A O 1
ATOM 4169 N N . ILE A 1 524 ? 8.965 -2.742 -17.497 1.00 98.88 524 ILE A N 1
ATOM 4170 C CA . ILE A 1 524 ? 10.038 -3.694 -17.185 1.00 98.88 524 ILE A CA 1
ATOM 4171 C C . ILE A 1 524 ? 11.382 -2.991 -17.411 1.00 98.88 524 ILE A C 1
ATOM 4173 O O . ILE A 1 524 ? 11.812 -2.794 -18.548 1.00 98.88 524 ILE A O 1
ATOM 4177 N N . PHE A 1 525 ? 12.088 -2.627 -16.345 1.00 98.81 525 PHE A N 1
ATOM 4178 C CA . PHE A 1 525 ? 13.315 -1.831 -16.460 1.00 98.81 525 PHE A CA 1
ATOM 4179 C C . PHE A 1 525 ? 14.415 -2.282 -15.497 1.00 98.81 525 PHE A C 1
ATOM 4181 O O . PHE A 1 525 ? 14.162 -3.000 -14.527 1.00 98.81 525 PHE A O 1
ATOM 4188 N N . GLY A 1 526 ? 15.655 -1.875 -15.779 1.00 98.25 526 GLY A N 1
ATOM 4189 C CA . GLY A 1 526 ? 16.830 -2.184 -14.957 1.00 98.25 526 GLY A CA 1
ATOM 4190 C C . GLY A 1 526 ? 17.987 -2.822 -15.728 1.00 98.25 526 GLY A C 1
ATOM 4191 O O . GLY A 1 526 ? 18.052 -2.765 -16.957 1.00 98.25 526 GLY A O 1
ATOM 4192 N N . GLU A 1 527 ? 18.924 -3.422 -14.993 1.00 97.69 527 GLU A N 1
ATOM 4193 C CA . GLU A 1 527 ? 20.206 -3.913 -15.516 1.00 97.69 527 GLU A CA 1
ATOM 4194 C C . GLU A 1 527 ? 20.463 -5.403 -15.232 1.00 97.69 527 GLU A C 1
ATOM 4196 O O . GLU A 1 527 ? 21.593 -5.881 -15.369 1.00 97.69 527 GLU A O 1
ATOM 4201 N N . ALA A 1 528 ? 19.450 -6.165 -14.815 1.00 98.12 528 ALA A N 1
ATOM 4202 C CA . ALA A 1 528 ? 19.635 -7.577 -14.501 1.00 98.12 528 ALA A CA 1
ATOM 4203 C C . ALA A 1 528 ? 20.004 -8.397 -15.749 1.00 98.12 528 ALA A C 1
ATOM 4205 O O . ALA A 1 528 ? 19.818 -7.976 -16.893 1.00 98.12 528 ALA A O 1
ATOM 4206 N N . SER A 1 529 ? 20.518 -9.611 -15.532 1.00 98.56 529 SER A N 1
ATOM 4207 C CA . SER A 1 529 ? 20.401 -10.659 -16.554 1.00 98.56 529 SER A CA 1
ATOM 4208 C C . SER A 1 529 ? 19.102 -11.396 -16.254 1.00 98.56 529 SER A C 1
ATOM 4210 O O . SER A 1 529 ? 19.053 -12.202 -15.322 1.00 98.56 529 SER A O 1
ATOM 4212 N N . ALA A 1 530 ? 18.041 -11.054 -16.981 1.00 98.75 530 ALA A N 1
ATOM 4213 C CA . ALA A 1 530 ? 16.698 -11.551 -16.707 1.00 98.75 530 ALA A CA 1
ATOM 4214 C C . ALA A 1 530 ? 16.121 -12.277 -17.923 1.00 98.75 530 ALA A C 1
ATOM 4216 O O . ALA A 1 530 ? 16.157 -11.752 -19.038 1.00 98.75 530 ALA A O 1
ATOM 4217 N N . VAL A 1 531 ? 15.571 -13.473 -17.698 1.00 98.88 531 VAL A N 1
ATOM 4218 C CA . VAL A 1 531 ? 14.769 -14.185 -18.703 1.00 98.88 531 VAL A CA 1
ATOM 4219 C C . VAL A 1 531 ? 13.327 -14.270 -18.221 1.00 98.88 531 VAL A C 1
ATOM 4221 O O . VAL A 1 531 ? 13.058 -14.790 -17.137 1.00 98.88 531 VAL A O 1
ATOM 4224 N N . PHE A 1 532 ? 12.416 -13.783 -19.057 1.00 98.88 532 PHE A N 1
ATOM 4225 C CA . PHE A 1 532 ? 10.972 -13.905 -18.923 1.00 98.88 532 PHE A CA 1
ATOM 4226 C C . PHE A 1 532 ? 10.517 -15.002 -19.875 1.00 98.88 532 PHE A C 1
ATOM 4228 O O . PHE A 1 532 ? 10.740 -14.897 -21.079 1.00 98.88 532 PHE A O 1
ATOM 4235 N N . GLN A 1 533 ? 9.932 -16.073 -19.347 1.00 98.00 533 GLN A N 1
ATOM 4236 C CA . GLN A 1 533 ? 9.578 -17.250 -20.125 1.00 98.00 533 GLN A CA 1
ATOM 4237 C C . GLN A 1 533 ? 8.099 -17.586 -19.967 1.00 98.00 533 GLN A C 1
ATOM 4239 O O . GLN A 1 533 ? 7.636 -17.814 -18.852 1.00 98.00 533 GLN A O 1
ATOM 4244 N N . LYS A 1 534 ? 7.353 -17.686 -21.072 1.00 96.50 534 LYS A N 1
ATOM 4245 C CA . LYS A 1 534 ? 5.898 -17.936 -21.015 1.00 96.50 534 LYS A CA 1
ATOM 4246 C C . LYS A 1 534 ? 5.130 -16.899 -20.187 1.00 96.50 534 LYS A C 1
ATOM 4248 O O . LYS A 1 534 ? 4.179 -17.255 -19.509 1.00 96.50 534 LYS A O 1
ATOM 4253 N N . CYS A 1 535 ? 5.564 -15.641 -20.182 1.00 98.50 535 CYS A N 1
ATOM 4254 C CA . CYS A 1 535 ? 4.878 -14.582 -19.444 1.00 98.50 535 CYS A CA 1
ATOM 4255 C C . CYS A 1 535 ? 3.836 -13.872 -20.317 1.00 98.50 535 CYS A C 1
ATOM 4257 O O . CYS A 1 535 ? 4.052 -13.688 -21.517 1.00 98.50 535 CYS A O 1
ATOM 4259 N N . ASP A 1 536 ? 2.762 -13.400 -19.690 1.00 98.31 536 ASP A N 1
ATOM 4260 C CA . ASP A 1 536 ? 1.835 -12.442 -20.287 1.00 98.31 536 ASP A CA 1
ATOM 4261 C C . ASP A 1 536 ? 2.332 -11.025 -19.991 1.00 98.31 536 ASP A C 1
ATOM 4263 O O . ASP A 1 536 ? 2.438 -10.611 -18.834 1.00 98.31 536 ASP A O 1
ATOM 4267 N N . ILE A 1 537 ? 2.642 -10.281 -21.045 1.00 98.81 537 ILE A N 1
ATOM 4268 C CA . ILE A 1 537 ? 3.142 -8.912 -21.002 1.00 98.81 537 ILE A CA 1
ATOM 4269 C C . ILE A 1 537 ? 2.020 -7.999 -21.493 1.00 98.81 537 ILE A C 1
ATOM 4271 O O . ILE A 1 537 ? 1.763 -7.897 -22.695 1.00 98.81 537 ILE A O 1
ATOM 4275 N N . LEU A 1 538 ? 1.321 -7.376 -20.545 1.00 98.50 538 LEU A N 1
ATOM 4276 C CA . LEU A 1 538 ? 0.075 -6.659 -20.792 1.00 98.50 538 LEU A CA 1
ATOM 4277 C C . LEU A 1 538 ? 0.296 -5.145 -20.755 1.00 98.50 538 LEU A C 1
ATOM 4279 O O . LEU A 1 538 ? 0.629 -4.562 -19.723 1.00 98.50 538 LEU A O 1
ATOM 4283 N N . MET A 1 539 ? 0.100 -4.491 -21.893 1.00 98.44 539 MET A N 1
ATOM 4284 C CA . MET A 1 539 ? 0.145 -3.035 -21.989 1.00 98.44 539 MET A CA 1
ATOM 4285 C C . MET A 1 539 ? -1.225 -2.468 -21.640 1.00 98.44 539 MET A C 1
ATOM 4287 O O . MET A 1 539 ? -2.228 -2.851 -22.242 1.00 98.44 539 MET A O 1
ATOM 4291 N N . ARG A 1 540 ? -1.265 -1.542 -20.682 1.00 96.75 540 ARG A N 1
ATOM 4292 C CA . ARG A 1 540 ? -2.511 -0.902 -20.243 1.00 96.75 540 ARG A CA 1
ATOM 4293 C C . ARG A 1 540 ? -2.692 0.491 -20.824 1.00 96.75 540 ARG A C 1
ATOM 4295 O O . ARG A 1 540 ? -1.773 1.040 -21.430 1.00 96.75 540 ARG A O 1
ATOM 4302 N N . LYS A 1 541 ? -3.876 1.082 -20.655 1.00 96.62 541 LYS A N 1
ATOM 4303 C CA . LYS A 1 541 ? -4.170 2.432 -21.153 1.00 96.62 541 LYS A CA 1
ATOM 4304 C C . LYS A 1 541 ? -3.298 3.481 -20.441 1.00 96.62 541 LYS A C 1
ATOM 4306 O O . LYS A 1 541 ? -3.436 3.642 -19.224 1.00 96.62 541 LYS A O 1
ATOM 4311 N N . PRO A 1 542 ? -2.422 4.208 -21.163 1.00 95.75 542 PRO A N 1
ATOM 4312 C CA . PRO A 1 542 ? -1.643 5.295 -20.584 1.00 95.75 542 PRO A CA 1
ATOM 4313 C C . PRO A 1 542 ? -2.457 6.600 -20.568 1.00 95.75 542 PRO A C 1
ATOM 4315 O O . PRO A 1 542 ? -3.620 6.636 -20.983 1.00 95.75 542 PRO A O 1
ATOM 4318 N N . LEU A 1 543 ? -1.866 7.699 -20.083 1.00 95.62 543 LEU A N 1
ATOM 4319 C CA . LEU A 1 543 ? -2.501 9.014 -20.214 1.00 95.62 543 LEU A CA 1
ATOM 4320 C C . LEU A 1 543 ? -2.532 9.469 -21.676 1.00 95.62 543 LEU A C 1
ATOM 4322 O O . LEU A 1 543 ? -1.777 8.993 -22.525 1.00 95.62 543 LEU A O 1
ATOM 4326 N N . LYS A 1 544 ? -3.395 10.446 -21.970 1.00 92.75 544 LYS A N 1
ATOM 4327 C CA . LYS A 1 544 ? -3.436 11.093 -23.285 1.00 92.75 544 LYS A CA 1
ATOM 4328 C C . LYS A 1 544 ? -2.037 11.609 -23.653 1.00 92.75 544 LYS A C 1
ATOM 4330 O O . LYS A 1 544 ? -1.368 12.203 -22.814 1.00 92.75 544 LYS A O 1
ATOM 4335 N N . TYR A 1 545 ? -1.625 11.376 -24.900 1.00 89.19 545 TYR A N 1
ATOM 4336 C CA . TYR A 1 545 ? -0.307 11.734 -25.456 1.00 89.19 545 TYR A CA 1
ATOM 4337 C C . TYR A 1 545 ? 0.896 10.951 -24.908 1.00 89.19 545 TYR A C 1
ATOM 4339 O O . TYR A 1 545 ? 2.009 11.149 -25.386 1.00 89.19 545 TYR A O 1
ATOM 4347 N N . GLN A 1 546 ? 0.692 10.037 -23.959 1.00 94.94 546 GLN A N 1
ATOM 4348 C CA . GLN A 1 546 ? 1.711 9.063 -23.591 1.00 94.94 546 GLN A CA 1
ATOM 4349 C C . GLN A 1 546 ? 1.677 7.854 -24.532 1.00 94.94 546 GLN A C 1
ATOM 4351 O O . GLN A 1 546 ? 0.745 7.641 -25.310 1.00 94.94 546 GLN A O 1
ATOM 4356 N N . GLN A 1 547 ? 2.724 7.049 -24.434 1.00 95.44 547 GLN A N 1
ATOM 4357 C CA . GLN A 1 547 ? 2.921 5.818 -25.184 1.00 95.44 547 GLN A CA 1
ATOM 4358 C C . GLN A 1 547 ? 3.289 4.698 -24.222 1.00 95.44 547 GLN A C 1
ATOM 4360 O O . GLN A 1 547 ? 3.824 4.955 -23.143 1.00 95.44 547 GLN A O 1
ATOM 4365 N N . ASN A 1 548 ? 3.017 3.464 -24.625 1.00 98.06 548 ASN A N 1
ATOM 4366 C CA . ASN A 1 548 ? 3.442 2.299 -23.871 1.00 98.06 548 ASN A CA 1
ATOM 4367 C C . ASN A 1 548 ? 4.825 1.848 -24.329 1.00 98.06 548 ASN A C 1
ATOM 4369 O O . ASN A 1 548 ? 5.115 1.784 -25.525 1.00 98.06 548 ASN A O 1
ATOM 4373 N N . VAL A 1 549 ? 5.675 1.512 -23.369 1.00 98.56 549 VAL A N 1
ATOM 4374 C CA . VAL A 1 549 ? 7.031 1.031 -23.612 1.00 98.56 549 VAL A CA 1
ATOM 4375 C C . VAL A 1 549 ? 7.271 -0.143 -22.679 1.00 98.56 549 VAL A C 1
ATOM 4377 O O . VAL A 1 549 ? 7.265 0.021 -21.461 1.00 98.56 549 VAL A O 1
ATOM 4380 N N . VAL A 1 550 ? 7.446 -1.336 -23.249 1.00 98.88 550 VAL A N 1
ATOM 4381 C CA . VAL A 1 550 ? 7.551 -2.561 -22.450 1.00 98.88 550 VAL A CA 1
ATOM 4382 C C . VAL A 1 550 ? 8.865 -2.608 -21.681 1.00 98.88 550 VAL A C 1
ATOM 4384 O O . VAL A 1 550 ? 8.843 -2.742 -20.459 1.00 98.88 550 VAL A O 1
ATOM 4387 N N . THR A 1 551 ? 10.003 -2.488 -22.374 1.00 98.88 551 THR A N 1
ATOM 4388 C CA . THR A 1 551 ? 11.319 -2.589 -21.726 1.00 98.88 551 THR A CA 1
ATOM 4389 C C . THR A 1 551 ? 12.134 -1.302 -21.766 1.00 98.88 551 THR A C 1
ATOM 4391 O O . THR A 1 551 ? 12.248 -0.683 -22.823 1.00 98.88 551 THR A O 1
ATOM 4394 N N . ALA A 1 552 ? 12.814 -0.984 -20.665 1.00 98.62 552 ALA A N 1
ATOM 4395 C CA . ALA A 1 552 ? 13.885 0.013 -20.614 1.00 98.62 552 ALA A CA 1
ATOM 4396 C C . ALA A 1 552 ? 15.143 -0.597 -19.971 1.00 98.62 552 ALA A C 1
ATOM 4398 O O . ALA A 1 552 ? 15.371 -0.506 -18.762 1.00 98.62 552 ALA A O 1
ATOM 4399 N N . GLN A 1 553 ? 15.944 -1.298 -20.778 1.00 98.56 553 GLN A N 1
ATOM 4400 C CA . GLN A 1 553 ? 17.127 -2.007 -20.286 1.00 98.56 553 GLN A CA 1
ATOM 4401 C C . GLN A 1 553 ? 18.331 -1.055 -20.196 1.00 98.56 553 GLN A C 1
ATOM 4403 O O . GLN A 1 553 ? 18.616 -0.307 -21.134 1.00 98.56 553 GLN A O 1
ATOM 4408 N N . GLY A 1 554 ? 19.028 -1.080 -19.058 1.00 97.44 554 GLY A N 1
ATOM 4409 C CA . GLY A 1 554 ? 20.032 -0.086 -18.673 1.00 97.44 554 GLY A CA 1
ATOM 4410 C C . GLY A 1 554 ? 21.491 -0.542 -18.720 1.00 97.44 554 GLY A C 1
ATOM 4411 O O . GLY A 1 554 ? 22.278 -0.100 -17.897 1.00 97.44 554 GLY A O 1
ATOM 4412 N N . LYS A 1 555 ? 21.903 -1.436 -19.625 1.00 97.31 555 LYS A N 1
ATOM 4413 C CA . LYS A 1 555 ? 23.310 -1.869 -19.681 1.00 97.31 555 LYS A CA 1
ATOM 4414 C C . LYS A 1 555 ? 24.251 -0.701 -20.035 1.00 97.31 555 LYS A C 1
ATOM 4416 O O . LYS A 1 555 ? 24.254 -0.211 -21.162 1.00 97.31 555 LYS A O 1
ATOM 4421 N N . GLU A 1 556 ? 25.087 -0.303 -19.075 1.00 93.69 556 GLU A N 1
ATOM 4422 C CA . GLU A 1 556 ? 26.086 0.771 -19.233 1.00 93.69 556 GLU A CA 1
ATOM 4423 C C . GLU A 1 556 ? 27.463 0.288 -19.703 1.00 93.69 556 GLU A C 1
ATOM 4425 O O . GLU A 1 556 ? 28.199 1.042 -20.331 1.00 93.69 556 GLU A O 1
ATOM 4430 N N . ILE A 1 557 ? 27.824 -0.964 -19.414 1.00 94.12 557 ILE A N 1
ATOM 4431 C CA . ILE A 1 557 ? 29.162 -1.505 -19.688 1.00 94.12 557 ILE A CA 1
ATOM 4432 C C . ILE A 1 557 ? 29.076 -2.498 -20.849 1.00 94.12 557 ILE A C 1
ATOM 4434 O O . ILE A 1 557 ? 28.444 -3.545 -20.716 1.00 94.12 557 ILE A O 1
ATOM 4438 N N . GLN A 1 558 ? 29.756 -2.220 -21.966 1.00 92.44 558 GLN A N 1
ATOM 4439 C CA . GLN A 1 558 ? 29.712 -3.017 -23.205 1.00 92.44 558 GLN A CA 1
ATOM 4440 C C . GLN A 1 558 ? 29.907 -4.528 -22.988 1.00 92.44 558 GLN A C 1
ATOM 4442 O O . GLN A 1 558 ? 29.139 -5.348 -23.502 1.00 92.44 558 GLN A O 1
ATOM 4447 N N . TYR A 1 559 ? 30.908 -4.903 -22.189 1.00 92.25 559 TYR A N 1
ATOM 4448 C CA . TYR A 1 559 ? 31.298 -6.299 -21.962 1.00 92.25 559 TYR A CA 1
ATOM 4449 C C . TYR A 1 559 ? 30.485 -7.007 -20.869 1.00 92.25 559 TYR A C 1
ATOM 4451 O O . TYR A 1 559 ? 30.643 -8.215 -20.666 1.00 92.25 559 TYR A O 1
ATOM 4459 N N . ALA A 1 560 ? 29.598 -6.292 -20.168 1.00 92.19 560 ALA A N 1
ATOM 4460 C CA . ALA A 1 560 ? 28.726 -6.908 -19.180 1.00 92.19 560 ALA A CA 1
ATOM 4461 C C . ALA A 1 560 ? 27.769 -7.903 -19.857 1.00 92.19 560 ALA A C 1
ATOM 4463 O O . ALA A 1 560 ? 27.180 -7.641 -20.909 1.00 92.19 560 ALA A O 1
ATOM 4464 N N . LYS A 1 561 ? 27.615 -9.084 -19.255 1.00 92.75 561 LYS A N 1
ATOM 4465 C CA . LYS A 1 561 ? 26.746 -10.160 -19.762 1.00 92.75 561 LYS A CA 1
ATOM 4466 C C . LYS A 1 561 ? 25.342 -10.074 -19.153 1.00 92.75 561 LYS A C 1
ATOM 4468 O O . LYS A 1 561 ? 24.811 -11.079 -18.698 1.00 92.75 561 LYS A O 1
ATOM 4473 N N . ASN A 1 562 ? 24.786 -8.867 -19.099 1.00 97.25 562 ASN A N 1
ATOM 4474 C CA . ASN A 1 562 ? 23.429 -8.574 -18.644 1.00 97.25 562 ASN A CA 1
ATOM 4475 C C . ASN A 1 562 ? 22.548 -8.086 -19.803 1.00 97.25 562 ASN A C 1
ATOM 4477 O O . ASN A 1 562 ? 23.039 -7.783 -20.889 1.00 97.25 562 ASN A O 1
ATOM 4481 N N . GLY A 1 563 ? 21.235 -8.083 -19.585 1.00 98.44 563 GLY A N 1
ATOM 4482 C CA . GLY A 1 563 ? 20.241 -7.877 -20.633 1.00 98.44 563 GLY A CA 1
ATOM 4483 C C . GLY A 1 563 ? 18.924 -8.569 -20.305 1.00 98.44 563 GLY A C 1
ATOM 4484 O O . GLY A 1 563 ? 18.863 -9.432 -19.422 1.00 98.44 563 GLY A O 1
ATOM 4485 N N . PHE A 1 564 ? 17.876 -8.199 -21.033 1.00 98.94 564 PHE A N 1
ATOM 4486 C CA . PHE A 1 564 ? 16.553 -8.802 -20.906 1.00 98.94 564 PHE A CA 1
ATOM 4487 C C . PHE A 1 564 ? 16.260 -9.725 -22.079 1.00 98.94 564 PHE A C 1
ATOM 4489 O O . PHE A 1 564 ? 16.508 -9.386 -23.234 1.00 98.94 564 PHE A O 1
ATOM 4496 N N . VAL A 1 565 ? 15.703 -10.894 -21.782 1.00 98.94 565 VAL A N 1
ATOM 4497 C CA . VAL A 1 565 ? 15.253 -11.853 -22.790 1.00 98.94 565 VAL A CA 1
ATOM 4498 C C . VAL A 1 565 ? 13.799 -12.204 -22.512 1.00 98.94 565 VAL A C 1
ATOM 4500 O O . VAL A 1 565 ? 13.480 -12.728 -21.447 1.00 98.94 565 VAL A O 1
ATOM 4503 N N . LEU A 1 566 ? 12.919 -11.930 -23.467 1.00 98.88 566 LEU A N 1
ATOM 4504 C CA . LEU A 1 566 ? 11.503 -12.271 -23.419 1.00 98.88 566 LEU A CA 1
ATOM 4505 C C . LEU A 1 566 ? 11.280 -13.431 -24.391 1.00 98.88 566 LEU A C 1
ATOM 4507 O O . LEU A 1 566 ? 11.281 -13.242 -25.607 1.00 98.88 566 LEU A O 1
ATOM 4511 N N . GLN A 1 567 ? 11.180 -14.645 -23.847 1.00 98.81 567 GLN A N 1
ATOM 4512 C CA . GLN A 1 567 ? 11.124 -15.894 -24.600 1.00 98.81 567 GLN A CA 1
ATOM 4513 C C . GLN A 1 567 ? 9.749 -16.554 -24.484 1.00 98.81 567 GLN A C 1
ATOM 4515 O O . GLN A 1 567 ? 9.324 -16.951 -23.398 1.00 98.81 567 GLN A O 1
ATOM 4520 N N . ASN A 1 568 ? 9.092 -16.779 -25.620 1.00 98.19 568 ASN A N 1
ATOM 4521 C CA . ASN A 1 568 ? 7.771 -17.405 -25.674 1.00 98.19 568 ASN A CA 1
ATOM 4522 C C . ASN A 1 568 ? 6.731 -16.705 -24.789 1.00 98.19 568 ASN A C 1
ATOM 4524 O O . ASN A 1 568 ? 5.932 -17.361 -24.133 1.00 98.19 568 ASN A O 1
ATOM 4528 N N . CYS A 1 569 ? 6.780 -15.375 -24.744 1.00 98.81 569 CYS A N 1
ATOM 4529 C CA . CYS A 1 569 ? 5.821 -14.533 -24.037 1.00 98.81 569 CYS A CA 1
ATOM 4530 C C . CYS A 1 569 ? 4.671 -14.106 -24.963 1.00 98.81 569 CYS A C 1
ATOM 4532 O O . CYS A 1 569 ? 4.787 -14.196 -26.187 1.00 98.81 569 CYS A O 1
ATOM 4534 N N . ASN A 1 570 ? 3.592 -13.586 -24.380 1.00 98.50 570 ASN A N 1
ATOM 4535 C CA . ASN A 1 570 ? 2.498 -12.940 -25.105 1.00 98.50 570 ASN A CA 1
ATOM 4536 C C . ASN A 1 570 ? 2.546 -11.429 -24.864 1.00 98.50 570 ASN A C 1
ATOM 4538 O O . ASN A 1 570 ? 2.487 -10.997 -23.718 1.00 98.50 570 ASN A O 1
ATOM 4542 N N . PHE A 1 571 ? 2.628 -10.625 -25.921 1.00 98.75 571 PHE A N 1
ATOM 4543 C CA . PHE A 1 571 ? 2.551 -9.165 -25.845 1.00 98.75 571 PHE A CA 1
ATOM 4544 C C . PHE A 1 571 ? 1.159 -8.724 -26.287 1.00 98.75 571 PHE A C 1
ATOM 4546 O O . PHE A 1 571 ? 0.844 -8.785 -27.478 1.00 98.75 571 PHE A O 1
ATOM 4553 N N . LEU A 1 572 ? 0.326 -8.311 -25.332 1.00 98.31 572 LEU A N 1
ATOM 4554 C CA . LEU A 1 572 ? -1.103 -8.057 -25.536 1.00 98.31 572 LEU A CA 1
ATOM 4555 C C . LEU A 1 572 ? -1.525 -6.734 -24.887 1.00 98.31 572 LEU A C 1
ATOM 4557 O O . LEU A 1 572 ? -0.858 -6.238 -23.980 1.00 98.31 572 LEU A O 1
ATOM 4561 N N . ALA A 1 573 ? -2.638 -6.164 -25.341 1.00 97.38 573 ALA A N 1
ATOM 4562 C CA . ALA A 1 573 ? -3.296 -5.080 -24.621 1.00 97.38 573 ALA A CA 1
ATOM 4563 C C . ALA A 1 573 ? -4.140 -5.670 -23.482 1.00 97.38 573 ALA A C 1
ATOM 4565 O O . ALA A 1 573 ? -4.701 -6.756 -23.618 1.00 97.38 573 ALA A O 1
ATOM 4566 N N . ASP A 1 574 ? -4.205 -4.969 -22.351 1.00 95.25 574 ASP A N 1
ATOM 4567 C CA . ASP A 1 574 ? -5.192 -5.280 -21.318 1.00 95.25 574 ASP A CA 1
ATOM 4568 C C . ASP A 1 574 ? -6.579 -4.738 -21.703 1.00 95.25 574 ASP A C 1
ATOM 4570 O O . ASP A 1 574 ? -6.726 -3.956 -22.648 1.00 95.25 574 ASP A O 1
ATOM 4574 N N . ASP A 1 575 ? -7.601 -5.095 -20.924 1.00 92.25 575 ASP A N 1
ATOM 4575 C CA . ASP A 1 575 ? -8.988 -4.678 -21.172 1.00 92.25 575 ASP A CA 1
ATOM 4576 C C . ASP A 1 575 ? -9.168 -3.151 -21.231 1.00 92.25 575 ASP A C 1
ATOM 4578 O O . ASP A 1 575 ? -10.095 -2.647 -21.872 1.00 92.25 575 ASP A O 1
ATOM 4582 N N . THR A 1 576 ? -8.284 -2.393 -20.573 1.00 93.12 576 THR A N 1
ATOM 4583 C CA . THR A 1 576 ? -8.335 -0.928 -20.559 1.00 93.12 576 THR A CA 1
ATOM 4584 C C . THR A 1 576 ? -7.790 -0.322 -21.849 1.00 93.12 576 THR A C 1
ATOM 4586 O O . THR A 1 576 ? -8.249 0.749 -22.254 1.00 93.12 576 THR A O 1
ATOM 4589 N N . LEU A 1 577 ? -6.830 -0.988 -22.499 1.00 95.62 577 LEU A N 1
ATOM 4590 C CA . LEU A 1 577 ? -6.219 -0.544 -23.748 1.00 95.62 577 LEU A CA 1
ATOM 4591 C C . LEU A 1 577 ? -6.893 -1.141 -24.984 1.00 95.62 577 LEU A C 1
ATOM 4593 O O . LEU A 1 577 ? -6.937 -0.461 -26.002 1.00 95.62 577 LEU A O 1
ATOM 4597 N N . GLU A 1 578 ? -7.430 -2.360 -24.922 1.00 93.62 578 GLU A N 1
ATOM 4598 C CA . GLU A 1 578 ? -7.870 -3.126 -26.100 1.00 93.62 578 GLU A CA 1
ATOM 4599 C C . GLU A 1 578 ? -8.829 -2.334 -27.007 1.00 93.62 578 GLU A C 1
ATOM 4601 O O . GLU A 1 578 ? -8.654 -2.282 -28.224 1.00 93.62 578 GLU A O 1
ATOM 4606 N N . ARG A 1 579 ? -9.786 -1.611 -26.408 1.00 90.62 579 ARG A N 1
ATOM 4607 C CA . ARG A 1 579 ? -10.774 -0.783 -27.133 1.00 90.62 579 ARG A CA 1
ATOM 4608 C C . ARG A 1 579 ? -10.203 0.511 -27.719 1.00 90.62 579 ARG A C 1
ATOM 4610 O O . ARG A 1 579 ? -10.840 1.143 -28.556 1.00 90.62 579 ARG A O 1
ATOM 4617 N N . GLU A 1 580 ? -9.027 0.933 -27.270 1.00 90.19 580 GLU A N 1
ATOM 4618 C CA . GLU A 1 580 ? -8.392 2.198 -27.648 1.00 90.19 580 GLU A CA 1
ATOM 4619 C C . GLU A 1 580 ? -6.969 2.011 -28.195 1.00 90.19 580 GLU A C 1
ATOM 4621 O O . GLU A 1 580 ? -6.260 2.996 -28.400 1.00 90.19 580 GLU A O 1
ATOM 4626 N N . LYS A 1 581 ? -6.545 0.773 -28.484 1.00 89.06 581 LYS A N 1
ATOM 4627 C CA . LYS A 1 581 ? -5.163 0.448 -28.869 1.00 89.06 581 LYS A CA 1
ATOM 4628 C C . LYS A 1 581 ? -4.688 1.177 -30.128 1.00 89.06 581 LYS A C 1
ATOM 4630 O O . LYS A 1 581 ? -3.516 1.510 -30.230 1.00 89.06 581 LYS A O 1
ATOM 4635 N N . GLY A 1 582 ? -5.597 1.541 -31.038 1.00 89.81 582 GLY A N 1
ATOM 4636 C CA . GLY A 1 582 ? -5.277 2.372 -32.209 1.00 89.81 582 GLY A CA 1
ATOM 4637 C C . GLY A 1 582 ? -4.933 3.836 -31.887 1.00 89.81 582 GLY A C 1
ATOM 4638 O O . GLY A 1 582 ? -4.343 4.525 -32.717 1.00 89.81 582 GLY A O 1
ATOM 4639 N N . ARG A 1 583 ? -5.280 4.327 -30.688 1.00 93.56 583 ARG A N 1
ATOM 4640 C CA . ARG A 1 583 ? -5.073 5.723 -30.258 1.00 93.56 583 ARG A CA 1
ATOM 4641 C C . ARG A 1 583 ? -3.736 5.948 -29.554 1.00 93.56 583 ARG A C 1
ATOM 4643 O O . ARG A 1 583 ? -3.302 7.092 -29.448 1.00 93.56 583 ARG A O 1
ATOM 4650 N N . PHE A 1 584 ? -3.095 4.884 -29.076 1.00 96.12 584 PHE A N 1
ATOM 4651 C CA . PHE A 1 584 ? -1.855 4.947 -28.305 1.00 96.12 584 PHE A CA 1
ATOM 4652 C C . PHE A 1 584 ? -0.780 4.106 -28.981 1.00 96.12 584 PHE A C 1
ATOM 4654 O O . PHE A 1 584 ? -1.021 2.973 -29.387 1.00 96.12 584 PHE A O 1
ATOM 4661 N N . LYS A 1 585 ? 0.432 4.647 -29.104 1.00 97.44 585 LYS A N 1
ATOM 4662 C CA . LYS A 1 585 ? 1.560 3.876 -29.635 1.00 97.44 585 LYS A CA 1
ATOM 4663 C C . LYS A 1 585 ? 2.130 2.979 -28.539 1.00 97.44 585 LYS A C 1
ATOM 4665 O O . LYS A 1 585 ? 2.280 3.424 -27.403 1.00 97.44 585 LYS A O 1
ATOM 4670 N N . SER A 1 586 ? 2.468 1.744 -28.900 1.00 98.38 586 SER A N 1
ATOM 4671 C CA . SER A 1 586 ? 3.140 0.788 -28.016 1.00 98.38 586 SER A CA 1
ATOM 4672 C C . SER A 1 586 ? 4.421 0.269 -28.669 1.00 98.38 586 SER A C 1
ATOM 4674 O O . SER A 1 586 ? 4.447 0.038 -29.880 1.00 98.38 586 SER A O 1
ATOM 4676 N N . TYR A 1 587 ? 5.477 0.090 -27.877 1.00 98.81 587 TYR A N 1
ATOM 4677 C CA . TYR A 1 587 ? 6.801 -0.336 -28.338 1.00 98.81 587 TYR A CA 1
ATOM 4678 C C . TYR A 1 587 ? 7.367 -1.449 -27.451 1.00 98.81 587 TYR A C 1
ATOM 4680 O O . TYR A 1 587 ? 7.115 -1.487 -26.244 1.00 98.81 587 TYR A O 1
ATOM 4688 N N . LEU A 1 588 ? 8.182 -2.323 -28.044 1.00 98.88 588 LEU A N 1
ATOM 4689 C CA . LEU A 1 588 ? 8.889 -3.405 -27.352 1.00 98.88 588 LEU A CA 1
ATOM 4690 C C . LEU A 1 588 ? 9.893 -2.864 -26.327 1.00 98.88 588 LEU A C 1
ATOM 4692 O O . LEU A 1 588 ? 10.097 -3.467 -25.277 1.00 98.88 588 LEU A O 1
ATOM 4696 N N . GLY A 1 589 ? 10.491 -1.702 -26.587 1.00 98.56 589 GLY A N 1
ATOM 4697 C CA . GLY A 1 589 ? 11.380 -1.062 -25.630 1.00 98.56 589 GLY A CA 1
ATOM 4698 C C . GLY A 1 589 ? 12.128 0.151 -26.157 1.00 98.56 589 GLY A C 1
ATOM 4699 O O . GLY A 1 589 ? 11.962 0.536 -27.318 1.00 98.56 589 GLY A O 1
ATOM 4700 N N . ARG A 1 590 ? 12.963 0.722 -25.282 1.00 98.50 590 ARG A N 1
ATOM 4701 C CA . ARG A 1 590 ? 13.872 1.836 -25.574 1.00 98.50 590 ARG A CA 1
ATOM 4702 C C . ARG A 1 590 ? 15.171 1.776 -24.755 1.00 98.50 590 ARG A C 1
ATOM 4704 O O . ARG A 1 590 ? 15.150 1.277 -23.624 1.00 98.50 590 ARG A O 1
ATOM 4711 N N . PRO A 1 591 ? 16.300 2.283 -25.287 1.00 98.12 591 PRO A N 1
ATOM 4712 C CA . PRO A 1 591 ? 17.613 2.092 -24.677 1.00 98.12 591 PRO A CA 1
ATOM 4713 C C . PRO A 1 591 ? 17.875 3.099 -23.560 1.00 98.12 591 PRO A C 1
ATOM 4715 O O . PRO A 1 591 ? 18.345 4.202 -23.809 1.00 98.12 591 PRO A O 1
ATOM 4718 N N . TRP A 1 592 ? 17.621 2.712 -22.306 1.00 97.50 592 TRP A N 1
ATOM 4719 C CA . TRP A 1 592 ? 17.909 3.588 -21.162 1.00 97.50 592 TRP A CA 1
ATOM 4720 C C . TRP A 1 592 ? 19.403 3.948 -21.061 1.00 97.50 592 TRP A C 1
ATOM 4722 O O . TRP A 1 592 ? 19.747 5.032 -20.591 1.00 97.50 592 TRP A O 1
ATOM 4732 N N . LYS A 1 593 ? 20.294 3.056 -21.520 1.00 97.25 593 LYS A N 1
ATOM 4733 C CA . LYS A 1 593 ? 21.755 3.239 -21.542 1.00 97.25 593 LYS A CA 1
ATOM 4734 C C . LYS A 1 593 ? 22.362 2.745 -22.857 1.00 97.25 593 LYS A C 1
ATOM 4736 O O . LYS A 1 593 ? 21.756 1.928 -23.547 1.00 97.25 593 LYS A O 1
ATOM 4741 N N . ASN A 1 594 ? 23.569 3.217 -23.182 1.00 96.44 594 ASN A N 1
ATOM 4742 C CA . ASN A 1 594 ? 24.179 3.077 -24.513 1.00 96.44 594 ASN A CA 1
ATOM 4743 C C . ASN A 1 594 ? 24.281 1.627 -25.019 1.00 96.44 594 ASN A C 1
ATOM 4745 O O . ASN A 1 594 ? 24.039 1.376 -26.190 1.00 96.44 594 ASN A O 1
ATOM 4749 N N . TYR A 1 595 ? 24.575 0.657 -24.150 1.00 98.00 595 TYR A N 1
ATOM 4750 C CA . TYR A 1 595 ? 24.742 -0.747 -24.550 1.00 98.00 595 TYR A CA 1
ATOM 4751 C C . TYR A 1 595 ? 23.498 -1.597 -24.266 1.00 98.00 595 TYR A C 1
ATOM 4753 O O . TYR A 1 595 ? 23.611 -2.812 -24.068 1.00 98.00 595 TYR A O 1
ATOM 4761 N N . SER A 1 596 ? 22.318 -0.966 -24.211 1.00 98.50 596 SER A N 1
ATOM 4762 C CA . SER A 1 596 ? 21.043 -1.615 -23.896 1.00 98.50 596 SER A CA 1
ATOM 4763 C C . SER A 1 596 ? 20.876 -2.927 -24.662 1.00 98.50 596 SER A C 1
ATOM 4765 O O . SER A 1 596 ? 21.046 -2.971 -25.877 1.00 98.50 596 SER A O 1
ATOM 4767 N N . THR A 1 597 ? 20.584 -4.021 -23.961 1.00 98.69 597 THR A N 1
ATOM 4768 C CA . THR A 1 597 ? 20.480 -5.360 -24.561 1.00 98.69 597 THR A CA 1
ATOM 4769 C C . THR A 1 597 ? 19.120 -5.975 -24.248 1.00 98.69 597 THR A C 1
ATOM 4771 O O . THR A 1 597 ? 18.863 -6.350 -23.101 1.00 98.69 597 THR A O 1
ATOM 4774 N N . THR A 1 598 ? 18.279 -6.125 -25.272 1.00 98.81 598 THR A N 1
ATOM 4775 C CA . THR A 1 598 ? 16.936 -6.719 -25.167 1.00 98.81 598 THR A CA 1
ATOM 4776 C C . THR A 1 598 ? 16.689 -7.673 -26.332 1.00 98.81 598 THR A C 1
ATOM 4778 O O . THR A 1 598 ? 16.871 -7.313 -27.492 1.00 98.81 598 THR A O 1
ATOM 4781 N N . VAL A 1 599 ? 16.240 -8.892 -26.036 1.00 98.94 599 VAL A N 1
ATOM 4782 C CA . VAL A 1 599 ? 15.911 -9.908 -27.044 1.00 98.94 599 VAL A CA 1
ATOM 4783 C C . VAL A 1 599 ? 14.468 -10.364 -26.864 1.00 98.94 599 VAL A C 1
ATOM 4785 O O . VAL A 1 599 ? 14.100 -10.826 -25.786 1.00 98.94 599 VAL A O 1
ATOM 4788 N N . VAL A 1 600 ? 13.659 -10.269 -27.918 1.00 98.94 600 VAL A N 1
ATOM 4789 C CA . VAL A 1 600 ? 12.288 -10.797 -27.958 1.00 98.94 600 VAL A CA 1
ATOM 4790 C C . VAL A 1 600 ? 12.264 -11.973 -28.920 1.00 98.94 600 VAL A C 1
ATOM 4792 O O . VAL A 1 600 ? 12.476 -11.800 -30.119 1.00 98.94 600 VAL A O 1
ATOM 4795 N N . MET A 1 601 ? 12.038 -13.181 -28.413 1.00 98.81 601 MET A N 1
ATOM 4796 C CA . MET A 1 601 ? 12.134 -14.383 -29.236 1.00 98.81 601 MET A CA 1
ATOM 4797 C C . MET A 1 601 ? 11.041 -15.404 -28.953 1.00 98.81 601 MET A C 1
ATOM 4799 O O . MET A 1 601 ? 10.552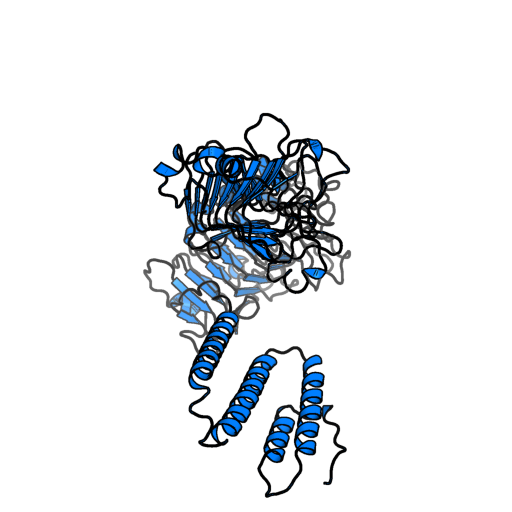 -15.517 -27.830 1.00 98.81 601 MET A O 1
ATOM 4803 N N . GLU A 1 602 ? 10.662 -16.161 -29.980 1.00 98.69 602 GLU A N 1
ATOM 4804 C CA . GLU A 1 602 ? 9.665 -17.237 -29.930 1.00 98.69 602 GLU A CA 1
ATOM 4805 C C . GLU A 1 602 ? 8.312 -16.795 -29.351 1.00 98.69 602 GLU A C 1
ATOM 4807 O O . GLU A 1 602 ? 7.531 -17.626 -28.890 1.00 98.69 602 GLU A O 1
ATOM 4812 N N . SER A 1 603 ? 8.043 -15.487 -29.348 1.00 98.81 603 SER A N 1
ATOM 4813 C CA . SER A 1 603 ? 6.941 -14.847 -28.630 1.00 98.81 603 SER A CA 1
ATOM 4814 C C . SER A 1 603 ? 5.791 -14.490 -29.566 1.00 98.81 603 SER A C 1
ATOM 4816 O O . SER A 1 603 ? 5.993 -14.276 -30.762 1.00 98.81 603 SER A O 1
ATOM 4818 N N . TYR A 1 604 ? 4.577 -14.415 -29.026 1.00 98.81 604 TYR A N 1
ATOM 4819 C CA . TYR A 1 604 ? 3.421 -13.879 -29.737 1.00 98.81 604 TYR A CA 1
ATOM 4820 C C . TYR A 1 604 ? 3.332 -12.365 -29.525 1.00 98.81 604 TYR A C 1
ATOM 4822 O O . TYR A 1 604 ? 3.278 -11.900 -28.387 1.00 98.81 604 TYR A O 1
ATOM 4830 N N . ILE A 1 605 ? 3.298 -11.597 -30.613 1.00 98.81 605 ILE A N 1
ATOM 4831 C CA . ILE A 1 605 ? 3.196 -10.138 -30.603 1.00 98.81 605 ILE A CA 1
ATOM 4832 C C . ILE A 1 605 ? 1.852 -9.733 -31.217 1.00 98.81 605 ILE A C 1
ATOM 4834 O O . ILE A 1 605 ? 1.619 -9.936 -32.412 1.00 98.81 605 ILE A O 1
ATOM 4838 N N . GLY A 1 606 ? 0.969 -9.165 -30.390 1.00 97.56 606 GLY A N 1
ATOM 4839 C CA . GLY A 1 606 ? -0.329 -8.637 -30.810 1.00 97.56 606 GLY A CA 1
ATOM 4840 C C . GLY A 1 606 ? -0.225 -7.424 -31.740 1.00 97.56 606 GLY A C 1
ATOM 4841 O O . GLY A 1 606 ? 0.850 -6.886 -31.990 1.00 97.56 606 GLY A O 1
ATOM 4842 N N . ASP A 1 607 ? -1.367 -6.968 -32.246 1.00 96.00 607 ASP A N 1
ATOM 4843 C CA . ASP A 1 607 ? -1.501 -5.921 -33.273 1.00 96.00 607 ASP A CA 1
ATOM 4844 C C . ASP A 1 607 ? -1.293 -4.485 -32.752 1.00 96.00 607 ASP A C 1
ATOM 4846 O O . ASP A 1 607 ? -1.410 -3.523 -33.506 1.00 96.00 607 ASP A O 1
ATOM 4850 N N . LEU A 1 608 ? -0.966 -4.329 -31.467 1.00 96.06 608 LEU A N 1
ATOM 4851 C CA . LEU A 1 608 ? -0.762 -3.032 -30.820 1.00 96.06 608 LEU A CA 1
ATOM 4852 C C . LEU A 1 608 ? 0.670 -2.483 -30.907 1.00 96.06 608 LEU A C 1
ATOM 4854 O O . LEU A 1 608 ? 0.886 -1.295 -30.653 1.00 96.06 608 LEU A O 1
ATOM 4858 N N . ILE A 1 609 ? 1.659 -3.336 -31.197 1.00 98.12 609 ILE A N 1
ATOM 4859 C CA . ILE A 1 609 ? 3.054 -2.900 -31.296 1.00 98.12 609 ILE A CA 1
ATOM 4860 C C . ILE A 1 609 ? 3.237 -2.131 -32.603 1.00 98.12 609 ILE A C 1
ATOM 4862 O O . ILE A 1 609 ? 2.920 -2.618 -33.686 1.00 98.12 609 ILE A O 1
ATOM 4866 N N . SER A 1 610 ? 3.769 -0.914 -32.492 1.00 97.94 610 SER A N 1
ATOM 4867 C CA . SER A 1 610 ? 4.105 -0.067 -33.633 1.00 97.94 610 SER A CA 1
ATOM 4868 C C . SER A 1 610 ? 4.976 -0.837 -34.635 1.00 97.94 610 SER A C 1
ATOM 4870 O O . SER A 1 610 ? 5.914 -1.503 -34.200 1.00 97.94 610 SER A O 1
ATOM 4872 N N . PRO A 1 611 ? 4.776 -0.700 -35.961 1.00 98.19 611 PRO A N 1
ATOM 4873 C CA . PRO A 1 611 ? 5.632 -1.352 -36.957 1.00 98.19 611 PRO A CA 1
ATOM 4874 C C . PRO A 1 611 ? 7.129 -1.049 -36.785 1.00 98.19 611 PRO A C 1
ATOM 4876 O O . PRO A 1 611 ? 7.956 -1.924 -37.045 1.00 98.19 611 PRO A O 1
ATOM 4879 N N . LYS A 1 612 ? 7.470 0.137 -36.245 1.00 98.12 612 LYS A N 1
ATOM 4880 C CA . LYS A 1 612 ? 8.843 0.506 -35.851 1.00 98.12 612 LYS A CA 1
ATOM 4881 C C . LYS A 1 612 ? 9.450 -0.467 -34.826 1.00 98.12 612 LYS A C 1
ATOM 4883 O O . LYS A 1 612 ? 10.660 -0.677 -34.821 1.00 98.12 612 LYS A O 1
ATOM 4888 N N . GLY A 1 613 ? 8.623 -1.072 -33.974 1.00 98.56 613 GLY A N 1
ATOM 4889 C CA . GLY A 1 613 ? 8.976 -2.028 -32.921 1.00 98.56 613 GLY A CA 1
ATOM 4890 C C . GLY A 1 613 ? 9.607 -1.380 -31.693 1.00 98.56 613 GLY A C 1
ATOM 4891 O O . GLY A 1 613 ? 9.157 -1.614 -30.575 1.00 98.56 613 GLY A O 1
ATOM 4892 N N . TRP A 1 614 ? 10.598 -0.519 -31.904 1.00 98.69 614 TRP A N 1
ATOM 4893 C CA . TRP A 1 614 ? 11.446 0.063 -30.866 1.00 98.69 614 TRP A CA 1
ATOM 4894 C C . TRP A 1 614 ? 11.368 1.590 -30.893 1.00 98.69 614 TRP A C 1
ATOM 4896 O O . TRP A 1 614 ? 11.038 2.177 -31.925 1.00 98.69 614 TRP A O 1
ATOM 4906 N N . LEU A 1 615 ? 11.637 2.215 -29.748 1.00 98.12 615 LEU A N 1
ATOM 4907 C CA . LEU A 1 615 ? 11.570 3.662 -29.563 1.00 98.12 615 LEU A CA 1
ATOM 4908 C C . LEU A 1 615 ? 12.921 4.215 -29.098 1.00 98.12 615 LEU A C 1
ATOM 4910 O O . LEU A 1 615 ? 13.608 3.596 -28.287 1.00 98.12 615 LEU A O 1
ATOM 4914 N N . GLU A 1 616 ? 13.311 5.373 -29.615 1.00 97.94 616 GLU A N 1
ATOM 4915 C CA . GLU A 1 616 ? 14.510 6.086 -29.190 1.00 97.94 616 GLU A CA 1
ATOM 4916 C C . GLU A 1 616 ? 14.382 6.555 -27.724 1.00 97.94 616 GLU A C 1
ATOM 4918 O O . GLU A 1 616 ? 13.296 6.905 -27.256 1.00 97.94 616 GLU A O 1
ATOM 4923 N N . TRP A 1 617 ? 15.490 6.585 -26.975 1.00 95.25 617 TRP A N 1
ATOM 4924 C CA . TRP A 1 617 ? 15.503 7.212 -25.645 1.00 95.25 617 TRP A CA 1
ATOM 4925 C C . TRP A 1 617 ? 15.655 8.730 -25.752 1.00 95.25 617 TRP A C 1
ATOM 4927 O O . TRP A 1 617 ? 14.808 9.477 -25.268 1.00 95.25 617 TRP A O 1
ATOM 4937 N N . SER A 1 618 ? 16.735 9.171 -26.404 1.00 89.12 618 SER A N 1
ATOM 4938 C CA . SER A 1 618 ? 17.037 10.577 -26.670 1.00 89.12 618 SER A CA 1
ATOM 4939 C C . SER A 1 618 ? 17.940 10.689 -27.901 1.00 89.12 618 SER A C 1
ATOM 4941 O O . SER A 1 618 ? 19.106 10.293 -27.863 1.00 89.12 618 SER A O 1
ATOM 4943 N N . GLY A 1 619 ? 17.394 11.202 -29.007 1.00 91.88 619 GLY A N 1
ATOM 4944 C CA . GLY A 1 619 ? 18.125 11.339 -30.269 1.00 91.88 619 GLY A CA 1
ATOM 4945 C C . GLY A 1 619 ? 18.716 10.012 -30.761 1.00 91.88 619 GLY A C 1
ATOM 4946 O O . GLY A 1 619 ? 18.056 8.976 -30.727 1.00 91.88 619 GLY A O 1
ATOM 4947 N N . THR A 1 620 ? 19.969 10.052 -31.218 1.00 93.31 620 THR A N 1
ATOM 4948 C CA . THR A 1 620 ? 20.694 8.894 -31.771 1.00 93.31 620 THR A CA 1
ATOM 4949 C C . THR A 1 620 ? 21.577 8.162 -30.757 1.00 93.31 620 THR A C 1
ATOM 4951 O O . THR A 1 620 ? 22.256 7.198 -31.114 1.00 93.31 620 THR A O 1
ATOM 4954 N N . GLN A 1 621 ? 21.574 8.589 -29.492 1.00 92.44 621 GLN A N 1
ATOM 4955 C CA . GLN A 1 621 ? 22.450 8.036 -28.463 1.00 92.44 621 GLN A CA 1
ATOM 4956 C C . GLN A 1 621 ? 22.180 6.541 -28.234 1.00 92.44 621 GLN A C 1
ATOM 4958 O O . GLN A 1 621 ? 21.053 6.131 -27.957 1.00 92.44 621 GLN A O 1
ATOM 4963 N N . GLY A 1 622 ? 23.235 5.725 -28.321 1.00 93.06 622 GLY A N 1
ATOM 4964 C CA . GLY A 1 622 ? 23.179 4.285 -28.063 1.00 93.06 622 GLY A CA 1
ATOM 4965 C C . GLY A 1 622 ? 22.590 3.444 -29.199 1.00 93.06 622 GLY A C 1
ATOM 4966 O O . GLY A 1 622 ? 22.618 2.221 -29.113 1.00 93.06 622 GLY A O 1
ATOM 4967 N N . LEU A 1 623 ? 22.065 4.049 -30.272 1.00 97.75 623 LEU A N 1
ATOM 4968 C CA . LEU A 1 623 ? 21.404 3.309 -31.359 1.00 97.75 623 LEU A CA 1
ATOM 4969 C C . LEU A 1 623 ? 22.376 2.455 -32.193 1.00 97.75 623 LEU A C 1
ATOM 4971 O O . LEU A 1 623 ? 21.973 1.475 -32.821 1.00 97.75 623 LEU A O 1
ATOM 4975 N N . ASP A 1 624 ? 23.651 2.824 -32.198 1.00 97.25 624 ASP A N 1
ATOM 4976 C CA . ASP A 1 624 ? 24.759 2.127 -32.848 1.00 97.25 624 ASP A CA 1
ATOM 4977 C C . ASP A 1 624 ? 25.365 1.002 -31.989 1.00 97.25 624 ASP A C 1
ATOM 4979 O O . ASP A 1 624 ? 25.916 0.038 -32.519 1.00 97.25 624 ASP A O 1
ATOM 4983 N N . THR A 1 625 ? 25.239 1.115 -30.665 1.00 97.56 625 THR A N 1
ATOM 4984 C CA . THR A 1 625 ? 25.931 0.281 -29.671 1.00 97.56 625 THR A CA 1
ATOM 4985 C C . THR A 1 625 ? 25.012 -0.663 -28.893 1.00 97.56 625 THR A C 1
ATOM 4987 O O . THR A 1 625 ? 25.496 -1.637 -28.304 1.00 97.56 625 THR A O 1
ATOM 4990 N N . LEU A 1 626 ? 23.696 -0.429 -28.909 1.00 98.31 626 LEU A N 1
ATOM 4991 C CA . LEU A 1 626 ? 22.699 -1.333 -28.338 1.00 98.31 626 LEU A CA 1
ATOM 4992 C C . LEU A 1 626 ? 22.668 -2.692 -29.058 1.00 98.31 626 LEU A C 1
ATOM 4994 O O . LEU A 1 626 ? 23.146 -2.852 -30.181 1.00 98.31 626 LEU A O 1
ATOM 4998 N N . PHE A 1 627 ? 22.057 -3.685 -28.417 1.00 98.50 627 PHE A N 1
ATOM 4999 C CA . PHE A 1 627 ? 21.754 -4.982 -29.017 1.00 98.50 627 PHE A CA 1
ATOM 5000 C C . PHE A 1 627 ? 20.270 -5.293 -28.838 1.00 98.50 627 PHE A C 1
ATOM 5002 O O . PHE A 1 627 ? 19.866 -5.875 -27.827 1.00 98.50 627 PHE A O 1
ATOM 5009 N N . TYR A 1 628 ? 19.456 -4.902 -29.820 1.00 98.81 628 TYR A N 1
ATOM 5010 C CA . TYR A 1 628 ? 18.032 -5.244 -29.877 1.00 98.81 628 TYR A CA 1
ATOM 5011 C C . TYR A 1 628 ? 17.785 -6.296 -30.938 1.00 98.81 628 TYR A C 1
ATOM 5013 O O . TYR A 1 628 ? 18.155 -6.119 -32.099 1.00 98.81 628 TYR A O 1
ATOM 5021 N N . ALA A 1 629 ? 17.178 -7.406 -30.528 1.00 98.75 629 ALA A N 1
ATOM 5022 C CA . ALA A 1 629 ? 17.021 -8.549 -31.406 1.00 98.75 629 ALA A CA 1
ATOM 5023 C C . ALA A 1 629 ? 15.641 -9.193 -31.350 1.00 98.75 629 ALA A C 1
ATOM 5025 O O . ALA A 1 629 ? 15.040 -9.337 -30.285 1.00 98.75 629 ALA A O 1
ATOM 5026 N N . GLU A 1 630 ? 15.190 -9.647 -32.518 1.00 98.88 630 GLU A N 1
ATOM 5027 C CA . GLU A 1 630 ? 13.975 -10.441 -32.689 1.00 98.88 630 GLU A CA 1
ATOM 5028 C C . GLU A 1 630 ? 14.306 -11.798 -33.331 1.00 98.88 630 GLU A C 1
ATOM 5030 O O . GLU A 1 630 ? 15.132 -11.874 -34.245 1.00 98.88 630 GLU A O 1
ATOM 5035 N N . PHE A 1 631 ? 13.683 -12.883 -32.855 1.00 98.81 631 PHE A N 1
ATOM 5036 C CA . PHE A 1 631 ? 13.847 -14.227 -33.427 1.00 98.81 631 PHE A CA 1
ATOM 5037 C C . PHE A 1 631 ? 12.557 -15.038 -33.358 1.00 98.81 631 PHE A C 1
ATOM 5039 O O . PHE A 1 631 ? 12.043 -15.281 -32.272 1.00 98.81 631 PHE A O 1
ATOM 5046 N N . ASN A 1 632 ? 12.084 -15.524 -34.507 1.00 98.50 632 ASN A N 1
ATOM 5047 C CA . ASN A 1 632 ? 10.964 -16.467 -34.605 1.00 98.50 632 ASN A CA 1
ATOM 5048 C C . ASN A 1 632 ? 9.707 -16.043 -33.810 1.00 98.50 632 ASN A C 1
ATOM 5050 O O . ASN A 1 632 ? 9.043 -16.862 -33.174 1.00 98.50 632 ASN A O 1
ATOM 5054 N N . ASN A 1 633 ? 9.418 -14.739 -33.791 1.00 98.81 633 ASN A N 1
ATOM 5055 C CA . ASN A 1 633 ? 8.189 -14.214 -33.205 1.00 98.81 633 ASN A CA 1
ATOM 5056 C C . ASN A 1 633 ? 7.013 -14.465 -34.157 1.00 98.81 633 ASN A C 1
ATOM 5058 O O . ASN A 1 633 ? 7.191 -14.572 -35.367 1.00 98.81 633 ASN A O 1
ATOM 5062 N N . ARG A 1 634 ? 5.810 -14.549 -33.595 1.00 98.56 634 ARG A N 1
ATOM 5063 C CA . ARG A 1 634 ? 4.554 -14.810 -34.311 1.00 98.56 634 ARG A CA 1
ATOM 5064 C C . ARG A 1 634 ? 3.495 -13.772 -33.949 1.00 98.56 634 ARG A C 1
ATOM 5066 O O . ARG A 1 634 ? 3.647 -13.053 -32.967 1.00 98.56 634 ARG A O 1
ATOM 5073 N N . GLY A 1 635 ? 2.404 -13.725 -34.708 1.00 98.44 635 GLY A N 1
ATOM 5074 C CA . GLY A 1 635 ? 1.291 -12.799 -34.478 1.00 98.44 635 GLY A CA 1
ATOM 5075 C C . GLY A 1 635 ? 1.376 -11.512 -35.310 1.00 98.44 635 GLY A C 1
ATOM 5076 O O . GLY A 1 635 ? 2.399 -11.242 -35.944 1.00 98.44 635 GLY A O 1
ATOM 5077 N N . PRO A 1 636 ? 0.300 -10.715 -35.344 1.00 97.62 636 PRO A N 1
ATOM 5078 C CA . PRO A 1 636 ? 0.166 -9.583 -36.263 1.00 97.62 636 PRO A CA 1
ATOM 5079 C C . PRO A 1 636 ? 1.215 -8.475 -36.063 1.00 97.62 636 PRO A C 1
ATOM 5081 O O . PRO A 1 636 ? 1.617 -7.842 -37.035 1.00 97.62 636 PRO A O 1
ATOM 5084 N N . GLY A 1 637 ? 1.725 -8.266 -34.845 1.00 97.81 637 GLY A N 1
ATOM 5085 C CA . GLY A 1 637 ? 2.781 -7.279 -34.574 1.00 97.81 637 GLY A CA 1
ATOM 5086 C C . GLY A 1 637 ? 4.210 -7.784 -34.809 1.00 97.81 637 GLY A C 1
ATOM 5087 O O . GLY A 1 637 ? 5.171 -7.043 -34.590 1.00 97.81 637 GLY A O 1
ATOM 5088 N N . SER A 1 638 ? 4.388 -9.039 -35.235 1.00 98.06 638 SER A N 1
ATOM 5089 C CA . SER A 1 638 ? 5.714 -9.665 -35.371 1.00 98.06 638 SER A CA 1
ATOM 5090 C C . SER A 1 638 ? 6.437 -9.374 -36.690 1.00 98.06 638 SER A C 1
ATOM 5092 O O . SER A 1 638 ? 7.616 -9.696 -36.808 1.00 98.06 638 SER A O 1
ATOM 5094 N N . ASN A 1 639 ? 5.777 -8.744 -37.670 1.00 98.06 639 ASN A N 1
ATOM 5095 C CA . ASN A 1 639 ? 6.415 -8.409 -38.943 1.00 98.06 639 ASN A CA 1
ATOM 5096 C C . ASN A 1 639 ? 7.557 -7.397 -38.740 1.00 98.06 639 ASN A C 1
ATOM 5098 O O . ASN A 1 639 ? 7.341 -6.296 -38.229 1.00 98.06 639 ASN A O 1
ATOM 5102 N N . THR A 1 640 ? 8.762 -7.762 -39.178 1.00 98.44 640 THR A N 1
ATOM 5103 C CA . THR A 1 640 ? 9.981 -6.970 -39.000 1.00 98.44 640 THR A CA 1
ATOM 5104 C C . THR A 1 640 ? 10.333 -6.066 -40.188 1.00 98.44 640 THR A C 1
ATOM 5106 O O . THR A 1 640 ? 11.268 -5.275 -40.076 1.00 98.44 640 THR A O 1
ATOM 5109 N N . SER A 1 641 ? 9.586 -6.111 -41.300 1.00 97.88 641 SER A N 1
ATOM 5110 C CA . SER A 1 641 ? 9.902 -5.378 -42.542 1.00 97.88 641 SER A CA 1
ATOM 5111 C C . SER A 1 641 ? 9.958 -3.853 -42.387 1.00 97.88 641 SER A C 1
ATOM 5113 O O . SER A 1 641 ? 10.632 -3.175 -43.158 1.00 97.88 641 SER A O 1
ATOM 5115 N N . SER A 1 642 ? 9.242 -3.309 -41.400 1.00 98.00 642 SER A N 1
ATOM 5116 C CA . SER A 1 642 ? 9.125 -1.865 -41.138 1.00 98.00 642 SER A CA 1
ATOM 5117 C C . SER A 1 642 ? 9.738 -1.444 -39.800 1.00 98.00 642 SER A C 1
ATOM 5119 O O . SER A 1 642 ? 9.442 -0.357 -39.296 1.00 98.00 642 SER A O 1
ATOM 5121 N N . ARG A 1 643 ? 10.578 -2.304 -39.213 1.00 98.56 643 ARG A N 1
ATOM 5122 C CA . ARG A 1 643 ? 11.311 -1.992 -37.985 1.00 98.56 643 ARG A CA 1
ATOM 5123 C C . ARG A 1 643 ? 12.307 -0.861 -38.219 1.00 98.56 643 ARG A C 1
ATOM 5125 O O . ARG A 1 643 ? 12.670 -0.535 -39.350 1.00 98.56 643 ARG A O 1
ATOM 5132 N N . VAL A 1 644 ? 12.741 -0.253 -37.123 1.00 98.19 644 VAL A N 1
ATOM 5133 C CA . VAL A 1 644 ? 13.822 0.738 -37.126 1.00 98.19 644 VAL A CA 1
ATOM 5134 C C . VAL A 1 644 ? 15.082 0.218 -37.836 1.00 98.19 644 VAL A C 1
ATOM 5136 O O . VAL A 1 644 ? 15.372 -0.975 -37.820 1.00 98.19 644 VAL A O 1
ATOM 5139 N N . ARG A 1 645 ? 15.856 1.126 -38.443 1.00 97.88 645 ARG A N 1
ATOM 5140 C CA . ARG A 1 645 ? 17.103 0.815 -39.176 1.00 97.88 645 ARG A CA 1
ATOM 5141 C C . ARG A 1 645 ? 18.370 1.098 -38.359 1.00 97.88 645 ARG A C 1
ATOM 5143 O O . ARG A 1 645 ? 19.400 1.464 -38.915 1.00 97.88 645 ARG A O 1
ATOM 5150 N N . TRP A 1 646 ? 18.281 1.012 -37.036 1.00 98.44 646 TRP A N 1
ATOM 5151 C CA . TRP A 1 646 ? 19.415 1.300 -36.159 1.00 98.44 646 TRP A CA 1
ATOM 5152 C C . TRP A 1 646 ? 20.511 0.235 -36.315 1.00 98.44 646 TRP A C 1
ATOM 5154 O O . TRP A 1 646 ? 20.164 -0.946 -36.375 1.00 98.44 646 TRP A O 1
ATOM 5164 N N . PRO A 1 647 ? 21.811 0.592 -36.312 1.00 98.19 647 PRO A N 1
ATOM 5165 C CA . PRO A 1 647 ? 22.885 -0.400 -36.442 1.00 98.19 647 PRO A CA 1
ATOM 5166 C C . PRO A 1 647 ? 22.876 -1.469 -35.333 1.00 98.19 647 PRO A C 1
ATOM 5168 O O . PRO A 1 647 ? 23.259 -2.617 -35.563 1.00 98.19 647 PRO A O 1
ATOM 5171 N N . GLY A 1 648 ? 22.401 -1.116 -34.135 1.00 97.88 648 GLY A N 1
ATOM 5172 C CA . GLY A 1 648 ? 22.259 -2.038 -33.009 1.00 97.88 648 GLY A CA 1
ATOM 5173 C C . GLY A 1 648 ? 21.051 -2.987 -33.087 1.00 97.88 648 GLY A C 1
ATOM 5174 O O . GLY A 1 648 ? 20.990 -3.962 -32.331 1.00 97.88 648 GLY A O 1
ATOM 5175 N N . TYR A 1 649 ? 20.089 -2.745 -33.986 1.00 98.62 649 TYR A N 1
ATOM 5176 C CA . TYR A 1 649 ? 18.913 -3.601 -34.172 1.00 98.62 649 TYR A CA 1
ATOM 5177 C C . TYR A 1 649 ? 19.165 -4.691 -35.223 1.00 98.62 649 TYR A C 1
ATOM 5179 O O . TYR A 1 649 ? 19.760 -4.435 -36.269 1.00 98.62 649 TYR A O 1
ATOM 5187 N N . ARG A 1 650 ? 18.687 -5.918 -34.977 1.00 97.81 650 ARG A N 1
ATOM 5188 C CA . ARG A 1 650 ? 18.819 -7.031 -35.932 1.00 97.81 650 ARG A CA 1
ATOM 5189 C C . ARG A 1 650 ? 17.780 -8.137 -35.737 1.00 97.81 650 ARG A C 1
ATOM 5191 O O . ARG A 1 650 ? 17.415 -8.486 -34.620 1.00 97.81 650 ARG A O 1
ATOM 5198 N N . VAL A 1 651 ? 17.377 -8.779 -36.830 1.00 98.56 651 VAL A N 1
ATOM 5199 C CA . VAL A 1 651 ? 16.671 -10.070 -36.779 1.00 98.56 651 VAL A CA 1
ATOM 5200 C C . VAL A 1 651 ? 17.725 -11.171 -36.780 1.00 98.56 651 VAL A C 1
ATOM 5202 O O . VAL A 1 651 ? 18.475 -11.317 -37.745 1.00 98.56 651 VAL A O 1
ATOM 5205 N N . ILE A 1 652 ? 17.830 -11.915 -35.681 1.00 98.56 652 ILE A N 1
ATOM 5206 C CA . ILE A 1 652 ? 18.912 -12.892 -35.488 1.00 98.56 652 ILE A CA 1
ATOM 5207 C C . ILE A 1 652 ? 18.522 -14.279 -36.002 1.00 98.56 652 ILE A C 1
ATOM 5209 O O . ILE A 1 652 ? 17.350 -14.587 -36.201 1.00 98.56 652 ILE A O 1
ATOM 5213 N N . LYS A 1 653 ? 19.517 -15.151 -36.199 1.00 97.94 653 LYS A N 1
ATOM 5214 C CA . LYS A 1 653 ? 19.314 -16.559 -36.590 1.00 97.94 653 LYS A CA 1
ATOM 5215 C C . LYS A 1 653 ? 19.380 -17.492 -35.377 1.00 97.94 653 LYS A C 1
ATOM 5217 O O . LYS A 1 653 ? 19.918 -17.139 -34.328 1.00 97.94 653 LYS A O 1
ATOM 5222 N N . ARG A 1 654 ? 18.928 -18.740 -35.554 1.00 97.88 654 ARG A N 1
ATOM 5223 C CA . ARG A 1 654 ? 18.836 -19.772 -34.498 1.00 97.88 654 ARG A CA 1
ATOM 5224 C C . ARG A 1 654 ? 20.110 -19.924 -33.653 1.00 97.88 654 ARG A C 1
ATOM 5226 O O . ARG A 1 654 ? 20.033 -19.978 -32.429 1.00 97.88 654 ARG A O 1
ATOM 5233 N N . LYS A 1 655 ? 21.290 -19.957 -34.289 1.00 97.12 655 LYS A N 1
ATOM 5234 C CA . LYS A 1 655 ? 22.590 -20.107 -33.600 1.00 97.12 655 LYS A CA 1
ATOM 5235 C C . LYS A 1 655 ? 22.869 -18.964 -32.616 1.00 97.12 655 LYS A C 1
ATOM 5237 O O . LYS A 1 655 ? 23.416 -19.200 -31.541 1.00 97.12 655 LYS A O 1
ATOM 5242 N N . GLU A 1 656 ? 22.497 -17.741 -32.980 1.00 97.75 656 GLU A N 1
ATOM 5243 C CA . GLU A 1 656 ? 22.663 -16.558 -32.136 1.00 97.75 656 GLU A CA 1
ATOM 5244 C C . GLU A 1 656 ? 21.580 -16.502 -31.054 1.00 97.75 656 GLU A C 1
ATOM 5246 O O . GLU A 1 656 ? 21.916 -16.344 -29.882 1.00 97.75 656 GLU A O 1
ATOM 5251 N N . ALA A 1 657 ? 20.318 -16.770 -31.410 1.00 98.31 657 ALA A N 1
ATOM 5252 C CA . ALA A 1 657 ? 19.201 -16.846 -30.465 1.00 98.31 657 ALA A CA 1
ATOM 5253 C C . ALA A 1 657 ? 19.451 -17.865 -29.339 1.00 98.31 657 ALA A C 1
ATOM 5255 O O . ALA A 1 657 ? 19.196 -17.586 -28.168 1.00 98.31 657 ALA A O 1
ATOM 5256 N N . ALA A 1 658 ? 20.061 -19.014 -29.656 1.00 98.19 658 ALA A N 1
ATOM 5257 C CA . ALA A 1 658 ? 20.409 -20.039 -28.673 1.00 98.19 658 ALA A CA 1
ATOM 5258 C C . ALA A 1 658 ? 21.284 -19.509 -27.517 1.00 98.19 658 ALA A C 1
ATOM 5260 O O . ALA A 1 658 ? 21.222 -20.047 -26.409 1.00 98.19 658 ALA A O 1
ATOM 5261 N N . ARG A 1 659 ? 22.081 -18.448 -27.733 1.00 97.94 659 ARG A N 1
ATOM 5262 C CA . ARG A 1 659 ? 22.925 -17.817 -26.699 1.00 97.94 659 ARG A CA 1
ATOM 5263 C C . ARG A 1 659 ? 22.110 -17.118 -25.609 1.00 97.94 659 ARG A C 1
ATOM 5265 O O . ARG A 1 659 ? 22.612 -16.991 -24.497 1.00 97.94 659 ARG A O 1
ATOM 5272 N N . PHE A 1 660 ? 20.881 -16.711 -25.923 1.00 98.38 660 PHE A N 1
ATOM 5273 C CA . PHE A 1 660 ? 19.981 -15.974 -25.032 1.00 98.38 660 PHE A CA 1
ATOM 5274 C C . PHE A 1 660 ? 19.011 -16.880 -24.256 1.00 98.38 660 PHE A C 1
ATOM 5276 O O . PHE A 1 660 ? 18.264 -16.412 -23.405 1.00 98.38 660 PHE A O 1
ATOM 5283 N N . THR A 1 661 ? 19.041 -18.192 -24.502 1.00 98.50 661 THR A N 1
ATOM 5284 C CA . THR A 1 661 ? 18.221 -19.175 -23.774 1.00 98.50 661 THR A CA 1
ATOM 5285 C C . THR A 1 661 ? 18.609 -19.267 -22.297 1.00 98.50 661 THR A C 1
ATOM 5287 O O . THR A 1 661 ? 19.758 -19.005 -21.931 1.00 98.50 661 THR A O 1
ATOM 5290 N N . VAL A 1 662 ? 17.681 -19.704 -21.439 1.00 97.69 662 VAL A N 1
ATOM 5291 C CA . VAL A 1 662 ? 17.898 -19.827 -19.982 1.00 97.69 662 VAL A CA 1
ATOM 5292 C C . VAL A 1 662 ? 19.170 -20.615 -19.650 1.00 97.69 662 VAL A C 1
ATOM 5294 O O . VAL A 1 662 ? 19.951 -20.215 -18.784 1.00 97.69 662 VAL A O 1
ATOM 5297 N N . GLY A 1 663 ? 19.418 -21.719 -20.360 1.00 96.75 663 GLY A N 1
ATOM 5298 C CA . GLY A 1 663 ? 20.575 -22.579 -20.130 1.00 96.75 663 GLY A CA 1
ATOM 5299 C C . GLY A 1 663 ? 21.912 -21.888 -20.395 1.00 96.75 663 GLY A C 1
ATOM 5300 O O . GLY A 1 663 ? 22.861 -22.127 -19.651 1.00 96.75 663 GLY A O 1
ATOM 5301 N N . ARG A 1 664 ? 21.996 -21.021 -21.413 1.00 97.19 664 ARG A N 1
ATOM 5302 C CA . ARG A 1 664 ? 23.245 -20.338 -21.794 1.00 97.19 664 ARG A CA 1
ATOM 5303 C C . ARG A 1 664 ? 23.382 -18.956 -21.162 1.00 97.19 664 ARG A C 1
ATOM 5305 O O . ARG A 1 664 ? 24.427 -18.664 -20.588 1.00 97.19 664 ARG A O 1
ATOM 5312 N N . PHE A 1 665 ? 22.340 -18.133 -21.232 1.00 97.88 665 PHE A N 1
ATOM 5313 C CA . PHE A 1 665 ? 22.379 -16.736 -20.800 1.00 97.88 665 PHE A CA 1
ATOM 5314 C C . PHE A 1 665 ? 22.428 -16.596 -19.279 1.00 97.88 665 PHE A C 1
ATOM 5316 O O . PHE A 1 665 ? 23.306 -15.925 -18.746 1.00 97.88 665 PHE A O 1
ATOM 5323 N N . LEU A 1 666 ? 21.540 -17.301 -18.571 1.00 96.00 666 LEU A N 1
ATOM 5324 C CA . LEU A 1 666 ? 21.506 -17.298 -17.104 1.00 96.00 666 LEU A CA 1
ATOM 5325 C C . LEU A 1 666 ? 22.392 -18.375 -16.482 1.00 96.00 666 LEU A C 1
ATOM 5327 O O . LEU A 1 666 ? 22.413 -18.507 -15.260 1.00 96.00 666 LEU A O 1
ATOM 5331 N N . LYS A 1 667 ? 23.056 -19.201 -17.304 1.00 95.31 667 LYS A N 1
ATOM 5332 C CA . LYS A 1 667 ? 23.670 -20.463 -16.865 1.00 95.31 667 LYS A CA 1
ATOM 5333 C C . LYS A 1 667 ? 22.672 -21.318 -16.068 1.00 95.31 667 LYS A C 1
ATOM 5335 O O . LYS A 1 667 ? 23.035 -21.956 -15.089 1.00 95.31 667 LYS A O 1
ATOM 5340 N N . GLY A 1 668 ? 21.395 -21.313 -16.468 1.00 90.81 668 GLY A N 1
ATOM 5341 C CA . GLY A 1 668 ? 20.280 -21.791 -15.643 1.00 90.81 668 GLY A CA 1
ATOM 5342 C C . GLY A 1 668 ? 20.443 -23.215 -15.113 1.00 90.81 668 GLY A C 1
ATOM 5343 O O . GLY A 1 668 ? 20.010 -23.500 -14.002 1.00 90.81 668 GLY A O 1
ATOM 5344 N N . LYS A 1 669 ? 21.123 -24.103 -15.851 1.00 92.50 669 LYS A N 1
ATOM 5345 C CA . LYS A 1 669 ? 21.369 -25.485 -15.407 1.00 92.50 669 LYS A CA 1
ATOM 5346 C C . LYS A 1 669 ? 22.135 -25.570 -14.081 1.00 92.50 669 LYS A C 1
ATOM 5348 O O . LYS A 1 669 ? 21.953 -26.541 -13.357 1.00 92.50 669 LYS A O 1
ATOM 5353 N N . THR A 1 670 ? 22.961 -24.574 -13.750 1.00 90.00 670 THR A N 1
ATOM 5354 C CA . THR A 1 670 ? 23.782 -24.594 -12.530 1.00 90.00 670 THR A CA 1
ATOM 5355 C C . THR A 1 670 ? 23.010 -24.204 -11.273 1.00 90.00 670 THR A C 1
ATOM 5357 O O . THR A 1 670 ? 23.534 -24.384 -10.181 1.00 90.00 670 THR A O 1
ATOM 5360 N N . TRP A 1 671 ? 21.820 -23.605 -11.395 1.00 89.81 671 TRP A N 1
ATOM 5361 C CA . TRP A 1 671 ? 21.113 -23.048 -10.235 1.00 89.81 671 TRP A CA 1
ATOM 5362 C C . TRP A 1 671 ? 19.590 -23.209 -10.251 1.00 89.81 671 TRP A C 1
ATOM 5364 O O . TRP A 1 671 ? 18.995 -23.154 -9.185 1.00 89.81 671 TRP A O 1
ATOM 5374 N N . LEU A 1 672 ? 18.953 -23.449 -11.403 1.00 87.81 672 LEU A N 1
ATOM 5375 C CA . LEU A 1 672 ? 17.510 -23.719 -11.492 1.00 87.81 672 LEU A CA 1
ATOM 5376 C C . LEU A 1 672 ? 17.175 -25.212 -11.365 1.00 87.81 672 LEU A C 1
ATOM 5378 O O . LEU A 1 672 ? 16.116 -25.543 -10.846 1.00 87.81 672 LEU A O 1
ATOM 5382 N N . THR A 1 673 ? 18.067 -26.112 -11.799 1.00 81.50 673 THR A N 1
ATOM 5383 C CA . THR A 1 673 ? 17.821 -27.571 -11.804 1.00 81.50 673 THR A CA 1
ATOM 5384 C C . THR A 1 673 ? 17.485 -28.104 -10.411 1.00 81.50 673 THR A C 1
ATOM 5386 O O . THR A 1 673 ? 16.523 -28.844 -10.245 1.00 81.50 673 THR A O 1
ATOM 5389 N N . ASN A 1 674 ? 18.227 -27.660 -9.395 1.00 73.94 674 ASN A N 1
ATOM 5390 C CA . ASN A 1 674 ? 18.075 -28.144 -8.021 1.00 73.94 674 ASN A CA 1
ATOM 5391 C C . ASN A 1 674 ? 16.875 -27.524 -7.286 1.00 73.94 674 ASN A C 1
ATOM 5393 O O . ASN A 1 674 ? 16.596 -27.903 -6.156 1.00 73.94 674 ASN A O 1
ATOM 5397 N N . LEU A 1 675 ? 16.177 -26.563 -7.903 1.00 75.88 675 LEU A N 1
ATOM 5398 C CA . LEU A 1 675 ? 15.048 -25.862 -7.288 1.00 75.88 675 LEU A CA 1
ATOM 5399 C C . LEU A 1 675 ? 13.689 -26.500 -7.614 1.00 75.88 675 LEU A C 1
ATOM 5401 O O . LEU A 1 675 ? 12.669 -26.012 -7.138 1.00 75.88 675 LEU A O 1
ATOM 5405 N N . GLY A 1 676 ? 13.649 -27.541 -8.457 1.00 71.94 676 GLY A N 1
ATOM 5406 C CA . GLY A 1 676 ? 12.398 -28.200 -8.860 1.00 71.94 676 GLY A CA 1
ATOM 5407 C C . GLY A 1 676 ? 11.435 -27.296 -9.642 1.00 71.94 676 GLY A C 1
ATOM 5408 O O . GLY A 1 676 ? 10.249 -27.598 -9.753 1.00 71.94 676 GLY A O 1
ATOM 5409 N N . VAL A 1 677 ? 11.919 -26.168 -10.173 1.00 77.19 677 VAL A N 1
ATOM 5410 C CA . VAL A 1 677 ? 11.077 -25.181 -10.855 1.00 77.19 677 VAL A CA 1
ATOM 5411 C C . VAL A 1 677 ? 10.844 -25.569 -12.316 1.00 77.19 677 VAL A C 1
ATOM 5413 O O . VAL A 1 677 ? 11.772 -26.031 -12.985 1.00 77.19 677 VAL A O 1
ATOM 5416 N N . PRO A 1 678 ? 9.639 -25.345 -12.871 1.00 80.94 678 PRO A N 1
ATOM 5417 C CA . PRO A 1 678 ? 9.400 -25.579 -14.286 1.00 80.94 678 PRO A CA 1
ATOM 5418 C C . PRO A 1 678 ? 10.263 -24.609 -15.101 1.00 80.94 678 PRO A C 1
ATOM 5420 O O . PRO A 1 678 ? 10.169 -23.396 -14.941 1.00 80.94 678 PRO A O 1
ATOM 5423 N N . VAL A 1 679 ? 11.108 -25.122 -15.993 1.00 88.94 679 VAL A N 1
ATOM 5424 C CA . VAL A 1 679 ? 12.014 -24.311 -16.819 1.00 88.94 679 VAL A CA 1
ATOM 5425 C C . VAL A 1 679 ? 12.239 -24.983 -18.166 1.00 88.94 679 VAL A C 1
ATOM 5427 O O . VAL A 1 679 ? 12.359 -26.201 -18.253 1.00 88.94 679 VAL A O 1
ATOM 5430 N N . HIS A 1 680 ? 12.306 -24.185 -19.232 1.00 94.50 680 HIS A N 1
ATOM 5431 C CA . HIS A 1 680 ? 12.779 -24.640 -20.537 1.00 94.50 680 HIS A CA 1
ATOM 5432 C C . HIS A 1 680 ? 14.166 -24.052 -20.799 1.00 94.50 680 HIS A C 1
ATOM 5434 O O . HIS A 1 680 ? 14.317 -22.833 -20.873 1.00 94.50 680 HIS A O 1
ATOM 5440 N N . PHE A 1 681 ? 15.198 -24.893 -20.893 1.00 96.75 681 PHE A N 1
ATOM 5441 C CA . PHE A 1 681 ? 16.585 -24.411 -20.948 1.00 96.75 681 PHE A CA 1
ATOM 5442 C C . PHE A 1 681 ? 17.040 -23.928 -22.331 1.00 96.75 681 PHE A C 1
ATOM 5444 O O . PHE A 1 681 ? 18.019 -23.185 -22.396 1.00 96.75 681 PHE A O 1
ATOM 5451 N N . GLY A 1 682 ? 16.389 -24.371 -23.408 1.00 96.94 682 GLY A N 1
ATOM 5452 C CA . GLY A 1 682 ? 16.787 -24.111 -24.795 1.00 96.94 682 GLY A CA 1
ATOM 5453 C C . GLY A 1 682 ? 15.804 -23.222 -25.558 1.00 96.94 682 GLY A C 1
ATOM 5454 O O . GLY A 1 682 ? 15.046 -22.461 -24.958 1.00 96.94 682 GLY A O 1
ATOM 5455 N N . LEU A 1 683 ? 15.842 -23.319 -26.888 1.00 97.50 683 LEU A N 1
ATOM 5456 C CA . LEU A 1 683 ? 14.812 -22.772 -27.779 1.00 97.50 683 LEU A CA 1
ATOM 5457 C C . LEU A 1 683 ? 13.580 -23.686 -27.757 1.00 97.50 683 LEU A C 1
ATOM 5459 O O . LEU A 1 683 ? 13.719 -24.890 -27.541 1.00 97.50 683 LEU A O 1
ATOM 5463 N N . PHE A 1 684 ? 12.388 -23.124 -27.926 1.00 93.19 684 PHE A N 1
ATOM 5464 C CA . PHE A 1 684 ? 11.134 -23.875 -28.068 1.00 93.19 684 PHE A CA 1
ATOM 5465 C C . PHE A 1 684 ? 10.974 -24.510 -29.455 1.00 93.19 684 PHE A C 1
ATOM 5467 O O . PHE A 1 684 ? 10.192 -25.447 -29.598 1.00 93.19 684 PHE A O 1
ATOM 5474 N N . THR A 1 685 ? 11.706 -23.998 -30.442 1.00 81.75 685 THR A N 1
ATOM 5475 C CA . THR A 1 685 ? 11.700 -24.429 -31.846 1.00 81.75 685 THR A CA 1
ATOM 5476 C C . THR A 1 685 ? 13.009 -25.062 -32.286 1.00 81.75 685 THR A C 1
ATOM 5478 O O . THR A 1 685 ? 14.087 -24.743 -31.715 1.00 81.75 685 THR A O 1
#

Radius of gyration: 32.1 Å; Cα contacts (8 Å, |Δi|>4): 1649; chains: 1; bounding box: 89×63×82 Å

Solvent-accessible surface area (backbone atoms only — not comparable to full-atom values): 34997 Å² total; per-residue (Å²): 138,91,82,94,79,78,75,72,90,79,60,54,73,68,58,56,51,54,52,52,58,63,73,68,54,89,72,80,89,90,78,70,80,63,58,64,53,52,53,50,53,53,51,55,52,52,53,52,58,58,50,76,73,54,97,57,86,70,58,60,63,55,52,52,52,50,52,49,50,58,52,51,56,52,48,58,60,53,76,71,61,66,93,82,61,72,87,81,47,65,74,59,52,55,52,52,52,50,50,50,52,49,50,51,53,50,50,55,58,70,65,50,66,74,76,66,77,80,72,76,80,56,77,43,37,30,16,70,87,59,86,34,82,28,61,43,68,62,62,53,59,71,65,52,64,97,75,78,88,71,74,47,32,35,32,35,45,59,40,81,42,83,44,74,39,72,45,44,65,85,46,51,26,35,33,43,37,35,74,26,29,91,40,13,29,38,28,34,52,45,19,38,72,83,71,37,55,70,86,69,9,26,12,32,34,38,38,12,39,42,25,33,41,30,18,31,17,28,24,17,70,53,44,72,90,28,45,51,19,18,4,37,32,35,49,19,39,58,26,38,37,35,42,25,31,39,36,27,23,22,32,9,32,30,44,42,30,42,35,36,40,38,30,52,22,39,39,32,14,20,35,54,19,65,41,70,67,33,53,67,49,79,45,78,50,50,39,26,32,43,65,65,59,98,88,56,64,33,31,53,54,30,38,68,31,85,70,24,60,83,50,67,85,80,56,60,28,20,53,35,56,41,91,44,47,70,32,71,49,77,52,60,71,39,67,22,36,69,62,37,36,55,41,37,59,44,75,61,58,85,71,56,27,40,71,59,20,42,38,36,43,32,78,46,38,57,77,31,40,61,66,92,56,38,64,87,42,76,18,49,44,81,56,52,69,82,63,54,56,53,70,34,55,58,59,58,61,43,32,69,82,63,41,58,88,64,77,52,90,72,84,64,71,69,46,64,42,44,65,86,46,58,60,45,72,49,74,41,93,26,31,90,72,32,64,51,73,34,50,42,19,38,71,84,71,37,55,70,82,71,9,26,23,30,34,36,38,11,39,43,26,33,42,30,20,28,17,26,26,19,68,50,46,70,90,28,46,48,19,18,4,36,32,34,51,15,39,57,26,39,36,35,41,25,32,39,34,30,24,23,33,9,32,33,48,37,32,40,36,34,42,37,30,50,25,41,42,31,16,17,35,34,20,38,23,35,43,14,30,32,43,36,35,49,21,42,41,28,40,40,61,60,57,90,95,47,51,32,23,46,28,24,30,39,30,74,54,80,86,55,85,45,28,43,30,39,37,42,21,39,41,42,62,29,89,72,14,57,88,46,38,92,81,39,55,26,28,64,22,32,44,70,23,44,34,13,24,41,34,46,26,55,18,40,25,36,77,51,41,38,56,40,38,57,43,76,66,60,81,72,66,32,39,68,59,20,41,38,37,41,32,77,46,37,59,77,35,41,62,65,94,56,36,65,88,40,77,17,48,47,79,54,52,70,81,61,54,48,52,62,17,41,37,57,52,63,43,28,69,82,66,45,62,88,66,79,60,93,77,70,49,58,70,97,118

Sequence (685 aa):
MHDISSDWSKKSVHDIIIYYMKATQPKEKNATNRNTLLINRNITTAIIKQFMLHNSVIGFEAISLIFFTYFFGNLYTYVNFSRKMRSTFAPSFHVLITVALHCIAMVLSICAVPPPLSRLTPHIIVAKDGSGNFTTISKALDAIPRKYTGRYVIYLKSGIYEENVVVTSRMFNVTIYGDGYNKSIITGNKNCKDGFQLPDTATFAVLGFGFMAQYIGFKNTAGPIKEQAVALRVKANNAVFLNCLMEGYQDTLWANTGYQFYRNCRITGTIDFIFGEASVVFQNCDILMRKPLKYQQNNCNFLADDTLEREKGRFKSYLGRPWKNYSTTVVMESYIGDLISPKGWLEWSGTQGLDTLFYAEFNNRGPGSNTSSRVRWPGYRVIKRKMAARFTVGRFLKGKTWLTNLGVPVHFENVVVTARMVNVTIYGDGYDKSIVTGNKNCKDGFKLPDTATFAVLGFGFMAQYIGFKNTAGPIKEQAVALQVNAKNAVFLNCLMEGYQDTLWANKGYQFYRNCRITGTIDFIFGEASAVFQKCDILMRKPLKYQQNVVTAQGKEIQYAKNGFVLQNCNFLADDTLEREKGRFKSYLGRPWKNYSTTVVMESYIGDLISPKGWLEWSGTQGLDTLFYAEFNNRGPGSNTSSRVRWPGYRVIKRKEAARFTVGRFLKGKTWLTNLGVPVHFGLFT

Nearest PDB structures (foldseek):
  1xg2-assembly1_A  TM=6.043E-01  e=8.317E-31  Solanum lycopersicum
  1gq8-assembly1_A  TM=7.091E-01  e=2.726E-28  Daucus carota
  5c1e-assembly1_A  TM=8.972E-01  e=1.056E-14  Aspergillus niger ATCC 1015
  5c1c-assembly1_A  TM=6.813E-01  e=8.802E-15  Aspergillus niger ATCC 1015
  1qjv-assembly2_B  TM=8.174E-01  e=1.391E-12  Dickeya chrysanthemi

Organism: NCBI:txid265156

pLDDT: mean 83.15, std 20.18, range [28.69, 98.94]

InterPro domains:
  IPR000070 Pectinesterase, catalytic [PF01095] (123-399)
  IPR000070 Pectinesterase, catalytic [PF01095] (410-668)
  IPR011050 Pectin lyase fold/virulence factor [SSF51126] (121-410)
  IPR011050 Pectin lyase fold/virulence factor [SSF51126] (411-681)
  IPR012334 Pectin lyase fold [G3DSA:2.160.20.10] (117-411)
  IPR012334 Pectin lyase fold [G3DSA:2.160.20.10] (412-685)
  IPR033131 Pectinesterase, Asp active site [PS00503] (267-276)
  IPR033131 Pectinesterase, Asp active site [PS00503] (517-526)

Foldseek 3Di:
DDDDDDDPLPDDPVVLVVVVVVVPPDDDDDDDPPVVVVVVVVSVVSVVVNCVVDDDPPVPVVVVVVVVCVVVVVVVVVVPPDPPCPPPCVVVVVVVVVVVVVVVVVVVVVPPPPCPPPPPDAPWEAPCVPPTPHVAPQVVLVPPDQDDPDAHEYEYEFDEHAAQEENAQSNARYEYEYPAQVGAEQEYAAAVQVPDDLVSLESYEYQHENYEYYRHEFYHPNDQVRARHERYAYPYANYEYYNHEFYYAACRYHLAAYQYEYEQYEFEYFACVDDYDYLYDYYNYADEYADHPQPGAGECHAYYDPRCVVVQPSHEYANEEPPALAAEDEAEPEHHEPNYDLQRYDYPDDCRNLQRYAYEYELYDYPNRDNPSHDPGNNYDHDDPVVVLCSDCCRSSVCVVRVVVVVNPDDDDQAECAQVNAQAEEEDPAQVHAEQEEADAVQSPDDLVRLESYEYQYENYEYYRHEFEHPNDQVRARHERYAYAYANYEYYNHEFYDEHQRYHQAAHEYEYEQYEQEYFDQPYEYWYQYEYEQYEQEYADHDQPGAGARHAYEDADLPDLHAYEYAAYEYYYDPRCPVPLVRHEHAPHEYNYQAHEYEYEPYEYEPSHDLQRYDYPDPLRNLQRYAYEYYNYDYDSRDNPSHDPGNNYDHDDQVVVQCSFCCNSSVCVVRVVVVPDDGDRGHPD

Secondary structure (DSSP, 8-state):
-------GGGS-HHHHHHHHHHHTS--SS---THHHHHHHHHHHHHHHHHHTT---TTHHHHHHHHHHHHHHHHHHHHHTS-TTSTTT-HHHHHHHHHHHHHHHHHHHHHS--PPPTTPPPPSEEE-TTS-SSBSSHHHHHHTS-SS--S-EEEEE-SEEEE--EEE-TT-TTEEEEES-TTTEEEEE---GGGT--GGGG-SEEE-STT-EEES-EEEE-S-GGG----SEEEE-TTEEEES-EEE-BTB-EEEEESEEEEES-EEEESSS-EESS-EEEEES-EEEE----TT--EES-SEE-HHHHTTTTSS-EES---SSTT-EEEEES-B--TTB-TT-S--SSTTTTTTT-EEEEES-BSGGG--TT----TTEEE--HHHHGGGSHHHHS-GGGTTGGGT-----SSEEE-TT--S-EEE-S-TTTSEEEE---GGGT--GGGG-SEEE-STT-EEES-EEEE-S-GGG----SEEEE-TTEEEES-EEE-STT-EEEEESEEEEES-EEEESSS-EEES-EEEEES-EEEEPP--TT--EEEEEE---STT---EEEEES-EEEE-HHHHTTGGGS-EEEE--SSTT-EEEEES-EE-TTB-TT-B--SSTTTTTTT-EEEEES-BSGGG--TTS---TTEEE--HHHHGGGSHHHHS-GGGTTGGGT--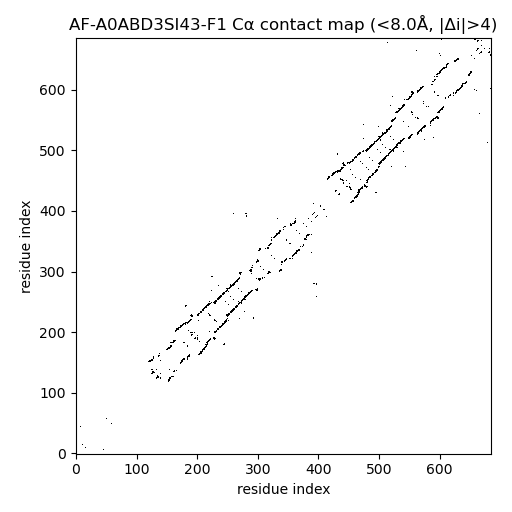---S---

=== Feature glossary ===
Each block in this record encodes a different view of the same protein. In brief:

Predicted aligned error. PAE(i, j) answers: if I align the predicted and true structures on residue i, how far off (in Å) do I expect residue j to be? A block-diagonal PAE matrix with low values on the blocks and high values off-diagonal is the signature of a multi-domain protein with confidently predicted domains but uncertain inter-domain orientation.

Contact-map, Ramachandran, and PAE plots. Plot images: a contact map (which residues are close in 3D, as an N×N binary image), a Ramachandran scatter (backbone torsion angles, revealing secondary-structure composition at a glance), and — for AlphaFold structures — a PAE heatmap (pairwise prediction confidence).

Backbone torsions (φ/ψ). φ (phi) and ψ (psi) are the two rotatable backbone dihedrals per residue: φ is the C(i-1)–N–Cα–C torsion, ψ is the N–Cα–C–N(i+1) torsion, both in degrees on (−180°, 180°]. α-helical residues cluster near (−60°, −45°); β-strand residues near (−120°, +130°). A Ramachandran plot is simply a scatter of (φ, ψ) for every residue.

Foldseek 3Di. A 3Di character summarizes, for each residue, the relative orientation of the Cα frame of its nearest spatial neighbor. Because it encodes fold topology rather than chemistry, 3Di alignments detect remote structural similarity that sequence alignment misses.

Radius of gyration, Cα contacts, bounding box. Three whole-structure scalars: the radius of gyration (RMS distance of Cα from centroid, in Å), the count of Cα–Cα contacts (pairs closer than 8 Å and separated by more than four residues in sequence — i.e. tertiary, not local, contacts), and the bounding-box dimensions. Together they distinguish compact globular folds from extended fibres or disordered chains.

Sequence. Sequence gives the chain of amino acids in standard one-letter code (A=alanine, C=cysteine, …, Y=tyrosine), read N→C. It is the only feature that is directly encoded by the gene; all structural features are derived from the folded form of this sequence.

mmCIF coordinates. Atomic coordinates in PDBx/mmCIF format — the same representation the Protein Data Bank distributes. Each line of the _atom_site loop places one backbone atom in Cartesian space (units: ångströms, origin: arbitrary).

Secondary structure (3-state, P-SEA). Three-state secondary structure (P-SEA) collapses the eight DSSP classes into helix (a), strand (b), and coil (c). P-SEA assigns these from Cα geometry alone — distances and angles — without requiring backbone oxygens, so it works on any Cα trace.

InterPro / GO / CATH / organism. Functional annotations link the protein to curated databases. InterPro entries identify conserved domains and families by matching the sequence against member-database signatures (Pfam, PROSITE, CDD, …). Gene Ontology (GO) terms describe molecular function, biological process, and cellular component in a controlled vocabulary. CATH places the structure in a hierarchical fold classification (Class/Architecture/Topology/Homologous-superfamily). The organism is the source species.

B-factor. B-factor (Debye–Waller factor) reflects atomic displacement in the crystal lattice. It is an experimental observable (units Å²), not a prediction; low values mean the atom is pinned down, high values mean it moves or is heterogeneous across the crystal.

Rendered structure images. Structure images are PyMOL renders from six orthogonal camera directions. Cartoon representation draws helices as coils and strands as arrows; sticks shows the backbone as bonds; surface shows the solvent-excluded envelope. Rainbow coloring maps sequence position to hue (blue→red, N→C); chain coloring assigns a distinct color per polypeptide.

Solvent-accessible surface area. Solvent-accessible surface area (SASA) is the area in Å² traced out by the centre of a 1.4 Å probe sphere (a water molecule) rolled over the protein's van der Waals surface (Shrake–Rupley / Lee–Richards construction). Buried residues have near-zero SASA; fully exposed residues can exceed 200 Å². The total SASA scales roughly with the number of surface residues.

Secondary structure (8-state, DSSP). The SS8 string is DSSP's per-residue secondary-structure call. α-helix (H) means an i→i+4 H-bond ladder; β-strand (E) means the residue participates in a β-sheet; 3₁₀ (G) and π (I) are tighter and wider helices; T/S are turns/bends; '-' is loop.

pLDDT. For AlphaFold models, the B-factor field carries pLDDT — the model's own estimate of local accuracy on a 0–100 scale. Regions with pLDDT<50 should be treated as essentially unmodeled; they often correspond to intrinsically disordered segments.

Nearest PDB structures. Nearest PDB neighbors are the top structural matches found by Foldseek when searching this structure against the entire Protein Data Bank. Each hit reports a TM-score (0 to 1; >0.5 almost always implies the same fold) and an E-value. These are *structural* homologs — they may share no detectable sequence similarity.